Protein AF-A0A143QU36-F1 (afdb_monomer_lite)

Foldseek 3Di:
DDDDDDDDDDDDPQQWKWKFQAAQLATPDIDTDPDRPDDPPDDDDDDDDPCPVVVVSVVSNPDHRGDIDIDGPVRVVVSVVLWQADPQQQGVVQQFKKKKWWWPDAPVRCDPVVVVLQVVLCVLAVDWDWDAALLRTIMIMGTGGPHHLLSQLVSQLVVNVSVVVPTATFKMKMFRNVPDDPHRQFAADQPPVSVVVLVVADQQKKKKKWWFAPVQPPDDPPCPFQDPPWDWDWDAGPVRTIMIMTTRGPDGNSRNSNSRSVRVSVVSRVGGTGMMMMGGSVSSVVSNVSVCPQLAPAADDPADAFDWAWEAAPVRFIKIWGPPSNHDQPQKWWWKADPNDIDIWGKDKDKWDQAPVRDTYNDDDDDIHTTIMTTDHPPIFTAFMAGNVRDTGGDDQLNRQLRVQLVVLPPDDAFKKKKKAFPPDDDDPPDQAQTWIKMWGQAPPQKIKIATGRGDDDRDDDPHRDPPPPDAPDWDADDPGPRRHGTMGIYNRSSCRSCVGSCSCVVVVRDPGPVRMDMDMDDDDDPDDDPD

Structure (mmCIF, N/CA/C/O backbone):
data_AF-A0A143QU36-F1
#
_entry.id   AF-A0A143QU36-F1
#
loop_
_atom_site.group_PDB
_atom_site.id
_atom_site.type_symbol
_atom_site.label_atom_id
_atom_site.label_alt_id
_atom_site.label_comp_id
_atom_site.label_asym_id
_atom_site.label_entity_id
_atom_site.label_seq_id
_atom_site.pdbx_PDB_ins_code
_atom_site.Cartn_x
_atom_site.Cartn_y
_atom_site.Cartn_z
_atom_site.occupancy
_atom_site.B_iso_or_equiv
_atom_site.auth_seq_id
_atom_site.auth_comp_id
_atom_site.auth_asym_id
_atom_site.auth_atom_id
_atom_site.pdbx_PDB_model_num
ATOM 1 N N . MET A 1 1 ? -32.094 -56.762 44.576 1.00 31.92 1 MET A N 1
ATOM 2 C CA . MET A 1 1 ? -31.372 -57.876 45.225 1.00 31.92 1 MET A CA 1
ATOM 3 C C . MET A 1 1 ? -29.918 -57.764 44.824 1.00 31.92 1 MET A C 1
ATOM 5 O O . MET A 1 1 ? -29.637 -57.499 43.667 1.00 31.92 1 MET A O 1
ATOM 9 N N . THR A 1 2 ? -29.043 -57.849 45.815 1.00 32.50 2 THR A N 1
ATOM 10 C CA . THR A 1 2 ? -27.584 -57.721 45.757 1.00 32.50 2 THR A CA 1
ATOM 11 C C . THR A 1 2 ? -26.927 -58.678 44.765 1.00 32.50 2 THR A C 1
ATOM 13 O O . THR A 1 2 ? -27.216 -59.871 44.825 1.00 32.50 2 THR A O 1
ATOM 16 N N . ASN A 1 3 ? -25.935 -58.204 44.004 1.00 23.53 3 ASN A N 1
ATOM 17 C CA . ASN A 1 3 ? -24.651 -58.903 43.994 1.00 23.53 3 ASN A CA 1
ATOM 18 C C . ASN A 1 3 ? -23.483 -57.968 43.647 1.00 23.53 3 ASN A C 1
ATOM 20 O O . ASN A 1 3 ? -23.366 -57.461 42.539 1.00 23.53 3 ASN A O 1
ATOM 24 N N . THR A 1 4 ? -22.631 -57.745 44.642 1.00 34.94 4 THR A N 1
ATOM 25 C CA . THR A 1 4 ? -21.300 -57.149 44.537 1.00 34.94 4 THR A CA 1
ATOM 26 C C . THR A 1 4 ? -20.306 -58.240 44.144 1.00 34.94 4 THR A C 1
ATOM 28 O O . THR A 1 4 ? -20.113 -59.179 44.916 1.00 34.94 4 THR A O 1
ATOM 31 N N . GLY A 1 5 ? -19.649 -58.107 42.993 1.00 24.34 5 GLY A N 1
ATOM 32 C CA . GLY A 1 5 ? -18.508 -58.932 42.591 1.00 24.34 5 GLY A CA 1
ATOM 33 C C . GLY A 1 5 ? -17.313 -58.043 42.258 1.00 24.34 5 GLY A C 1
ATOM 34 O O . GLY A 1 5 ? -17.446 -57.106 41.480 1.00 24.34 5 GLY A O 1
ATOM 35 N N . LYS A 1 6 ? -16.168 -58.303 42.893 1.00 27.64 6 LYS A N 1
ATOM 36 C CA . LYS A 1 6 ? -14.904 -57.566 42.761 1.00 27.64 6 LYS A CA 1
ATOM 37 C C . LYS A 1 6 ? -13.860 -58.463 42.061 1.00 27.64 6 LYS A C 1
ATOM 39 O O . LYS A 1 6 ? -13.631 -59.559 42.566 1.00 27.64 6 LYS A O 1
ATOM 44 N N . TYR A 1 7 ? -13.191 -57.904 41.035 1.00 26.72 7 TYR A N 1
ATOM 45 C CA . TYR A 1 7 ? -11.882 -58.246 40.408 1.00 26.72 7 TYR A CA 1
ATOM 46 C C . TYR A 1 7 ? -11.775 -59.493 39.486 1.00 26.72 7 TYR A C 1
ATOM 48 O O . TYR A 1 7 ? -12.524 -60.440 39.710 1.00 26.72 7 TYR A O 1
ATOM 56 N N . PRO A 1 8 ? -10.851 -59.529 38.478 1.00 31.05 8 PRO A N 1
ATOM 57 C CA . PRO A 1 8 ? -9.574 -58.796 38.398 1.00 31.05 8 PRO A CA 1
ATOM 58 C C . PRO A 1 8 ? -9.298 -57.955 37.134 1.00 31.05 8 PRO A C 1
ATOM 60 O O . PRO A 1 8 ? -9.818 -58.186 36.051 1.00 31.05 8 PRO A O 1
ATOM 63 N N . THR A 1 9 ? -8.405 -56.985 37.336 1.00 42.72 9 THR A N 1
ATOM 64 C CA . THR A 1 9 ? -7.610 -56.267 36.337 1.00 42.72 9 THR A CA 1
ATOM 65 C C . THR A 1 9 ? -6.683 -57.238 35.606 1.00 42.72 9 THR A C 1
ATOM 67 O O . THR A 1 9 ? -5.707 -57.688 36.206 1.00 42.72 9 THR A O 1
ATOM 70 N N . ASP A 1 10 ? -6.951 -57.508 34.333 1.00 29.72 10 ASP A N 1
ATOM 71 C CA . ASP A 1 10 ? -5.945 -57.998 33.391 1.00 29.72 10 ASP A CA 1
ATOM 72 C C . ASP A 1 10 ? -5.907 -57.050 32.189 1.00 29.72 10 ASP A C 1
ATOM 74 O O . ASP A 1 10 ? -6.933 -56.696 31.613 1.00 29.72 10 ASP A O 1
ATOM 78 N N . GLY A 1 11 ? -4.703 -56.568 31.880 1.00 35.97 11 GLY A N 1
ATOM 79 C CA . GLY A 1 11 ? -4.437 -55.525 30.895 1.00 35.97 11 GLY A CA 1
ATOM 80 C C . GLY A 1 11 ? -4.543 -56.010 29.453 1.00 35.97 11 GLY A C 1
ATOM 81 O O . GLY A 1 11 ? -3.527 -56.151 28.775 1.00 35.97 11 GLY A O 1
ATOM 82 N N . SER A 1 12 ? -5.763 -56.209 28.965 1.00 31.27 12 SER A N 1
ATOM 83 C CA . SER A 1 12 ? -6.063 -56.140 27.534 1.00 31.27 12 SER A CA 1
ATOM 84 C C . SER A 1 12 ? -6.613 -54.754 27.219 1.00 31.27 12 SER A C 1
ATOM 86 O O . SER A 1 12 ? -7.522 -54.297 27.905 1.00 31.27 12 SER A O 1
ATOM 88 N N . ALA A 1 13 ? -6.045 -54.084 26.214 1.00 35.41 13 ALA A N 1
ATOM 89 C CA . ALA A 1 13 ? -6.496 -52.779 25.744 1.00 35.41 13 ALA A CA 1
ATOM 90 C C . ALA A 1 13 ? -8.024 -52.769 25.556 1.00 35.41 13 ALA A C 1
ATOM 92 O O . ALA A 1 13 ? -8.548 -53.529 24.739 1.00 35.41 13 ALA A O 1
ATOM 93 N N . GLU A 1 14 ? -8.720 -51.936 26.334 1.00 33.81 14 GLU A N 1
ATOM 94 C CA . GLU A 1 14 ? -10.134 -51.638 26.110 1.00 33.81 14 GLU A CA 1
ATOM 95 C C . GLU A 1 14 ? -10.251 -51.055 24.698 1.00 33.81 14 GLU A C 1
ATOM 97 O O . GLU A 1 14 ? -9.714 -49.988 24.395 1.00 33.81 14 GLU A O 1
ATOM 102 N N . SER A 1 15 ? -10.871 -51.813 23.798 1.00 38.16 15 SER A N 1
ATOM 103 C CA . SER A 1 15 ? -11.155 -51.372 22.436 1.00 38.16 15 SER A CA 1
ATOM 104 C C . SER A 1 15 ? -12.395 -50.490 22.516 1.00 38.16 15 SER A C 1
ATOM 106 O O . SER A 1 15 ? -13.515 -50.985 22.578 1.00 38.16 15 SER A O 1
ATOM 108 N N . TYR A 1 16 ? -12.201 -49.175 22.586 1.00 39.88 16 TYR A N 1
ATOM 109 C CA . TYR A 1 16 ? -13.308 -48.231 22.462 1.00 39.88 16 TYR A CA 1
ATOM 110 C C . TYR A 1 16 ? -13.732 -48.161 20.990 1.00 39.88 16 TYR A C 1
ATOM 112 O O . TYR A 1 16 ? -12.901 -47.898 20.122 1.00 39.88 16 TYR A O 1
ATOM 120 N N . GLY A 1 17 ? -15.014 -48.398 20.710 1.00 37.62 17 GLY A N 1
ATOM 121 C CA . GLY A 1 17 ? -15.604 -48.149 19.395 1.00 37.62 17 GLY A CA 1
ATOM 122 C C . GLY A 1 17 ? -16.205 -46.744 19.328 1.00 37.62 17 GLY A C 1
ATOM 123 O O . GLY A 1 17 ? -16.938 -46.337 20.237 1.00 37.62 17 GLY A O 1
ATOM 124 N N . TYR A 1 18 ? -15.922 -46.005 18.255 1.00 43.88 18 TYR A N 1
ATOM 125 C CA . TYR A 1 18 ? -16.609 -44.750 17.942 1.00 43.88 18 TYR A CA 1
ATOM 126 C C . TYR A 1 18 ? -17.709 -45.016 16.915 1.00 43.88 18 TYR A C 1
ATOM 128 O O . TYR A 1 18 ? -17.508 -45.764 15.959 1.00 43.88 18 TYR A O 1
ATOM 136 N N . CYS A 1 19 ? -18.884 -44.426 17.124 1.00 40.84 19 CYS A N 1
ATOM 137 C CA . CYS A 1 19 ? -19.997 -44.486 16.178 1.00 40.84 19 CYS A CA 1
ATOM 138 C C . CYS A 1 19 ? -20.180 -43.103 15.563 1.00 40.84 19 CYS A C 1
ATOM 140 O O . CYS A 1 19 ? -20.303 -42.132 16.308 1.00 40.84 19 CYS A O 1
ATOM 142 N N . ALA A 1 20 ? -20.226 -43.008 14.238 1.00 47.84 20 ALA A N 1
ATOM 143 C CA . ALA A 1 20 ? -20.537 -41.768 13.542 1.00 47.84 20 ALA A CA 1
ATOM 144 C C . ALA A 1 20 ? -21.852 -41.906 12.758 1.00 47.84 20 ALA A C 1
ATOM 146 O O . ALA A 1 20 ? -22.069 -42.905 12.070 1.00 47.84 20 ALA A O 1
ATOM 147 N N . ALA A 1 21 ? -22.736 -40.919 12.900 1.00 39.34 21 ALA A N 1
ATOM 148 C CA . ALA A 1 21 ? -23.936 -40.759 12.087 1.00 39.34 21 ALA A CA 1
ATOM 149 C C . ALA A 1 21 ? -23.618 -39.830 10.911 1.00 39.34 21 ALA A C 1
ATOM 151 O O . ALA A 1 21 ? -22.996 -38.783 11.119 1.00 39.34 21 ALA A O 1
ATOM 152 N N . PHE A 1 22 ? -24.043 -40.213 9.706 1.00 45.62 22 PHE A N 1
ATOM 153 C CA . PHE A 1 22 ? -23.794 -39.469 8.473 1.00 45.62 22 PHE A CA 1
ATOM 154 C C . PHE A 1 22 ? -25.105 -39.054 7.805 1.00 45.62 22 PHE A C 1
ATOM 156 O O . PHE A 1 22 ? -26.023 -39.862 7.689 1.00 45.62 22 PHE A O 1
ATOM 163 N N . GLU A 1 23 ? -25.168 -37.821 7.312 1.00 37.62 23 GLU A N 1
ATOM 164 C CA . GLU A 1 23 ? -26.276 -37.298 6.511 1.00 37.62 23 GLU A CA 1
ATOM 165 C C . GLU A 1 23 ? -25.679 -36.765 5.205 1.00 37.62 23 GLU A C 1
ATOM 167 O O . GLU A 1 23 ? -24.709 -36.014 5.214 1.00 37.62 23 GLU A O 1
ATOM 172 N N . HIS A 1 24 ? -26.191 -37.237 4.065 1.00 42.91 24 HIS A N 1
ATOM 173 C CA . HIS A 1 24 ? -25.706 -36.865 2.725 1.00 42.91 24 HIS A CA 1
ATOM 174 C C . HIS A 1 24 ? -24.191 -37.037 2.479 1.00 42.91 24 HIS A C 1
ATOM 176 O O . HIS A 1 24 ? -23.610 -36.316 1.676 1.00 42.91 24 HIS A O 1
ATOM 182 N N . GLY A 1 25 ? -23.563 -38.028 3.121 1.00 42.75 25 GLY A N 1
ATOM 183 C CA . GLY A 1 25 ? -22.132 -38.318 2.963 1.00 42.75 25 GLY A CA 1
ATOM 184 C C . GLY A 1 25 ? -21.219 -37.563 3.937 1.00 42.75 25 GLY A C 1
ATOM 185 O O . GLY A 1 25 ? -20.023 -37.841 3.976 1.00 42.75 25 GLY A O 1
ATOM 186 N N . GLU A 1 26 ? -21.763 -36.681 4.782 1.00 42.00 26 GLU A N 1
ATOM 187 C CA . GLU A 1 26 ? -21.006 -35.936 5.794 1.00 42.00 26 GLU A CA 1
ATOM 188 C C . GLU A 1 26 ? -21.293 -36.431 7.217 1.00 42.00 26 GLU A C 1
ATOM 190 O O . GLU A 1 26 ? -22.423 -36.772 7.561 1.00 42.00 26 GLU A O 1
ATOM 195 N N . ALA A 1 27 ? -20.262 -36.482 8.069 1.00 46.41 27 ALA A N 1
ATOM 196 C CA . ALA A 1 27 ? -20.387 -36.935 9.456 1.00 46.41 27 ALA A CA 1
ATOM 197 C C . ALA A 1 27 ? -21.077 -35.872 10.332 1.00 46.41 27 ALA A C 1
ATOM 199 O O . ALA A 1 27 ? -20.462 -34.882 10.752 1.00 46.41 27 ALA A O 1
ATOM 200 N N . VAL A 1 28 ? -22.338 -36.108 10.687 1.00 38.53 28 VAL A N 1
ATOM 201 C CA . VAL A 1 28 ? -23.170 -35.183 11.472 1.00 38.53 28 VAL A CA 1
ATOM 202 C C . VAL A 1 28 ? -22.937 -35.333 12.976 1.00 38.53 28 VAL A C 1
ATOM 204 O O . VAL A 1 28 ? -23.015 -34.357 13.718 1.00 38.53 28 VAL A O 1
ATOM 207 N N . THR A 1 29 ? -22.605 -36.525 13.482 1.00 43.25 29 THR A N 1
ATOM 208 C CA . THR A 1 29 ? -22.368 -36.734 14.927 1.00 43.25 29 THR A CA 1
ATOM 209 C C . THR A 1 29 ? -21.428 -37.907 15.172 1.00 43.25 29 THR A C 1
ATOM 211 O O . THR A 1 29 ? -21.690 -38.989 14.669 1.00 43.25 29 THR A O 1
ATOM 214 N N . VAL A 1 30 ? -20.381 -37.732 15.990 1.00 45.19 30 VAL A N 1
ATOM 215 C CA . VAL A 1 30 ? -19.512 -38.827 16.466 1.00 45.19 30 VAL A CA 1
ATOM 216 C C . VAL A 1 30 ? -19.762 -39.045 17.960 1.00 45.19 30 VAL A C 1
ATOM 218 O O . VAL A 1 30 ? -19.574 -38.137 18.766 1.00 45.19 30 VAL A O 1
ATOM 221 N N . VAL A 1 31 ? -20.205 -40.243 18.343 1.00 40.38 31 VAL A N 1
ATOM 222 C CA . VAL A 1 31 ? -20.491 -40.635 19.730 1.00 40.38 31 VAL A CA 1
ATOM 223 C C . VAL A 1 31 ? -19.508 -41.717 20.168 1.00 40.38 31 VAL A C 1
ATOM 225 O O . VAL A 1 31 ? -19.317 -42.728 19.491 1.00 40.38 31 VAL A O 1
ATOM 228 N N . ARG A 1 32 ? -18.901 -41.533 21.343 1.00 39.84 32 ARG A N 1
ATOM 229 C CA . ARG A 1 32 ? -18.074 -42.553 21.996 1.00 39.84 32 ARG A CA 1
ATOM 230 C C . ARG A 1 32 ? -18.981 -43.616 22.627 1.00 39.84 32 ARG A C 1
ATOM 232 O O . ARG A 1 32 ? -19.725 -43.297 23.554 1.00 39.84 32 ARG A O 1
ATOM 239 N N . SER A 1 33 ? -18.920 -44.864 22.155 1.00 40.81 33 SER A N 1
ATOM 240 C CA . SER A 1 33 ? -19.616 -45.976 22.815 1.00 40.81 33 SER A CA 1
ATOM 241 C C . SER A 1 33 ? -18.820 -46.430 24.042 1.00 40.81 33 SER A C 1
ATOM 243 O O . SER A 1 33 ? -17.614 -46.661 23.960 1.00 40.81 33 SER A O 1
ATOM 245 N N . LEU A 1 34 ? -19.490 -46.533 25.191 1.00 36.97 34 LEU A N 1
ATOM 246 C CA . LEU A 1 34 ? -18.920 -47.017 26.457 1.00 36.97 34 LEU A CA 1
ATOM 247 C C . LEU A 1 34 ? -19.263 -48.492 26.733 1.00 36.97 34 LEU A C 1
ATOM 249 O O . LEU A 1 34 ? -19.043 -48.951 27.850 1.00 36.97 34 LEU A O 1
ATOM 253 N N . ASP A 1 35 ? -19.826 -49.219 25.762 1.00 39.84 35 ASP A N 1
ATOM 254 C CA . ASP A 1 35 ? -20.300 -50.593 25.964 1.00 39.84 35 ASP A CA 1
ATOM 255 C C . ASP A 1 35 ? -19.234 -51.633 25.540 1.00 39.84 35 ASP A C 1
ATOM 257 O O . ASP A 1 35 ? -18.936 -51.738 24.347 1.00 39.84 35 ASP A O 1
ATOM 261 N N . PRO A 1 36 ? -18.616 -52.379 26.480 1.00 41.88 36 PRO A N 1
ATOM 262 C CA . PRO A 1 36 ? -17.495 -53.285 26.205 1.00 41.88 36 PRO A CA 1
ATOM 263 C C . PRO A 1 36 ? -17.888 -54.654 25.612 1.00 41.88 36 PRO A C 1
ATOM 265 O O . PRO A 1 36 ? -16.998 -55.450 25.314 1.00 41.88 36 PRO A O 1
ATOM 268 N N . ASP A 1 37 ? -19.179 -54.956 25.432 1.00 37.78 37 ASP A N 1
ATOM 269 C CA . ASP A 1 37 ? -19.653 -56.319 25.125 1.00 37.78 37 ASP A CA 1
ATOM 270 C C . ASP A 1 37 ? -19.852 -56.641 23.621 1.00 37.78 37 ASP A C 1
ATOM 272 O O . ASP A 1 37 ? -20.386 -57.702 23.286 1.00 37.78 37 ASP A O 1
ATOM 276 N N . TYR A 1 38 ? -19.407 -55.788 22.688 1.00 35.72 38 TYR A N 1
ATOM 277 C CA . TYR A 1 38 ? -19.533 -56.051 21.242 1.00 35.72 38 TYR A CA 1
ATOM 278 C C . TYR A 1 38 ? -18.196 -56.481 20.605 1.00 35.72 38 TYR A C 1
ATOM 280 O O . TYR A 1 38 ? -17.239 -55.705 20.625 1.00 35.72 38 TYR A O 1
ATOM 288 N N . PRO A 1 39 ? -18.079 -57.693 20.021 1.00 34.16 39 PRO A N 1
ATOM 289 C CA . PRO A 1 39 ? -16.812 -58.163 19.478 1.00 34.16 39 PRO A CA 1
ATOM 290 C C . PRO A 1 39 ? -16.495 -57.462 18.151 1.00 34.16 39 PRO A C 1
ATOM 292 O O . PRO A 1 39 ? -17.219 -57.601 17.166 1.00 34.16 39 PRO A O 1
ATOM 295 N N . ALA A 1 40 ? -15.376 -56.738 18.125 1.00 40.22 40 ALA A N 1
ATOM 296 C CA . ALA A 1 40 ? -14.708 -56.343 16.894 1.00 40.22 40 ALA A CA 1
ATOM 297 C C . ALA A 1 40 ? -14.071 -57.595 16.269 1.00 40.22 40 ALA A C 1
ATOM 299 O O . ALA A 1 40 ? -12.961 -57.991 16.635 1.00 40.22 40 ALA A O 1
ATOM 300 N N . ASP A 1 41 ? -14.788 -58.253 15.359 1.00 34.16 41 ASP A N 1
ATOM 301 C CA . ASP A 1 41 ? -14.206 -59.301 14.524 1.00 34.16 41 ASP A CA 1
ATOM 302 C C . ASP A 1 41 ? -13.130 -58.667 13.632 1.00 34.16 41 ASP A C 1
ATOM 304 O O . ASP A 1 41 ? -13.403 -57.891 12.718 1.00 34.16 41 ASP A O 1
ATOM 308 N N . GLY A 1 42 ? -11.875 -58.942 13.984 1.00 31.34 42 GLY A N 1
ATOM 309 C CA . GLY A 1 42 ? -10.707 -58.328 13.380 1.00 31.34 42 GLY A CA 1
ATOM 310 C C . GLY A 1 42 ? -10.286 -58.978 12.066 1.00 31.34 42 GLY A C 1
ATOM 311 O O . GLY A 1 42 ? -10.027 -60.179 12.009 1.00 31.34 42 GLY A O 1
ATOM 312 N N . GLU A 1 43 ? -10.039 -58.140 11.063 1.00 28.38 43 GLU A N 1
ATOM 313 C CA . GLU A 1 43 ? -8.941 -58.356 10.125 1.00 28.38 43 GLU A CA 1
ATOM 314 C C . GLU A 1 43 ? -7.855 -57.310 10.408 1.00 28.38 43 GLU A C 1
ATOM 316 O O . GLU A 1 43 ? -8.056 -56.106 10.272 1.00 28.38 43 GLU A O 1
ATOM 321 N N . ARG A 1 44 ? -6.687 -57.779 10.863 1.00 32.38 44 ARG A N 1
ATOM 322 C CA . ARG A 1 44 ? -5.470 -56.966 10.980 1.00 32.38 44 ARG A CA 1
ATOM 323 C C . ARG A 1 44 ? -4.932 -56.696 9.577 1.00 32.38 44 ARG A C 1
ATOM 325 O O . ARG A 1 44 ? -4.501 -57.642 8.921 1.00 32.38 44 ARG A O 1
ATOM 332 N N . PHE A 1 45 ? -4.857 -55.431 9.177 1.00 28.94 45 PHE A N 1
ATOM 333 C CA . PHE A 1 45 ? -4.070 -55.010 8.020 1.00 28.94 45 PHE A CA 1
ATOM 334 C C . PHE A 1 45 ? -2.807 -54.266 8.471 1.00 28.94 45 PHE A C 1
ATOM 336 O O . PHE A 1 45 ? -2.837 -53.447 9.387 1.00 28.94 45 PHE A O 1
ATOM 343 N N . ASP A 1 46 ? -1.677 -54.624 7.858 1.00 30.66 46 ASP A N 1
ATOM 344 C CA . ASP A 1 46 ? -0.369 -54.006 8.080 1.00 30.66 46 ASP A CA 1
ATOM 345 C C . ASP A 1 46 ? -0.315 -52.556 7.549 1.00 30.66 46 ASP A C 1
ATOM 347 O O . ASP A 1 46 ? -0.978 -52.216 6.573 1.00 30.66 46 ASP A O 1
ATOM 351 N N . LYS A 1 47 ? 0.522 -51.750 8.225 1.00 30.95 47 LYS A N 1
ATOM 352 C CA . LYS A 1 47 ? 0.917 -50.328 8.052 1.00 30.95 47 LYS A CA 1
ATOM 353 C C . LYS A 1 47 ? 0.486 -49.573 6.768 1.00 30.95 47 LYS A C 1
ATOM 355 O O . LYS A 1 47 ? 0.671 -50.082 5.662 1.00 30.95 47 LYS A O 1
ATOM 360 N N . PRO A 1 48 ? 0.087 -48.285 6.878 1.00 32.34 48 PRO A N 1
ATOM 361 C CA . PRO A 1 48 ? -0.560 -47.563 5.787 1.00 32.34 48 PRO A CA 1
ATOM 362 C C . PRO A 1 48 ? 0.417 -47.074 4.708 1.00 32.34 48 PRO A C 1
ATOM 364 O O . PRO A 1 48 ? 1.518 -46.590 4.981 1.00 32.34 48 PRO A O 1
ATOM 367 N N . SER A 1 49 ? -0.046 -47.158 3.461 1.00 36.44 49 SER A N 1
ATOM 368 C CA . SER A 1 49 ? 0.512 -46.468 2.294 1.00 36.44 49 SER A CA 1
ATOM 369 C C . SER A 1 49 ? -0.462 -45.371 1.843 1.00 36.44 49 SER A C 1
ATOM 371 O O . SER A 1 49 ? -1.654 -45.442 2.134 1.00 36.44 49 SER A O 1
ATOM 373 N N . ARG A 1 50 ? 0.045 -44.352 1.135 1.00 34.34 50 ARG A N 1
ATOM 374 C CA . ARG A 1 50 ? -0.656 -43.117 0.701 1.00 34.34 50 ARG A CA 1
ATOM 375 C C . ARG A 1 50 ? -1.966 -43.310 -0.093 1.00 34.34 50 ARG A C 1
ATOM 377 O O . ARG A 1 50 ? -2.639 -42.330 -0.372 1.00 34.34 50 ARG A O 1
ATOM 384 N N . THR A 1 51 ? -2.338 -44.538 -0.438 1.00 36.97 51 THR A N 1
ATOM 385 C CA . THR A 1 51 ? -3.581 -44.926 -1.125 1.00 36.97 51 THR A CA 1
ATOM 386 C C . THR A 1 51 ? -4.795 -45.102 -0.197 1.00 36.97 51 THR A C 1
ATOM 388 O O . THR A 1 51 ? -5.876 -45.416 -0.680 1.00 36.97 51 THR A O 1
ATOM 391 N N . TRP A 1 52 ? -4.637 -44.920 1.119 1.00 34.56 52 TRP A N 1
ATOM 392 C CA . TRP A 1 52 ? -5.659 -45.248 2.127 1.00 34.56 52 TRP A CA 1
ATOM 393 C C . TRP A 1 52 ? -6.841 -44.263 2.217 1.00 34.56 52 TRP A C 1
ATOM 395 O O . TRP A 1 52 ? -7.970 -44.685 2.446 1.00 34.56 52 TRP A O 1
ATOM 405 N N . VAL A 1 53 ? -6.613 -42.965 1.995 1.00 37.59 53 VAL A N 1
ATOM 406 C CA . VAL A 1 53 ? -7.656 -41.924 2.140 1.00 37.59 53 VAL A CA 1
ATOM 407 C C . VAL A 1 53 ? -8.731 -42.049 1.053 1.00 37.59 53 VAL A C 1
ATOM 409 O O . VAL A 1 53 ? -9.921 -41.969 1.338 1.00 37.59 53 VAL A O 1
ATOM 412 N N . THR A 1 54 ? -8.322 -42.370 -0.175 1.00 43.03 54 THR A N 1
ATOM 413 C CA . THR A 1 54 ? -9.226 -42.504 -1.329 1.00 43.03 54 THR A CA 1
ATOM 414 C C . THR A 1 54 ? -10.151 -43.724 -1.227 1.00 43.03 54 THR A C 1
ATOM 416 O O . THR A 1 54 ? -11.214 -43.746 -1.840 1.00 43.03 54 THR A O 1
ATOM 419 N N . ASP A 1 55 ? -9.763 -44.752 -0.465 1.00 43.06 55 ASP A N 1
ATOM 420 C CA . ASP A 1 55 ? -10.551 -45.982 -0.291 1.00 43.06 55 ASP A CA 1
ATOM 421 C C . ASP A 1 55 ? -11.600 -45.845 0.830 1.00 43.06 55 ASP A C 1
ATOM 423 O O . ASP A 1 55 ? -12.665 -46.460 0.760 1.00 43.06 55 ASP A O 1
ATOM 427 N N . ILE A 1 56 ? -11.343 -44.985 1.825 1.00 43.47 56 ILE A N 1
ATOM 428 C CA . ILE A 1 56 ? -12.328 -44.586 2.842 1.00 43.47 56 ILE A CA 1
ATOM 429 C C . ILE A 1 56 ? -13.408 -43.708 2.199 1.00 43.47 56 ILE A C 1
ATOM 431 O O . ILE A 1 56 ? -14.590 -43.997 2.356 1.00 43.47 56 ILE A O 1
ATOM 435 N N . GLU A 1 57 ? -13.021 -42.717 1.392 1.00 41.94 57 GLU A N 1
ATOM 436 C CA . GLU A 1 57 ? -13.955 -41.849 0.652 1.00 41.94 57 GLU A CA 1
ATOM 437 C C . GLU A 1 57 ? -14.883 -42.668 -0.263 1.00 41.94 57 GLU A C 1
ATOM 439 O O . GLU A 1 57 ? -16.102 -42.508 -0.236 1.00 41.94 57 GLU A O 1
ATOM 444 N N . ARG A 1 58 ? -14.340 -43.674 -0.963 1.00 47.72 58 ARG A N 1
ATOM 445 C CA . ARG A 1 58 ? -15.134 -44.587 -1.803 1.00 47.72 58 ARG A CA 1
ATOM 446 C C . ARG A 1 58 ? -16.132 -45.443 -1.023 1.00 47.72 58 ARG A C 1
ATOM 448 O O . ARG A 1 58 ? -17.166 -45.823 -1.575 1.00 47.72 58 ARG A O 1
ATOM 455 N N . ARG A 1 59 ? -15.806 -45.799 0.226 1.00 47.44 59 ARG A N 1
ATOM 456 C CA . ARG A 1 59 ? -16.702 -46.550 1.120 1.00 47.44 59 ARG A CA 1
ATOM 457 C C . ARG A 1 59 ? -17.780 -45.650 1.717 1.00 47.44 59 ARG A C 1
ATOM 459 O O . ARG A 1 59 ? -18.885 -46.143 1.905 1.00 47.44 59 ARG A O 1
ATOM 466 N N . LEU A 1 60 ? -17.481 -44.376 1.968 1.00 47.00 60 LEU A N 1
ATOM 467 C CA . LEU A 1 60 ? -18.414 -43.391 2.525 1.00 47.00 60 LEU A CA 1
ATOM 468 C C . LEU A 1 60 ? -19.452 -42.912 1.494 1.00 47.00 60 LEU A C 1
ATOM 470 O O . LEU A 1 60 ? -20.625 -42.799 1.839 1.00 47.00 60 LEU A O 1
ATOM 474 N N . ASP A 1 61 ? -19.077 -42.781 0.216 1.00 45.69 61 ASP A N 1
ATOM 475 C CA . ASP A 1 61 ? -19.989 -42.405 -0.885 1.00 45.69 61 ASP A CA 1
ATOM 476 C C . ASP A 1 61 ? -21.138 -43.406 -1.135 1.00 45.69 61 ASP A C 1
ATOM 478 O O . ASP A 1 61 ? -22.088 -43.111 -1.860 1.00 45.69 61 ASP A O 1
ATOM 482 N N . HIS A 1 62 ? -21.050 -44.624 -0.590 1.00 44.59 62 HIS A N 1
ATOM 483 C CA . HIS A 1 62 ? -22.034 -45.695 -0.803 1.00 44.59 62 HIS A CA 1
ATOM 484 C C . HIS A 1 62 ? -22.992 -45.897 0.383 1.00 44.59 62 HIS A C 1
ATOM 486 O O . HIS A 1 62 ? -23.799 -46.830 0.360 1.00 44.59 62 HIS A O 1
ATOM 492 N N . ILE A 1 63 ? -22.915 -45.052 1.414 1.00 46.69 63 ILE A N 1
ATOM 493 C CA . ILE A 1 63 ? -23.717 -45.173 2.636 1.00 46.69 63 ILE A CA 1
ATOM 494 C C . ILE A 1 63 ? -24.918 -44.227 2.530 1.00 46.69 63 ILE A C 1
ATOM 496 O O . ILE A 1 63 ? -24.766 -43.019 2.372 1.00 46.69 63 ILE A O 1
ATOM 500 N N . ASN A 1 64 ? -26.134 -44.782 2.578 1.00 40.75 64 ASN A N 1
ATOM 501 C CA . ASN A 1 64 ? -27.359 -43.979 2.636 1.00 40.75 64 ASN A CA 1
ATOM 502 C C . ASN A 1 64 ? -27.444 -43.237 3.981 1.00 40.75 64 ASN A C 1
ATOM 504 O O . ASN A 1 64 ? -26.954 -43.731 4.994 1.00 40.75 64 ASN A O 1
ATOM 508 N N . SER A 1 65 ? -28.122 -42.087 3.995 1.00 43.31 65 SER A N 1
ATOM 509 C CA . SER A 1 65 ? -28.191 -41.102 5.093 1.00 43.31 65 SER A CA 1
ATOM 510 C C . SER A 1 65 ? -28.840 -41.559 6.416 1.00 43.31 65 SER A C 1
ATOM 512 O O . SER A 1 65 ? -29.236 -40.710 7.202 1.00 43.31 65 SER A O 1
ATOM 514 N N . ASP A 1 66 ? -28.970 -42.863 6.672 1.00 39.03 66 ASP A N 1
ATOM 515 C CA . ASP A 1 66 ? -29.610 -43.422 7.875 1.00 39.03 66 ASP A CA 1
ATOM 516 C C . ASP A 1 66 ? -28.782 -44.536 8.564 1.00 39.03 66 ASP A C 1
ATOM 518 O O . ASP A 1 66 ? -29.227 -45.100 9.569 1.00 39.03 66 ASP A O 1
ATOM 522 N N . ASP A 1 67 ? -27.585 -44.870 8.063 1.00 42.81 67 ASP A N 1
ATOM 523 C CA . ASP A 1 67 ? -26.755 -45.955 8.607 1.00 42.81 67 ASP A CA 1
ATOM 524 C C . ASP A 1 67 ? -25.667 -45.445 9.574 1.00 42.81 67 ASP A C 1
ATOM 526 O O . ASP A 1 67 ? -24.955 -44.474 9.315 1.00 42.81 67 ASP A O 1
ATOM 530 N N . TRP A 1 68 ? -25.508 -46.141 10.705 1.00 43.97 68 TRP A N 1
ATOM 531 C CA . TRP A 1 68 ? -24.423 -45.903 11.662 1.00 43.97 68 TRP A CA 1
ATOM 532 C C . TRP A 1 68 ? -23.144 -46.597 11.195 1.00 43.97 68 TRP A C 1
ATOM 534 O O . TRP A 1 68 ? -23.148 -47.807 10.953 1.00 43.97 68 TRP A O 1
ATOM 544 N N . VAL A 1 69 ? -22.034 -45.859 11.135 1.00 49.84 69 VAL A N 1
ATOM 545 C CA . VAL A 1 69 ? -20.724 -46.408 10.757 1.00 49.84 69 VAL A CA 1
ATOM 546 C C . VAL A 1 69 ? -19.818 -46.455 11.980 1.00 49.84 69 VAL A C 1
ATOM 548 O O . VAL A 1 69 ? -19.678 -45.473 12.713 1.00 49.84 69 VAL A O 1
ATOM 551 N N . PHE A 1 70 ? -19.200 -47.613 12.204 1.00 50.44 70 PHE A N 1
ATOM 552 C CA . PHE A 1 70 ? -18.183 -47.782 13.234 1.00 50.44 70 PHE A CA 1
ATOM 553 C C . PHE A 1 70 ? -16.835 -47.340 12.677 1.00 50.44 70 PHE A C 1
ATOM 555 O O . PHE A 1 70 ? -16.376 -47.889 11.677 1.00 50.44 70 PHE A O 1
ATOM 562 N N . LEU A 1 71 ? -16.219 -46.358 13.332 1.00 51.16 71 LEU A N 1
ATOM 563 C CA . LEU A 1 71 ? -14.885 -45.873 12.996 1.00 51.16 71 LEU A CA 1
ATOM 564 C C . LEU A 1 71 ? -13.874 -46.445 13.989 1.00 51.16 71 LEU A C 1
ATOM 566 O O . LEU A 1 71 ? -14.135 -46.535 15.196 1.00 51.16 71 LEU A O 1
ATOM 570 N N . THR A 1 72 ? -12.701 -46.812 13.487 1.00 56.56 72 THR A N 1
ATOM 571 C CA . THR A 1 72 ? -11.523 -47.005 14.334 1.00 56.56 72 THR A CA 1
ATOM 572 C C . THR A 1 72 ? -11.099 -45.672 14.958 1.00 56.56 72 THR A C 1
ATOM 574 O O . THR A 1 72 ? -11.493 -44.602 14.500 1.00 56.56 72 THR A O 1
ATOM 577 N N . VAL A 1 73 ? -10.290 -45.725 16.021 1.00 49.88 73 VAL A N 1
ATOM 578 C CA . VAL A 1 73 ? -9.765 -44.526 16.702 1.00 49.88 73 VAL A CA 1
ATOM 579 C C . VAL A 1 73 ? -9.028 -43.615 15.709 1.00 49.88 73 VAL A C 1
ATOM 581 O O . VAL A 1 73 ? -9.299 -42.425 15.669 1.00 49.88 73 VAL A O 1
ATOM 584 N N . GLU A 1 74 ? -8.176 -44.186 14.853 1.00 51.25 74 GLU A N 1
ATOM 585 C CA . GLU A 1 74 ? -7.417 -43.432 13.844 1.00 51.25 74 GLU A CA 1
ATOM 586 C C . GLU A 1 74 ? -8.327 -42.815 12.763 1.00 51.25 74 GLU A C 1
ATOM 588 O O . GLU A 1 74 ? -8.077 -41.697 12.320 1.00 51.25 74 GLU A O 1
ATOM 593 N N . GLU A 1 75 ? -9.409 -43.493 12.360 1.00 53.72 75 GLU A N 1
ATOM 594 C CA . GLU A 1 75 ? -10.396 -42.937 11.417 1.00 53.72 75 GLU A CA 1
ATOM 595 C C . GLU A 1 75 ? -11.242 -41.829 12.058 1.00 53.72 75 GLU A C 1
ATOM 597 O O . GLU A 1 75 ? -11.536 -40.826 11.412 1.00 53.72 75 GLU A O 1
ATOM 602 N N . ALA A 1 76 ? -11.613 -41.981 13.332 1.00 54.78 76 ALA A N 1
ATOM 603 C CA . ALA A 1 76 ? -12.314 -40.947 14.083 1.00 54.78 76 ALA A CA 1
ATOM 604 C C . ALA A 1 76 ? -11.427 -39.710 14.277 1.00 54.78 76 ALA A C 1
ATOM 606 O O . ALA A 1 76 ? -11.900 -38.595 14.066 1.00 54.78 76 ALA A O 1
ATOM 607 N N . ASP A 1 77 ? -10.146 -39.893 14.599 1.00 50.59 77 ASP A N 1
ATOM 608 C CA . ASP A 1 77 ? -9.182 -38.802 14.741 1.00 50.59 77 ASP A CA 1
ATOM 609 C C . ASP A 1 77 ? -8.965 -38.078 13.400 1.00 50.59 77 ASP A C 1
ATOM 611 O O . ASP A 1 77 ? -9.035 -36.854 13.363 1.00 50.59 77 ASP A O 1
ATOM 615 N N . ALA A 1 78 ? -8.843 -38.799 12.278 1.00 55.16 78 ALA A N 1
ATOM 616 C CA . ALA A 1 78 ? -8.713 -38.199 10.942 1.00 55.16 78 ALA A CA 1
ATOM 617 C C . ALA A 1 78 ? -9.973 -37.431 10.482 1.00 55.16 78 ALA A C 1
ATOM 619 O O . ALA A 1 78 ? -9.877 -36.407 9.804 1.00 55.16 78 ALA A O 1
ATOM 620 N N . VAL A 1 79 ? -11.170 -37.899 10.856 1.00 52.16 79 VAL A N 1
ATOM 621 C CA . VAL A 1 79 ? -12.434 -37.175 10.616 1.00 52.16 79 VAL A CA 1
ATOM 622 C C . VAL A 1 79 ? -12.557 -35.956 11.539 1.00 52.16 79 VAL A C 1
ATOM 624 O O . VAL A 1 79 ? -13.088 -34.924 11.131 1.00 52.16 79 VAL A O 1
ATOM 627 N N . THR A 1 80 ? -12.037 -36.043 12.764 1.00 49.53 80 THR A N 1
ATOM 628 C CA . THR A 1 80 ? -12.044 -34.945 13.742 1.00 49.53 80 THR A CA 1
ATOM 629 C C . THR A 1 80 ? -11.001 -33.877 13.402 1.00 49.53 80 THR A C 1
ATOM 631 O O . THR A 1 80 ? -11.285 -32.699 13.574 1.00 49.53 80 THR A O 1
ATOM 634 N N . GLU A 1 81 ? -9.857 -34.242 12.812 1.00 47.03 81 GLU A N 1
ATOM 635 C CA . GLU A 1 81 ? -8.858 -33.304 12.269 1.00 47.03 81 GLU A CA 1
ATOM 636 C C . GLU A 1 81 ? -9.422 -32.405 11.150 1.00 47.03 81 GLU A C 1
ATOM 638 O O . GLU A 1 81 ? -8.887 -31.322 10.912 1.00 47.03 81 GLU A O 1
ATOM 643 N N . ARG A 1 82 ? -10.529 -32.797 10.494 1.00 47.47 82 ARG A N 1
ATOM 644 C CA . ARG A 1 82 ? -11.269 -31.941 9.545 1.00 47.47 82 ARG A CA 1
ATOM 645 C C . ARG A 1 82 ? -12.250 -30.966 10.217 1.00 47.47 82 ARG A C 1
ATOM 647 O O . ARG A 1 82 ? -12.665 -30.017 9.559 1.00 47.47 82 ARG A O 1
ATOM 654 N N . LYS A 1 83 ? -12.620 -31.142 11.494 1.00 47.56 83 LYS A N 1
ATOM 655 C CA . LYS A 1 83 ? -13.475 -30.189 12.229 1.00 47.56 83 LYS A CA 1
ATOM 656 C C . LYS A 1 83 ? -12.607 -29.252 13.067 1.00 47.56 83 LYS A C 1
ATOM 658 O O . LYS A 1 83 ? -11.897 -29.679 13.967 1.00 47.56 83 LYS A O 1
ATOM 663 N N . ALA A 1 84 ? -12.698 -27.952 12.800 1.00 49.69 84 ALA A N 1
ATOM 664 C CA . ALA A 1 84 ? -11.906 -26.918 13.471 1.00 49.69 84 ALA A CA 1
ATOM 665 C C . ALA A 1 84 ? -12.169 -26.762 14.991 1.00 49.69 84 ALA A C 1
ATOM 667 O O . ALA A 1 84 ? -11.386 -26.105 15.682 1.00 49.69 84 ALA A O 1
ATOM 668 N N . PHE A 1 85 ? -13.244 -27.357 15.526 1.00 52.28 85 PHE A N 1
ATOM 669 C CA . PHE A 1 85 ? -13.666 -27.231 16.926 1.00 52.28 85 PHE A CA 1
ATOM 670 C C . PHE A 1 85 ? -14.113 -28.570 17.524 1.00 52.28 85 PHE A C 1
ATOM 672 O O . PHE A 1 85 ? -14.597 -29.460 16.823 1.00 52.28 85 PHE A O 1
ATOM 679 N N . GLY A 1 86 ? -13.998 -28.683 18.851 1.00 50.03 86 GLY A N 1
ATOM 680 C CA . GLY A 1 86 ? -14.655 -29.730 19.632 1.00 50.03 86 GLY A CA 1
ATOM 681 C C . GLY A 1 86 ? -16.166 -29.492 19.782 1.00 50.03 86 GLY A C 1
ATOM 682 O O . GLY A 1 86 ? -16.718 -28.499 19.305 1.00 50.03 86 GLY A O 1
ATOM 683 N N . LEU A 1 87 ? -16.857 -30.405 20.477 1.00 50.75 87 LEU A N 1
ATOM 684 C CA . LEU A 1 87 ? -18.280 -30.262 20.827 1.00 50.75 87 LEU A CA 1
ATOM 685 C C . LEU A 1 87 ? -18.563 -28.868 21.434 1.00 50.75 87 LEU A C 1
ATOM 687 O O . LEU A 1 87 ? -17.832 -28.429 22.316 1.00 50.75 87 LEU A O 1
ATOM 691 N N . GLN A 1 88 ? -19.649 -28.210 21.002 1.00 55.44 88 GLN A N 1
ATOM 692 C CA . GLN A 1 88 ? -20.124 -26.899 21.500 1.00 55.44 88 GLN A CA 1
ATOM 693 C C . GLN A 1 88 ? -19.288 -25.661 21.104 1.00 55.44 88 GLN A C 1
ATOM 695 O O . GLN A 1 88 ? -19.407 -24.615 21.745 1.00 55.44 88 GLN A O 1
ATOM 700 N N . GLY A 1 89 ? -18.478 -25.738 20.042 1.00 57.66 89 GLY A N 1
ATOM 701 C CA . GLY A 1 89 ? -17.733 -24.576 19.530 1.00 57.66 89 GLY A CA 1
ATOM 702 C C . GLY A 1 89 ? -16.535 -24.182 20.400 1.00 57.66 89 GLY A C 1
ATOM 703 O O . GLY A 1 89 ? -16.136 -23.017 20.409 1.00 57.66 89 GLY A O 1
ATOM 704 N N . ILE A 1 90 ? -15.984 -25.141 21.153 1.00 61.97 90 ILE A N 1
ATOM 705 C CA . ILE A 1 90 ? -14.752 -24.984 21.937 1.00 61.97 90 ILE A CA 1
ATOM 706 C C . ILE A 1 90 ? -13.554 -25.188 20.996 1.00 61.97 90 ILE A C 1
ATOM 708 O O . ILE A 1 90 ? -13.488 -26.238 20.341 1.00 61.97 90 ILE A O 1
ATOM 712 N N . PRO A 1 91 ? -12.627 -24.216 20.864 1.00 62.78 91 PRO A N 1
ATOM 713 C CA . PRO A 1 91 ? -11.483 -24.361 19.968 1.00 62.78 91 PRO A CA 1
ATOM 714 C C . PRO A 1 91 ? -10.609 -25.551 20.371 1.00 62.78 91 PRO A C 1
ATOM 716 O O . PRO A 1 91 ? -10.505 -25.887 21.551 1.00 62.78 91 PRO A O 1
ATOM 719 N N . ILE A 1 92 ? -9.957 -26.194 19.400 1.00 60.50 92 ILE A N 1
ATOM 720 C CA . ILE A 1 92 ? -8.997 -27.270 19.686 1.00 60.50 92 ILE A CA 1
ATOM 721 C C . ILE A 1 92 ? -7.913 -26.741 20.638 1.00 60.50 92 ILE A C 1
ATOM 723 O O . ILE A 1 92 ? -7.308 -25.702 20.384 1.00 60.50 92 ILE A O 1
ATOM 727 N N . GLY A 1 93 ? -7.680 -27.467 21.734 1.00 65.25 93 GLY A N 1
ATOM 728 C CA . GLY A 1 93 ? -6.763 -27.064 22.807 1.00 65.25 93 GLY A CA 1
ATOM 729 C C . GLY A 1 93 ? -7.410 -26.246 23.928 1.00 65.25 93 GLY A C 1
ATOM 730 O O . GLY A 1 93 ? -6.750 -26.035 24.938 1.00 65.25 93 GLY A O 1
ATOM 731 N N . ASP A 1 94 ? -8.679 -25.853 23.768 1.00 73.06 94 ASP A N 1
ATOM 732 C CA . ASP A 1 94 ? -9.471 -25.073 24.725 1.00 73.06 94 ASP A CA 1
ATOM 733 C C . ASP A 1 94 ? -8.715 -23.851 25.280 1.00 73.06 94 ASP A C 1
ATOM 735 O O . ASP A 1 94 ? -8.449 -23.766 26.480 1.00 73.06 94 ASP A O 1
ATOM 739 N N . PRO A 1 95 ? -8.310 -22.909 24.405 1.00 78.94 95 PRO A N 1
ATOM 740 C CA . PRO A 1 95 ? -7.539 -21.745 24.823 1.00 78.94 95 PRO A CA 1
ATOM 741 C C . PRO A 1 95 ? -8.349 -20.766 25.683 1.00 78.94 95 PRO A C 1
ATOM 743 O O . PRO A 1 95 ? -7.756 -19.852 26.237 1.00 78.94 95 PRO A O 1
ATOM 746 N N . GLY A 1 96 ? -9.674 -20.925 25.777 1.00 87.19 96 GLY A N 1
ATOM 747 C CA . GLY A 1 96 ? -10.568 -19.915 26.333 1.00 87.19 96 GLY A CA 1
ATOM 748 C C . GLY A 1 96 ? -10.837 -18.753 25.371 1.00 87.19 96 GLY A C 1
ATOM 749 O O . GLY A 1 96 ? -10.439 -18.756 24.197 1.00 87.19 96 GLY A O 1
ATOM 750 N N . PHE A 1 97 ? -11.566 -17.763 25.877 1.00 89.81 97 PHE A N 1
ATOM 751 C CA . PHE A 1 97 ? -11.898 -16.532 25.172 1.00 89.81 97 PHE A CA 1
ATOM 752 C C . PHE A 1 97 ? -11.567 -15.304 26.012 1.00 89.81 97 PHE A C 1
ATOM 754 O O . PHE A 1 97 ? -11.865 -15.258 27.199 1.00 89.81 97 PHE A O 1
ATOM 761 N N . THR A 1 98 ? -11.076 -14.261 25.355 1.00 91.38 98 THR A N 1
ATOM 762 C CA . THR A 1 98 ? -10.927 -12.930 25.935 1.00 91.38 98 THR A CA 1
ATOM 763 C C . THR A 1 98 ? -12.028 -12.032 25.380 1.00 91.38 98 THR A C 1
ATOM 765 O O . THR A 1 98 ? -12.204 -11.910 24.162 1.00 91.38 98 THR A O 1
ATOM 768 N N . ALA A 1 99 ? -12.790 -11.400 26.270 1.00 92.25 99 ALA A N 1
ATOM 769 C CA . ALA A 1 99 ? -13.787 -10.395 25.923 1.00 92.25 99 ALA A CA 1
ATOM 770 C C . ALA A 1 99 ? -13.324 -9.004 26.356 1.00 92.25 99 ALA A C 1
ATOM 772 O O . ALA A 1 99 ? -12.823 -8.821 27.464 1.00 92.25 99 ALA A O 1
ATOM 773 N N . CYS A 1 100 ? -13.518 -8.006 25.498 1.00 92.62 100 CYS A N 1
ATOM 774 C CA . CYS A 1 100 ? -13.136 -6.623 25.758 1.00 92.62 100 CYS A CA 1
ATOM 775 C C . CYS A 1 100 ? -14.289 -5.675 25.469 1.00 92.62 100 CYS A C 1
ATOM 777 O O . CYS A 1 100 ? -14.966 -5.803 24.451 1.00 92.62 100 CYS A O 1
ATOM 779 N N . ILE A 1 101 ? -14.515 -4.730 26.375 1.00 94.25 101 ILE A N 1
ATOM 780 C CA . ILE A 1 101 ? -15.551 -3.713 26.255 1.00 94.25 101 ILE A CA 1
ATOM 781 C C . ILE A 1 101 ? -14.882 -2.348 26.385 1.00 94.25 101 ILE A C 1
ATOM 783 O O . ILE A 1 101 ? -14.428 -1.983 27.471 1.00 94.25 101 ILE A O 1
ATOM 787 N N . ASP A 1 102 ? -14.841 -1.604 25.284 1.00 92.50 102 ASP A N 1
ATOM 788 C CA . ASP A 1 102 ? -14.383 -0.218 25.260 1.00 92.50 102 ASP A CA 1
ATOM 789 C C . ASP A 1 102 ? -15.545 0.690 25.667 1.00 92.50 102 ASP A C 1
ATOM 791 O O . ASP A 1 102 ? -16.653 0.570 25.133 1.00 92.50 102 ASP A O 1
ATOM 795 N N . ILE A 1 103 ? -15.312 1.600 26.610 1.00 93.62 103 ILE A N 1
ATOM 796 C CA . ILE A 1 103 ? -16.322 2.545 27.099 1.00 93.62 103 ILE A CA 1
ATOM 797 C C . ILE A 1 103 ? -15.829 3.984 26.981 1.00 93.62 103 ILE A C 1
ATOM 799 O O . ILE A 1 103 ? -14.636 4.248 27.094 1.00 93.62 103 ILE A O 1
ATOM 803 N N . ASP A 1 104 ? -16.764 4.912 26.788 1.00 92.44 104 ASP A N 1
ATOM 804 C CA . ASP A 1 104 ? -16.495 6.349 26.697 1.00 92.44 104 ASP A CA 1
ATOM 805 C C . ASP A 1 104 ? -16.284 6.933 28.097 1.00 92.44 104 ASP A C 1
ATOM 807 O O . ASP A 1 104 ? -17.173 7.528 28.714 1.00 92.44 104 ASP A O 1
ATOM 811 N N . ALA A 1 105 ? -15.114 6.633 28.647 1.00 91.12 105 ALA A N 1
ATOM 812 C CA . ALA A 1 105 ? -14.645 7.105 29.932 1.00 91.12 105 ALA A CA 1
ATOM 813 C C . ALA A 1 105 ? -13.115 7.154 29.903 1.00 91.12 105 ALA A C 1
ATOM 815 O O . ALA A 1 105 ? -12.486 6.125 29.641 1.00 91.12 105 ALA A O 1
ATOM 816 N N . PRO A 1 106 ? -12.486 8.291 30.237 1.00 88.06 106 PRO A N 1
ATOM 817 C CA . PRO A 1 106 ? -11.044 8.326 30.397 1.00 88.06 106 PRO A CA 1
ATOM 818 C C . PRO A 1 106 ? -10.636 7.557 31.658 1.00 88.06 106 PRO A C 1
ATOM 820 O O . PRO A 1 106 ? -11.322 7.602 32.685 1.00 88.06 106 PRO A O 1
ATOM 823 N N . MET A 1 107 ? -9.472 6.902 31.631 1.00 86.44 107 MET A N 1
ATOM 824 C CA . MET A 1 107 ? -8.989 6.101 32.771 1.00 86.44 107 MET A CA 1
ATOM 825 C C . MET A 1 107 ? -8.886 6.912 34.076 1.00 86.44 107 MET A C 1
ATOM 827 O O . MET A 1 107 ? -9.107 6.383 35.163 1.00 86.44 107 MET A O 1
ATOM 831 N N . ALA A 1 108 ? -8.615 8.218 33.983 1.00 84.06 108 ALA A N 1
ATOM 832 C CA . ALA A 1 108 ? -8.566 9.121 35.135 1.00 84.06 108 ALA A CA 1
ATOM 833 C C . ALA A 1 108 ? -9.927 9.311 35.839 1.00 84.06 108 ALA A C 1
ATOM 835 O O . ALA A 1 108 ? -9.963 9.631 37.027 1.00 84.06 108 ALA A O 1
ATOM 836 N N . GLU A 1 109 ? -11.038 9.114 35.126 1.00 82.62 109 GLU A N 1
ATOM 837 C CA . GLU A 1 109 ? -12.401 9.217 35.662 1.00 82.62 109 GLU A CA 1
ATOM 838 C C . GLU A 1 109 ? -12.958 7.860 36.125 1.00 82.62 109 GLU A C 1
ATOM 840 O O . GLU A 1 109 ? -14.012 7.802 36.771 1.00 82.62 109 GLU A O 1
ATOM 845 N N . PHE A 1 110 ? -12.227 6.769 35.869 1.00 85.94 110 PHE A N 1
ATOM 846 C CA . PHE A 1 110 ? -12.582 5.415 36.281 1.00 85.94 110 PHE A CA 1
ATOM 847 C C . PHE A 1 110 ? -12.335 5.207 37.785 1.00 85.94 110 PHE A C 1
ATOM 849 O O . PHE A 1 110 ? -11.311 4.697 38.236 1.00 85.94 110 PHE A O 1
ATOM 856 N N . ASN A 1 111 ? -13.285 5.690 38.583 1.00 84.88 111 ASN A N 1
ATOM 857 C CA . ASN A 1 111 ? -13.177 5.817 40.035 1.00 84.88 111 ASN A CA 1
ATOM 858 C C . ASN A 1 111 ? -13.440 4.511 40.822 1.00 84.88 111 ASN A C 1
ATOM 860 O O . ASN A 1 111 ? -13.794 3.466 40.275 1.00 84.88 111 ASN A O 1
ATOM 864 N N . ASP A 1 112 ? -13.353 4.594 42.155 1.00 84.88 112 ASP A N 1
ATOM 865 C CA . ASP A 1 112 ? -13.606 3.472 43.074 1.00 84.88 112 ASP A CA 1
ATOM 866 C C . ASP A 1 112 ? -14.992 2.823 42.903 1.00 84.88 112 ASP A C 1
ATOM 868 O O . ASP A 1 112 ? -15.143 1.621 43.121 1.00 84.88 112 ASP A O 1
ATOM 872 N N . ALA A 1 113 ? -16.015 3.582 42.492 1.00 81.62 113 ALA A N 1
ATOM 873 C CA . ALA A 1 113 ? -17.353 3.042 42.247 1.00 81.62 113 ALA A CA 1
ATOM 874 C C . ALA A 1 113 ? -17.437 2.244 40.934 1.00 81.62 113 ALA A C 1
ATOM 876 O O . ALA A 1 113 ? -18.322 1.394 40.796 1.00 81.62 113 ALA A O 1
ATOM 877 N N . ALA A 1 114 ? -16.542 2.509 39.978 1.00 84.88 114 ALA A N 1
ATOM 878 C CA . ALA A 1 114 ? -16.361 1.708 38.772 1.00 84.88 114 ALA A CA 1
ATOM 879 C C . ALA A 1 114 ? -15.602 0.411 39.089 1.00 84.88 114 ALA A C 1
ATOM 881 O O . ALA A 1 114 ? -16.046 -0.671 38.714 1.00 84.88 114 ALA A O 1
ATOM 882 N N . LEU A 1 115 ? -14.539 0.493 39.895 1.00 85.06 115 LEU A N 1
ATOM 883 C CA . LEU A 1 115 ? -13.820 -0.688 40.388 1.00 85.06 115 LEU A CA 1
ATOM 884 C C . LEU A 1 115 ? -14.710 -1.600 41.244 1.00 85.06 115 LEU A C 1
ATOM 886 O O . LEU A 1 115 ? -14.621 -2.821 41.145 1.00 85.06 115 LEU A O 1
ATOM 890 N N . GLN A 1 116 ? -15.591 -1.025 42.065 1.00 86.75 116 GLN A N 1
ATOM 891 C CA . GLN A 1 116 ? -16.567 -1.791 42.838 1.00 86.75 116 GLN A CA 1
ATOM 892 C C . GLN A 1 116 ? -17.576 -2.509 41.930 1.00 86.75 116 GLN A C 1
ATOM 894 O O . GLN A 1 116 ? -17.890 -3.666 42.187 1.00 86.75 116 GLN A O 1
ATOM 899 N N . LEU A 1 117 ? -18.023 -1.865 40.846 1.00 87.19 117 LEU A N 1
ATOM 900 C CA . LEU A 1 117 ? -18.886 -2.499 39.846 1.00 87.19 117 LEU A CA 1
ATOM 901 C C . LEU A 1 117 ? -18.180 -3.689 39.177 1.00 87.19 117 LEU A C 1
ATOM 903 O O . LEU A 1 117 ? -18.784 -4.747 39.043 1.00 87.19 117 LEU A O 1
ATOM 907 N N . LEU A 1 118 ? -16.896 -3.556 38.818 1.00 87.81 118 LEU A N 1
ATOM 908 C CA . LEU A 1 118 ? -16.108 -4.676 38.284 1.00 87.81 118 LEU A CA 1
ATOM 909 C C . LEU A 1 118 ? -16.020 -5.836 39.288 1.00 87.81 118 LEU A C 1
ATOM 911 O O . LEU A 1 118 ? -16.246 -6.981 38.918 1.00 87.81 118 LEU A O 1
ATOM 915 N N . ARG A 1 119 ? -15.776 -5.553 40.574 1.00 86.25 119 ARG A N 1
ATOM 916 C CA . ARG A 1 119 ? -15.746 -6.580 41.637 1.00 86.25 119 ARG A CA 1
ATOM 917 C C . ARG A 1 119 ? -17.088 -7.273 41.863 1.00 86.25 119 ARG A C 1
ATOM 919 O O . ARG A 1 119 ? -17.123 -8.403 42.328 1.00 86.25 119 ARG A O 1
ATOM 926 N N . GLU A 1 120 ? -18.199 -6.608 41.582 1.00 86.56 120 GLU A N 1
ATOM 927 C CA . GLU A 1 120 ? -19.519 -7.248 41.621 1.00 86.56 120 GLU A CA 1
ATOM 928 C C . GLU A 1 120 ? -19.728 -8.160 40.401 1.00 86.56 120 GLU A C 1
ATOM 930 O O . GLU A 1 120 ? -20.448 -9.151 40.486 1.00 86.56 120 GLU A O 1
ATOM 935 N N . MET A 1 121 ? -19.050 -7.873 39.286 1.00 86.88 121 MET A N 1
ATOM 936 C CA . MET A 1 121 ? -19.086 -8.676 38.062 1.00 86.88 121 MET A CA 1
ATOM 937 C C . MET A 1 121 ? -18.064 -9.825 38.036 1.00 86.88 121 MET A C 1
ATOM 939 O O . MET A 1 121 ? -18.220 -10.726 37.215 1.00 86.88 121 MET A O 1
ATOM 943 N N . THR A 1 122 ? -17.073 -9.871 38.940 1.00 80.94 122 THR A N 1
ATOM 944 C CA . THR A 1 122 ? -16.125 -11.007 39.047 1.00 80.94 122 THR A CA 1
ATOM 945 C C . THR A 1 122 ? -16.793 -12.324 39.452 1.00 80.94 122 THR A C 1
ATOM 947 O O . THR A 1 122 ? -16.186 -13.381 39.361 1.00 80.94 122 THR A O 1
ATOM 950 N N . GLU A 1 123 ? -18.065 -12.306 39.866 1.00 79.88 123 GLU A N 1
ATOM 951 C CA . GLU A 1 123 ? -18.851 -13.542 39.994 1.00 79.88 123 GLU A CA 1
ATOM 952 C C . GLU A 1 123 ? -19.102 -14.228 38.637 1.00 79.88 123 GLU A C 1
ATOM 954 O O . GLU A 1 123 ? -19.561 -15.369 38.605 1.00 79.88 123 GLU A O 1
ATOM 959 N N . TRP A 1 124 ? -18.856 -13.538 37.517 1.00 81.06 124 TRP A N 1
ATOM 960 C CA . TRP A 1 124 ? -19.130 -14.038 36.170 1.00 81.06 124 TRP A CA 1
ATOM 961 C C . TRP A 1 124 ? -17.877 -14.418 35.369 1.00 81.06 124 TRP A C 1
ATOM 963 O O . TRP A 1 124 ? -18.008 -15.151 34.396 1.00 81.06 124 TRP A O 1
ATOM 973 N N . SER A 1 125 ? -16.695 -13.932 35.756 1.00 77.88 125 SER A N 1
ATOM 974 C CA . SER A 1 125 ? -15.392 -14.243 35.150 1.00 77.88 125 SER A CA 1
ATOM 975 C C . SER A 1 125 ? -14.315 -14.134 36.229 1.00 77.88 125 SER A C 1
ATOM 977 O O . SER A 1 125 ? -14.341 -13.193 37.029 1.00 77.88 125 SER A O 1
ATOM 979 N N . GLU A 1 126 ? -13.394 -15.102 36.263 1.00 73.94 126 GLU A N 1
ATOM 980 C CA . GLU A 1 126 ? -12.344 -15.173 37.286 1.00 73.94 126 GLU A CA 1
ATOM 981 C C . GLU A 1 126 ? -11.342 -14.011 37.173 1.00 73.94 126 GLU A C 1
ATOM 983 O O . GLU A 1 126 ? -10.835 -13.539 38.193 1.00 73.94 126 GLU A O 1
ATOM 988 N N . GLU A 1 127 ? -11.129 -13.481 35.963 1.00 83.81 127 GLU A N 1
ATOM 989 C CA . GLU A 1 127 ? -10.194 -12.386 35.696 1.00 83.81 127 GLU A CA 1
ATOM 990 C C . GLU A 1 127 ? -10.867 -11.241 34.926 1.00 83.81 127 GLU A C 1
ATOM 992 O O . GLU A 1 127 ? -10.785 -11.135 33.703 1.00 83.81 127 GLU A O 1
ATOM 997 N N . LEU A 1 128 ? -11.516 -10.340 35.672 1.00 90.88 128 LEU A N 1
ATOM 998 C CA . LEU A 1 128 ? -12.051 -9.081 35.151 1.00 90.88 128 LEU A CA 1
ATOM 999 C C . LEU A 1 128 ? -11.175 -7.902 35.591 1.00 90.88 128 LEU A C 1
ATOM 1001 O O . LEU A 1 128 ? -11.008 -7.653 36.789 1.00 90.88 128 LEU A O 1
ATOM 1005 N N . HIS A 1 129 ? -10.655 -7.131 34.639 1.00 90.88 129 HIS A N 1
ATOM 1006 C CA . HIS A 1 129 ? -9.837 -5.952 34.923 1.00 90.88 129 HIS A CA 1
ATOM 1007 C C . HIS A 1 129 ? -10.094 -4.811 33.932 1.00 90.88 129 HIS A C 1
ATOM 1009 O O . HIS A 1 129 ? -10.731 -4.993 32.901 1.00 90.88 129 HIS A O 1
ATOM 1015 N N . ALA A 1 130 ? -9.627 -3.607 34.265 1.00 91.31 130 ALA A N 1
ATOM 1016 C CA . ALA A 1 130 ? -9.714 -2.437 33.394 1.00 91.31 130 ALA A CA 1
ATOM 1017 C C . ALA A 1 130 ? -8.317 -1.911 33.063 1.00 91.31 130 ALA A C 1
ATOM 1019 O O . ALA A 1 130 ? -7.437 -1.882 33.929 1.00 91.31 130 ALA A O 1
ATOM 1020 N N . ARG A 1 131 ? -8.131 -1.465 31.822 1.00 89.81 131 ARG A N 1
ATOM 1021 C CA . ARG A 1 131 ? -6.903 -0.840 31.322 1.00 89.81 131 ARG A CA 1
ATOM 1022 C C . ARG A 1 131 ? -7.225 0.372 30.450 1.00 89.81 131 ARG A C 1
ATOM 1024 O O . ARG A 1 131 ? -8.364 0.548 30.031 1.00 89.81 131 ARG A O 1
ATOM 1031 N N . SER A 1 132 ? -6.223 1.209 30.198 1.00 85.50 132 SER A N 1
ATOM 1032 C CA . SER A 1 132 ? -6.328 2.299 29.222 1.00 85.50 132 SER A CA 1
ATOM 1033 C C . SER A 1 132 ? -5.996 1.777 27.828 1.00 85.50 132 SER A C 1
ATOM 1035 O O . SER A 1 132 ? -5.056 0.996 27.694 1.00 85.50 132 SER A O 1
ATOM 1037 N N . THR A 1 133 ? -6.718 2.258 26.822 1.00 81.25 133 THR A N 1
ATOM 1038 C CA . THR A 1 133 ? -6.402 2.068 25.398 1.00 81.25 133 THR A CA 1
ATOM 1039 C C . THR A 1 133 ? -5.493 3.188 24.874 1.00 81.25 133 THR A C 1
ATOM 1041 O O . THR A 1 133 ? -5.298 4.209 25.544 1.00 81.25 133 THR A O 1
ATOM 1044 N N . THR A 1 134 ? -5.003 3.044 23.641 1.00 71.88 134 THR A N 1
ATOM 1045 C CA . THR A 1 134 ? -4.291 4.055 22.836 1.00 71.88 134 THR A CA 1
ATOM 1046 C C . THR A 1 134 ? -5.102 5.324 22.615 1.00 71.88 134 THR A C 1
ATOM 1048 O O . THR A 1 134 ? -4.530 6.391 22.415 1.00 71.88 134 THR A O 1
ATOM 1051 N N . THR A 1 135 ? -6.430 5.226 22.685 1.00 74.38 135 THR A N 1
ATOM 1052 C CA . THR A 1 135 ? -7.352 6.367 22.588 1.00 74.38 135 THR A CA 1
ATOM 1053 C C . THR A 1 135 ? -7.642 7.024 23.946 1.00 74.38 135 THR A C 1
ATOM 1055 O O . THR A 1 135 ? -8.538 7.858 24.047 1.00 74.38 135 THR A O 1
ATOM 1058 N N . GLU A 1 136 ? -6.911 6.628 24.998 1.00 82.62 136 GLU A N 1
ATOM 1059 C CA . GLU A 1 136 ? -7.082 7.039 26.405 1.00 82.62 136 GLU A CA 1
ATOM 1060 C C . GLU A 1 136 ? -8.432 6.652 27.040 1.00 82.62 136 GLU A C 1
ATOM 1062 O O . GLU A 1 136 ? -8.725 7.024 28.180 1.00 82.62 136 GLU A O 1
ATOM 1067 N N . GLN A 1 137 ? -9.234 5.854 26.331 1.00 88.81 137 GLN A N 1
ATOM 1068 C CA . GLN A 1 137 ? -10.488 5.291 26.825 1.00 88.81 137 GLN A CA 1
ATOM 1069 C C . GLN A 1 137 ? -10.242 4.064 27.697 1.00 88.81 137 GLN A C 1
ATOM 1071 O O . GLN A 1 137 ? -9.232 3.370 27.543 1.00 88.81 137 GLN A O 1
ATOM 1076 N N . VAL A 1 138 ? -11.182 3.768 28.592 1.00 92.44 138 VAL A N 1
ATOM 1077 C CA . VAL A 1 138 ? -11.152 2.548 29.399 1.00 92.44 138 VAL A CA 1
ATOM 1078 C C . VAL A 1 138 ? -11.611 1.353 28.575 1.00 92.44 138 VAL A C 1
ATOM 1080 O O . VAL A 1 138 ? -12.687 1.360 27.981 1.00 92.44 138 VAL A O 1
ATOM 1083 N N . GLN A 1 139 ? -10.820 0.289 28.639 1.00 92.94 139 GLN A N 1
ATOM 1084 C CA . GLN A 1 139 ? -11.177 -1.036 28.163 1.00 92.94 139 GLN A CA 1
ATOM 1085 C C . GLN A 1 139 ? -11.304 -1.985 29.349 1.00 92.94 139 GLN A C 1
ATOM 1087 O O . GLN A 1 139 ? -10.363 -2.163 30.127 1.00 92.94 139 GLN A O 1
ATOM 1092 N N . VAL A 1 140 ? -12.476 -2.597 29.486 1.00 93.50 140 VAL A N 1
ATOM 1093 C CA . VAL A 1 140 ? -12.734 -3.663 30.457 1.00 93.50 140 VAL A CA 1
ATOM 1094 C C . VAL A 1 140 ? -12.471 -5.000 29.780 1.00 93.50 140 VAL A C 1
ATOM 1096 O O . VAL A 1 140 ? -13.097 -5.301 28.769 1.00 93.50 140 VAL A O 1
ATOM 1099 N N . VAL A 1 141 ? -11.560 -5.791 30.338 1.00 92.81 141 VAL A N 1
ATOM 1100 C CA . VAL A 1 141 ? -11.109 -7.082 29.809 1.00 92.81 141 VAL A CA 1
ATOM 1101 C C . VAL A 1 141 ? -11.571 -8.193 30.747 1.00 92.81 141 VAL A C 1
ATOM 1103 O O . VAL A 1 141 ? -11.391 -8.083 31.962 1.00 92.81 141 VAL A O 1
ATOM 1106 N N . ALA A 1 142 ? -12.174 -9.238 30.184 1.00 93.00 142 ALA A N 1
ATOM 1107 C CA . ALA A 1 142 ? -12.632 -10.431 30.884 1.00 93.00 142 ALA A CA 1
ATOM 1108 C C . ALA A 1 142 ? -12.045 -11.681 30.221 1.00 93.00 142 ALA A C 1
ATOM 1110 O O . ALA A 1 142 ? -12.289 -11.901 29.032 1.00 93.00 142 ALA A O 1
ATOM 1111 N N . GLU A 1 143 ? -11.338 -12.510 30.985 1.00 91.56 143 GLU A N 1
ATOM 1112 C CA . GLU A 1 143 ? -10.950 -13.851 30.534 1.00 91.56 143 GLU A CA 1
ATOM 1113 C C . GLU A 1 143 ? -12.072 -14.854 30.828 1.00 91.56 143 GLU A C 1
ATOM 1115 O O . GLU A 1 143 ? -12.731 -14.814 31.874 1.00 91.56 143 GLU A O 1
ATOM 1120 N N . ILE A 1 144 ? -12.339 -15.729 29.865 1.00 90.19 144 ILE A N 1
ATOM 1121 C CA . ILE A 1 144 ? -13.461 -16.664 29.864 1.00 90.19 144 ILE A CA 1
ATOM 1122 C C . ILE A 1 144 ? -12.922 -18.052 29.521 1.00 90.19 144 ILE A C 1
ATOM 1124 O O . ILE A 1 144 ? -12.871 -18.456 28.356 1.00 90.19 144 ILE A O 1
ATOM 1128 N N . ASP A 1 145 ? -12.533 -18.789 30.554 1.00 85.94 145 ASP A N 1
ATOM 1129 C CA . ASP A 1 145 ? -11.986 -20.135 30.409 1.00 85.94 145 ASP A CA 1
ATOM 1130 C C . ASP A 1 145 ? -13.063 -21.158 30.025 1.00 85.94 145 ASP A C 1
ATOM 1132 O O . ASP A 1 145 ? -14.224 -21.056 30.436 1.00 85.94 145 ASP A O 1
ATOM 1136 N N . HIS A 1 146 ? -12.663 -22.193 29.280 1.00 81.38 146 HIS A N 1
ATOM 1137 C CA . HIS A 1 146 ? -13.469 -23.397 29.035 1.00 81.38 146 HIS A CA 1
ATOM 1138 C C . HIS A 1 146 ? -14.860 -23.135 28.428 1.00 81.38 146 HIS A C 1
ATOM 1140 O O . HIS A 1 146 ? -15.839 -23.825 28.734 1.00 81.38 146 HIS A O 1
ATOM 1146 N N . ALA A 1 147 ? -14.970 -22.115 27.577 1.00 80.00 147 ALA A N 1
ATOM 1147 C CA . ALA A 1 147 ? -16.222 -21.671 26.980 1.00 80.00 147 ALA A CA 1
ATOM 1148 C C . ALA A 1 147 ? -16.213 -21.825 25.455 1.00 80.00 147 ALA A C 1
ATOM 1150 O O . ALA A 1 147 ? -15.173 -21.732 24.818 1.00 80.00 147 ALA A O 1
ATOM 1151 N N . GLY A 1 148 ? -17.394 -22.014 24.859 1.00 81.62 148 GLY A N 1
ATOM 1152 C CA . GLY A 1 148 ? -17.610 -21.821 23.420 1.00 81.62 148 GLY A CA 1
ATOM 1153 C C . GLY A 1 148 ? -18.066 -20.392 23.101 1.00 81.62 148 GLY A C 1
ATOM 1154 O O . GLY A 1 148 ? -18.511 -19.661 23.994 1.00 81.62 148 GLY A O 1
ATOM 1155 N N . TRP A 1 149 ? -18.043 -20.016 21.817 1.00 81.62 149 TRP A N 1
ATOM 1156 C CA . TRP A 1 149 ? -18.423 -18.679 21.321 1.00 81.62 149 TRP A CA 1
ATOM 1157 C C . TRP A 1 149 ? -19.740 -18.141 21.894 1.00 81.62 149 TRP A C 1
ATOM 1159 O O . TRP A 1 149 ? -19.816 -16.984 22.308 1.00 81.62 149 TRP A O 1
ATOM 1169 N N . PHE A 1 150 ? -20.775 -18.983 21.972 1.00 82.75 150 PHE A N 1
ATOM 1170 C CA . PHE A 1 150 ? -22.080 -18.573 22.492 1.00 82.75 150 PHE A CA 1
ATOM 1171 C C . PHE A 1 150 ? -22.020 -18.156 23.968 1.00 82.75 150 PHE A C 1
ATOM 1173 O O . PHE A 1 150 ? -22.627 -17.155 24.359 1.00 82.75 150 PHE A O 1
ATOM 1180 N N . HIS A 1 151 ? -21.299 -18.916 24.797 1.00 85.25 151 HIS A N 1
ATOM 1181 C CA . HIS A 1 151 ? -21.165 -18.614 26.220 1.00 85.25 151 HIS A CA 1
ATOM 1182 C C . HIS A 1 151 ? -20.287 -17.380 26.432 1.00 85.25 151 HIS A C 1
ATOM 1184 O O . HIS A 1 151 ? -20.704 -16.459 27.136 1.00 85.25 151 HIS A O 1
ATOM 1190 N N . ALA A 1 152 ? -19.136 -17.333 25.754 1.00 88.19 152 ALA A N 1
ATOM 1191 C CA . ALA A 1 152 ? -18.217 -16.204 25.802 1.00 88.19 152 ALA A CA 1
ATOM 1192 C C . ALA A 1 152 ? -18.911 -14.896 25.400 1.00 88.19 152 ALA A C 1
ATOM 1194 O O . ALA A 1 152 ? -18.883 -13.914 26.142 1.00 88.19 152 ALA A O 1
ATOM 1195 N N . GLY A 1 153 ? -19.636 -14.895 24.281 1.00 88.50 153 GLY A N 1
ATOM 1196 C CA . GLY A 1 153 ? -20.348 -13.698 23.855 1.00 88.50 153 GLY A CA 1
ATOM 1197 C C . GLY A 1 153 ? -21.572 -13.368 24.708 1.00 88.50 153 GLY A C 1
ATOM 1198 O O . GLY A 1 153 ? -21.805 -12.198 24.995 1.00 88.50 153 GLY A O 1
ATOM 1199 N N . SER A 1 154 ? -22.306 -14.358 25.230 1.00 89.06 154 SER A N 1
ATOM 1200 C CA . SER A 1 154 ? -23.388 -14.100 26.198 1.00 89.06 154 SER A CA 1
ATOM 1201 C C . SER A 1 154 ? -22.878 -13.403 27.463 1.00 89.06 154 SER A C 1
ATOM 1203 O O . SER A 1 154 ? -23.546 -12.511 27.999 1.00 89.06 154 SER A O 1
ATOM 1205 N N . LEU A 1 155 ? -21.699 -13.804 27.945 1.00 90.62 155 LEU A N 1
ATOM 1206 C CA . LEU A 1 155 ? -21.044 -13.178 29.085 1.00 90.62 155 LEU A CA 1
ATOM 1207 C C . LEU A 1 155 ? -20.559 -11.764 28.744 1.00 90.62 155 LEU A C 1
ATOM 1209 O O . LEU A 1 155 ? -20.895 -10.824 29.467 1.00 90.62 155 LEU A O 1
ATOM 1213 N N . ALA A 1 156 ? -19.870 -11.594 27.613 1.00 91.25 156 ALA A N 1
ATOM 1214 C CA . ALA A 1 156 ? -19.428 -10.289 27.125 1.00 91.25 156 ALA A CA 1
ATOM 1215 C C . ALA A 1 156 ? -20.600 -9.300 27.002 1.00 91.25 156 ALA A C 1
ATOM 1217 O O . ALA A 1 156 ? -20.517 -8.172 27.483 1.00 91.25 156 ALA A O 1
ATOM 1218 N N . MET A 1 157 ? -21.739 -9.740 26.453 1.00 92.56 157 MET A N 1
ATOM 1219 C CA . MET A 1 157 ? -22.951 -8.921 26.334 1.00 92.56 157 MET A CA 1
ATOM 1220 C C . MET A 1 157 ? -23.549 -8.556 27.691 1.00 92.56 157 MET A C 1
ATOM 1222 O O . MET A 1 157 ? -24.079 -7.457 27.862 1.00 92.56 157 MET A O 1
ATOM 1226 N N . ARG A 1 158 ? -23.479 -9.453 28.678 1.00 92.75 158 ARG A N 1
ATOM 1227 C CA . ARG A 1 158 ? -23.946 -9.155 30.035 1.00 92.75 158 ARG A CA 1
ATOM 1228 C C . ARG A 1 158 ? -23.082 -8.079 30.691 1.00 92.75 158 ARG A C 1
ATOM 1230 O O . ARG A 1 158 ? -23.643 -7.153 31.272 1.00 92.75 158 ARG A O 1
ATOM 1237 N N . ILE A 1 159 ? -21.759 -8.175 30.555 1.00 92.88 159 ILE A N 1
ATOM 1238 C CA . ILE A 1 159 ? -20.813 -7.165 31.049 1.00 92.88 159 ILE A CA 1
ATOM 1239 C C . ILE A 1 159 ? -21.063 -5.828 30.341 1.00 92.88 159 ILE A C 1
ATOM 1241 O O . ILE A 1 159 ? -21.281 -4.815 31.005 1.00 92.88 159 ILE A O 1
ATOM 1245 N N . ALA A 1 160 ? -21.135 -5.834 29.006 1.00 93.06 160 ALA A N 1
ATOM 1246 C CA . ALA A 1 160 ? -21.363 -4.633 28.207 1.00 93.06 160 ALA A CA 1
ATOM 1247 C C . ALA A 1 160 ? -22.663 -3.913 28.599 1.00 93.06 160 ALA A C 1
ATOM 1249 O O . ALA A 1 160 ? -22.641 -2.709 28.821 1.00 93.06 160 ALA A O 1
ATOM 1250 N N . ARG A 1 161 ? -23.773 -4.641 28.795 1.00 93.44 161 ARG A N 1
ATOM 1251 C CA . ARG A 1 161 ? -25.054 -4.054 29.236 1.00 93.44 161 ARG A CA 1
ATOM 1252 C C . ARG A 1 161 ? -24.988 -3.418 30.621 1.00 93.44 161 ARG A C 1
ATOM 1254 O O . ARG A 1 161 ? -25.678 -2.436 30.864 1.00 93.44 161 ARG A O 1
ATOM 1261 N N . VAL A 1 162 ? -24.205 -3.975 31.546 1.00 93.75 162 VAL A N 1
ATOM 1262 C CA . VAL A 1 162 ? -24.027 -3.375 32.878 1.00 93.75 162 VAL A CA 1
ATOM 1263 C C . VAL A 1 162 ? -23.211 -2.091 32.789 1.00 93.75 162 VAL A C 1
ATOM 1265 O O . VAL A 1 162 ? -23.559 -1.104 33.438 1.00 93.75 162 VAL A O 1
ATOM 1268 N N . LEU A 1 163 ? -22.156 -2.089 31.972 1.00 92.06 163 LEU A N 1
ATOM 1269 C CA . LEU A 1 163 ? -21.332 -0.907 31.728 1.00 92.06 163 LEU A CA 1
ATOM 1270 C C . LEU A 1 163 ? -22.123 0.194 31.005 1.00 92.06 163 LEU A C 1
ATOM 1272 O O . LEU A 1 163 ? -22.043 1.353 31.411 1.00 92.06 163 LEU A O 1
ATOM 1276 N N . GLU A 1 164 ? -22.961 -0.177 30.033 1.00 92.38 164 GLU A N 1
ATOM 1277 C CA . GLU A 1 164 ? -23.813 0.727 29.243 1.00 92.38 164 GLU A CA 1
ATOM 1278 C C . GLU A 1 164 ? -24.789 1.549 30.103 1.00 92.38 164 GLU A C 1
ATOM 1280 O O . GLU A 1 164 ? -25.155 2.668 29.748 1.00 92.38 164 GLU A O 1
ATOM 1285 N N . LEU A 1 165 ? -25.168 1.052 31.290 1.00 90.88 165 LEU A N 1
ATOM 1286 C CA . LEU A 1 165 ? -25.991 1.806 32.246 1.00 90.88 165 LEU A CA 1
ATOM 1287 C C . LEU A 1 165 ? -25.285 3.046 32.817 1.00 90.88 165 LEU A C 1
ATOM 1289 O O . LEU A 1 165 ? -25.947 3.897 33.417 1.00 90.88 165 LEU A O 1
ATOM 1293 N N . ARG A 1 166 ? -23.954 3.123 32.707 1.00 90.81 166 ARG A N 1
ATOM 1294 C CA . ARG A 1 166 ? -23.134 4.207 33.265 1.00 90.81 166 ARG A CA 1
ATOM 1295 C C . ARG A 1 166 ? -22.311 4.946 32.216 1.00 90.81 166 ARG A C 1
ATOM 1297 O O . ARG A 1 166 ? -22.158 6.156 32.355 1.00 90.81 166 ARG A O 1
ATOM 1304 N N . TRP A 1 167 ? -21.807 4.245 31.205 1.00 93.12 167 TRP A N 1
ATOM 1305 C CA . TRP A 1 167 ? -20.949 4.809 30.165 1.00 93.12 167 TRP A CA 1
ATOM 1306 C C . TRP A 1 167 ? -21.380 4.315 28.786 1.00 93.12 167 TRP A C 1
ATOM 1308 O O . TRP A 1 167 ? -21.679 3.130 28.651 1.00 93.12 167 TRP A O 1
ATOM 1318 N N . PRO A 1 168 ? -21.378 5.172 27.752 1.00 92.31 168 PRO A N 1
ATOM 1319 C CA . PRO A 1 168 ? -21.558 4.718 26.379 1.00 92.31 168 PRO A CA 1
ATOM 1320 C C . PRO A 1 168 ? -20.545 3.624 26.026 1.00 92.31 168 PRO A C 1
ATOM 1322 O O . PRO A 1 168 ? -19.348 3.788 26.254 1.00 92.31 168 PRO A O 1
ATOM 1325 N N . VAL A 1 169 ? -21.018 2.514 25.458 1.00 93.19 169 VAL A N 1
ATOM 1326 C CA . VAL A 1 169 ? -20.140 1.450 24.957 1.00 93.19 169 VAL A CA 1
ATOM 1327 C C . VAL A 1 169 ? -19.642 1.843 23.569 1.00 93.19 169 VAL A C 1
ATOM 1329 O O . VAL A 1 169 ? -20.429 2.040 22.643 1.00 93.19 169 VAL A O 1
ATOM 1332 N N . LEU A 1 170 ? -18.326 1.967 23.433 1.00 91.44 170 LEU A N 1
ATOM 1333 C CA . LEU A 1 170 ? -17.640 2.318 22.193 1.00 91.44 170 LEU A CA 1
ATOM 1334 C C . LEU A 1 170 ? -17.357 1.093 21.327 1.00 91.44 170 LEU A C 1
ATOM 1336 O O . LEU A 1 170 ? -17.408 1.184 20.102 1.00 91.44 170 LEU A O 1
ATOM 1340 N N . GLY A 1 171 ? -17.134 -0.065 21.944 1.00 91.19 171 GLY A N 1
ATOM 1341 C CA . GLY A 1 171 ? -16.912 -1.314 21.233 1.00 91.19 171 GLY A CA 1
ATOM 1342 C C . GLY A 1 171 ? -17.032 -2.534 22.133 1.00 91.19 171 GLY A C 1
ATOM 1343 O O . GLY A 1 171 ? -16.855 -2.448 23.347 1.00 91.19 171 GLY A O 1
ATOM 1344 N N . VAL A 1 172 ? -17.359 -3.673 21.528 1.00 92.56 172 VAL A N 1
ATOM 1345 C CA . VAL A 1 172 ? -17.303 -4.985 22.169 1.00 92.56 172 VAL A CA 1
ATOM 1346 C C . VAL A 1 172 ? -16.541 -5.942 21.271 1.00 92.56 172 VAL A C 1
ATOM 1348 O O . VAL A 1 172 ? -16.883 -6.103 20.102 1.00 92.56 172 VAL A O 1
ATOM 1351 N N . GLN A 1 173 ? -15.532 -6.598 21.823 1.00 91.44 173 GLN A N 1
ATOM 1352 C CA . GLN A 1 173 ? -14.709 -7.582 21.142 1.00 91.44 173 GLN A CA 1
ATOM 1353 C C . GLN A 1 173 ? -14.728 -8.905 21.903 1.00 91.44 173 GLN A C 1
ATOM 1355 O O . GLN A 1 173 ? -14.703 -8.924 23.129 1.00 91.44 173 GLN A O 1
ATOM 1360 N N . ILE A 1 174 ? -14.757 -10.010 21.167 1.00 91.00 174 ILE A N 1
ATOM 1361 C CA . ILE A 1 174 ? -14.611 -11.370 21.680 1.00 91.00 174 ILE A CA 1
ATOM 1362 C C . ILE A 1 174 ? -13.611 -12.072 20.762 1.00 91.00 174 ILE A C 1
ATOM 1364 O O . ILE A 1 174 ? -13.793 -12.088 19.544 1.00 91.00 174 ILE A O 1
ATOM 1368 N N . CYS A 1 175 ? -12.545 -12.639 21.309 1.00 89.25 175 CYS A N 1
ATOM 1369 C CA . CYS A 1 175 ? -11.573 -13.412 20.539 1.00 89.25 175 CYS A CA 1
ATOM 1370 C C . CYS A 1 175 ? -11.057 -14.594 21.339 1.00 89.25 175 CYS A C 1
ATOM 1372 O O . CYS A 1 175 ? -11.171 -14.615 22.562 1.00 89.25 175 CYS A O 1
ATOM 1374 N N . ARG A 1 176 ? -10.467 -15.574 20.658 1.00 87.38 176 ARG A N 1
ATOM 1375 C CA . ARG A 1 176 ? -9.772 -16.654 21.364 1.00 87.38 176 ARG A CA 1
ATOM 1376 C C . ARG A 1 176 ? -8.591 -16.080 22.145 1.00 87.38 176 ARG A C 1
ATOM 1378 O O . ARG A 1 176 ? -7.888 -15.207 21.638 1.00 87.38 176 ARG A O 1
ATOM 1385 N N . THR A 1 177 ? -8.353 -16.578 23.349 1.00 87.56 177 THR A N 1
ATOM 1386 C CA . THR A 1 177 ? -7.283 -16.050 24.210 1.00 87.56 177 THR A CA 1
ATOM 1387 C C . THR A 1 177 ? -5.888 -16.309 23.627 1.00 87.56 177 THR A C 1
ATOM 1389 O O . THR A 1 177 ? -4.981 -15.507 23.808 1.00 87.56 177 THR A O 1
ATOM 1392 N N . ASP A 1 178 ? -5.698 -17.371 22.837 1.00 83.75 178 ASP A N 1
ATOM 1393 C CA . ASP A 1 178 ? -4.404 -17.689 22.214 1.00 83.75 178 ASP A CA 1
ATOM 1394 C C . ASP A 1 178 ? -4.003 -16.752 21.063 1.00 83.75 178 ASP A C 1
ATOM 1396 O O . ASP A 1 178 ? -2.833 -16.709 20.685 1.00 83.75 178 ASP A O 1
ATOM 1400 N N . VAL A 1 179 ? -4.953 -15.986 20.522 1.00 79.50 179 VAL A N 1
ATOM 1401 C CA . VAL A 1 179 ? -4.695 -14.932 19.523 1.00 79.50 179 VAL A CA 1
ATOM 1402 C C . VAL A 1 179 ? -4.831 -13.524 20.102 1.00 79.50 179 VAL A C 1
ATOM 1404 O O . VAL A 1 179 ? -4.731 -12.526 19.375 1.00 79.50 179 VAL A O 1
ATOM 1407 N N . TRP A 1 180 ? -5.144 -13.435 21.394 1.00 81.56 180 TRP A N 1
ATOM 1408 C CA . TRP A 1 180 ? -5.199 -12.172 22.096 1.00 81.56 180 TRP A CA 1
ATOM 1409 C C . TRP A 1 180 ? -3.774 -11.647 22.268 1.00 81.56 180 TRP A C 1
ATOM 1411 O O . TRP A 1 180 ? -2.882 -12.333 22.760 1.00 81.56 180 TRP A O 1
ATOM 1421 N N . ASP A 1 181 ? -3.568 -10.410 21.835 1.00 71.69 181 ASP A N 1
ATOM 1422 C CA . ASP A 1 181 ? -2.327 -9.678 22.057 1.00 71.69 181 ASP A CA 1
ATOM 1423 C C . ASP A 1 181 ? -2.669 -8.577 23.046 1.00 71.69 181 ASP A C 1
ATOM 1425 O O . ASP A 1 181 ? -3.679 -7.886 22.905 1.00 71.69 181 ASP A O 1
ATOM 1429 N N . ASN A 1 182 ? -1.834 -8.438 24.066 1.00 61.72 182 ASN A N 1
ATOM 1430 C CA . ASN A 1 182 ? -2.001 -7.414 25.078 1.00 61.72 182 ASN A CA 1
ATOM 1431 C C . ASN A 1 182 ? -1.720 -6.010 24.530 1.00 61.72 182 ASN A C 1
ATOM 1433 O O . ASN A 1 182 ? -2.112 -5.044 25.186 1.00 61.72 182 ASN A O 1
ATOM 1437 N N . ALA A 1 183 ? -1.073 -5.876 23.369 1.00 55.62 183 ALA A N 1
ATOM 1438 C CA . ALA A 1 183 ? -1.040 -4.616 22.635 1.00 55.62 183 ALA A CA 1
ATOM 1439 C C . ALA A 1 183 ? -2.460 -4.223 22.194 1.00 55.62 183 ALA A C 1
ATOM 1441 O O . ALA A 1 183 ? -3.263 -5.096 21.874 1.00 55.62 183 ALA A O 1
ATOM 1442 N N . ASP A 1 184 ? -2.789 -2.925 22.184 1.00 54.59 184 ASP A N 1
ATOM 1443 C CA . ASP A 1 184 ? -4.062 -2.439 21.637 1.00 54.59 184 ASP A CA 1
ATOM 1444 C C . ASP A 1 184 ? -4.208 -2.931 20.196 1.00 54.59 184 ASP A C 1
ATOM 1446 O O . ASP A 1 184 ? -3.622 -2.372 19.264 1.00 54.59 184 ASP A O 1
ATOM 1450 N N . GLN A 1 185 ? -4.957 -4.025 20.035 1.00 55.75 185 GLN A N 1
ATOM 1451 C CA . GLN A 1 185 ? -5.214 -4.635 18.746 1.00 55.75 185 GLN A CA 1
ATOM 1452 C C . GLN A 1 185 ? -6.166 -3.725 18.012 1.00 55.75 185 GLN A C 1
ATOM 1454 O O . GLN A 1 185 ? -7.387 -3.680 18.189 1.00 55.75 185 GLN A O 1
ATOM 1459 N N . THR A 1 186 ? -5.520 -2.886 17.251 1.00 52.94 186 THR A N 1
ATOM 1460 C CA . THR A 1 186 ? -6.122 -1.799 16.560 1.00 52.94 186 THR A CA 1
ATOM 1461 C C . THR A 1 186 ? -6.710 -2.315 15.267 1.00 52.94 186 THR A C 1
ATOM 1463 O O . THR A 1 186 ? -6.197 -3.251 14.649 1.00 52.94 186 THR A O 1
ATOM 1466 N N . VAL A 1 187 ? -7.862 -1.766 14.887 1.00 50.19 187 VAL A N 1
ATOM 1467 C CA . VAL A 1 187 ? -8.492 -2.225 13.660 1.00 50.19 187 VAL A CA 1
ATOM 1468 C C . VAL A 1 187 ? -7.672 -1.716 12.493 1.00 50.19 187 VAL A C 1
ATOM 1470 O O . VAL A 1 187 ? -7.398 -0.525 12.388 1.00 50.19 187 VAL A O 1
ATOM 1473 N N . HIS A 1 188 ? -7.229 -2.643 11.657 1.00 55.00 188 HIS A N 1
ATOM 1474 C CA . HIS A 1 188 ? -6.161 -2.415 10.699 1.00 55.00 188 HIS A CA 1
ATOM 1475 C C . HIS A 1 188 ? -6.607 -2.663 9.267 1.00 55.00 188 HIS A C 1
ATOM 1477 O O . HIS A 1 188 ? -5.798 -3.076 8.443 1.00 55.00 188 HIS A O 1
ATOM 1483 N N . TRP A 1 189 ? -7.865 -2.357 8.954 1.00 46.31 189 TRP A N 1
ATOM 1484 C CA . TRP A 1 189 ? -8.225 -1.933 7.612 1.00 46.31 189 TRP A CA 1
ATOM 1485 C C . TRP A 1 189 ? -9.628 -1.339 7.548 1.00 46.31 189 TRP A C 1
ATOM 1487 O O . TRP A 1 189 ? -10.552 -1.708 8.273 1.00 46.31 189 TRP A O 1
ATOM 1497 N N . VAL A 1 190 ? -9.757 -0.429 6.606 1.00 46.34 190 VAL A N 1
ATOM 1498 C CA . VAL A 1 190 ? -10.987 0.106 6.060 1.00 46.34 190 VAL A CA 1
ATOM 1499 C C . VAL A 1 190 ? -10.726 -0.026 4.567 1.00 46.34 190 VAL A C 1
ATOM 1501 O O . VAL A 1 190 ? -9.766 0.573 4.089 1.00 46.34 190 VAL A O 1
ATOM 1504 N N . ALA A 1 191 ? -11.484 -0.849 3.836 1.00 40.78 191 ALA A N 1
ATOM 1505 C CA . ALA A 1 191 ? -11.388 -0.825 2.373 1.00 40.78 191 ALA A CA 1
ATOM 1506 C C . ALA A 1 191 ? -11.543 0.629 1.887 1.00 40.78 191 ALA A C 1
ATOM 1508 O O . ALA A 1 191 ? -12.265 1.373 2.545 1.00 40.78 191 ALA A O 1
ATOM 1509 N N . PRO A 1 192 ? -10.932 1.070 0.775 1.00 38.53 192 PRO A N 1
ATOM 1510 C CA . PRO A 1 192 ? -11.061 2.457 0.304 1.00 38.53 192 PRO A CA 1
ATOM 1511 C C . PRO A 1 192 ? -12.526 2.934 0.272 1.00 38.53 192 PRO A C 1
ATOM 1513 O O . PRO A 1 192 ? -12.869 3.983 0.812 1.00 38.53 192 PRO A O 1
ATOM 1516 N N . ASN A 1 193 ? -13.427 2.058 -0.182 1.00 46.75 193 ASN A N 1
ATOM 1517 C CA . ASN A 1 193 ? -14.876 2.283 -0.170 1.00 46.75 193 ASN A CA 1
ATOM 1518 C C . ASN A 1 193 ? -15.484 2.346 1.244 1.00 46.75 193 ASN A C 1
ATOM 1520 O O . ASN A 1 193 ? -16.475 3.032 1.475 1.00 46.75 193 ASN A O 1
ATOM 1524 N N . PHE A 1 194 ? -14.899 1.642 2.210 1.00 54.09 194 PHE A N 1
ATOM 1525 C CA . PHE A 1 194 ? -15.318 1.650 3.607 1.00 54.09 194 PHE A CA 1
ATOM 1526 C C . PHE A 1 194 ? -14.951 2.969 4.311 1.00 54.09 194 PHE A C 1
ATOM 1528 O O . PHE A 1 194 ? -15.620 3.347 5.267 1.00 54.09 194 PHE A O 1
ATOM 1535 N N . ALA A 1 195 ? -13.942 3.714 3.838 1.00 54.75 195 ALA A N 1
ATOM 1536 C CA . ALA A 1 195 ? -13.557 5.004 4.424 1.00 54.75 195 ALA A CA 1
ATOM 1537 C C . ALA A 1 195 ? -14.586 6.075 4.069 1.00 54.75 195 ALA A C 1
ATOM 1539 O O . ALA A 1 195 ? -15.013 6.844 4.934 1.00 54.75 195 ALA A O 1
ATOM 1540 N N . ASP A 1 196 ? -15.049 6.050 2.820 1.00 53.66 196 ASP A N 1
ATOM 1541 C CA . ASP A 1 196 ? -16.157 6.871 2.352 1.00 53.66 196 ASP A CA 1
ATOM 1542 C C . ASP A 1 196 ? -17.457 6.508 3.075 1.00 53.66 196 ASP A C 1
ATOM 1544 O O . ASP A 1 196 ? -18.156 7.408 3.552 1.00 53.66 196 ASP A O 1
ATOM 1548 N N . VAL A 1 197 ? -17.733 5.208 3.267 1.00 55.81 197 VAL A N 1
ATOM 1549 C CA . VAL A 1 197 ? -18.857 4.733 4.094 1.00 55.81 197 VAL A CA 1
ATOM 1550 C C . VAL A 1 197 ? -18.746 5.284 5.515 1.00 55.81 197 VAL A C 1
ATOM 1552 O O . VAL A 1 197 ? -19.675 5.939 5.970 1.00 55.81 197 VAL A O 1
ATOM 1555 N N . LEU A 1 198 ? -17.606 5.130 6.191 1.00 58.91 198 LEU A N 1
ATOM 1556 C CA . LEU A 1 198 ? -17.380 5.653 7.544 1.00 58.91 198 LEU A CA 1
ATOM 1557 C C . LEU A 1 198 ? -17.497 7.183 7.627 1.00 58.91 198 LEU A C 1
ATOM 1559 O O . LEU A 1 198 ? -17.961 7.715 8.634 1.00 58.91 198 LEU A O 1
ATOM 1563 N N . SER A 1 199 ? -17.084 7.910 6.585 1.00 57.38 199 SER A N 1
ATOM 1564 C CA . SER A 1 199 ? -17.126 9.378 6.547 1.00 57.38 199 SER A CA 1
ATOM 1565 C C . SER A 1 199 ? -18.541 9.950 6.399 1.00 57.38 199 SER A C 1
ATOM 1567 O O . SER A 1 199 ? -18.804 11.067 6.846 1.00 57.38 199 SER A O 1
ATOM 1569 N N . ALA A 1 200 ? -19.454 9.180 5.800 1.00 54.75 200 ALA A N 1
ATOM 1570 C CA . ALA A 1 200 ? -20.835 9.572 5.540 1.00 54.75 200 ALA A CA 1
ATOM 1571 C C . ALA A 1 200 ? -21.802 9.222 6.688 1.00 54.75 200 ALA A C 1
ATOM 1573 O O . ALA A 1 200 ? -23.005 9.475 6.578 1.00 54.75 200 ALA A O 1
ATOM 1574 N N . ARG A 1 201 ? -21.305 8.600 7.763 1.00 62.72 201 ARG A N 1
ATOM 1575 C CA . ARG A 1 201 ? -22.119 7.971 8.810 1.00 62.72 201 ARG A CA 1
ATOM 1576 C C . ARG A 1 201 ? -22.240 8.828 10.062 1.00 62.72 201 ARG A C 1
ATOM 1578 O O . ARG A 1 201 ? -21.470 9.757 10.305 1.00 62.72 201 ARG A O 1
ATOM 1585 N N . THR A 1 202 ? -23.276 8.536 10.835 1.00 64.88 202 THR A N 1
ATOM 1586 C CA . THR A 1 202 ? -23.539 9.207 12.105 1.00 64.88 202 THR A CA 1
ATOM 1587 C C . THR A 1 202 ? -22.724 8.559 13.219 1.00 64.88 202 THR A C 1
ATOM 1589 O O . THR A 1 202 ? -22.337 7.398 13.132 1.00 64.88 202 THR A O 1
ATOM 1592 N N . ASN A 1 203 ? -22.506 9.287 14.315 1.00 65.06 203 ASN A N 1
ATOM 1593 C CA . ASN A 1 203 ? -21.788 8.772 15.488 1.00 65.06 203 ASN A CA 1
ATOM 1594 C C . ASN A 1 203 ? -22.490 7.574 16.171 1.00 65.06 203 ASN A C 1
ATOM 1596 O O . ASN A 1 203 ? -21.956 7.030 17.139 1.00 65.06 203 ASN A O 1
ATOM 1600 N N . GLU A 1 204 ? -23.687 7.194 15.723 1.00 68.12 204 GLU A N 1
ATOM 1601 C CA . GLU A 1 204 ? -24.478 6.084 16.264 1.00 68.12 204 GLU A CA 1
ATOM 1602 C C . GLU A 1 204 ? -24.353 4.795 15.436 1.00 68.12 204 GLU A C 1
ATOM 1604 O O . GLU A 1 204 ? -24.793 3.746 15.897 1.00 68.12 204 GLU A O 1
ATOM 1609 N N . ASP A 1 205 ? -23.740 4.850 14.250 1.00 81.06 205 ASP A N 1
ATOM 1610 C CA . ASP A 1 205 ? -23.567 3.674 13.396 1.00 81.06 205 ASP A CA 1
ATOM 1611 C C . ASP A 1 205 ? -22.469 2.747 13.937 1.00 81.06 205 ASP A C 1
ATOM 1613 O O . ASP A 1 205 ? -21.481 3.202 14.524 1.00 81.06 205 ASP A O 1
ATOM 1617 N N . CYS A 1 206 ? -22.637 1.436 13.739 1.00 82.25 206 CYS A N 1
ATOM 1618 C CA . CYS A 1 206 ? -21.705 0.416 14.211 1.00 82.25 206 CYS A CA 1
ATOM 1619 C C . CYS A 1 206 ? -21.084 -0.360 13.055 1.00 82.25 206 CYS A C 1
ATOM 1621 O O . CYS A 1 206 ? -21.768 -0.795 12.135 1.00 82.25 206 CYS A O 1
ATOM 1623 N N . VAL A 1 207 ? -19.783 -0.591 13.159 1.00 82.81 207 VAL A N 1
ATOM 1624 C CA . VAL A 1 207 ? -19.027 -1.502 12.307 1.00 82.81 207 VAL A CA 1
ATOM 1625 C C . VAL A 1 207 ? -18.822 -2.802 13.046 1.00 82.81 207 VAL A C 1
ATOM 1627 O O . VAL A 1 207 ? -18.449 -2.788 14.223 1.00 82.81 207 VAL A O 1
ATOM 1630 N N . VAL A 1 208 ? -19.005 -3.920 12.352 1.00 85.06 208 VAL A N 1
ATOM 1631 C CA . VAL A 1 208 ? -18.618 -5.222 12.883 1.00 85.06 208 VAL A CA 1
ATOM 1632 C C . VAL A 1 208 ? -17.531 -5.848 12.036 1.00 85.06 208 VAL A C 1
ATOM 1634 O O . VAL A 1 208 ? -17.692 -5.994 10.836 1.00 85.06 208 VAL A O 1
ATOM 1637 N N . THR A 1 209 ? -16.452 -6.268 12.680 1.00 84.62 209 THR A N 1
ATOM 1638 C CA . THR A 1 209 ? -15.348 -7.009 12.082 1.00 84.62 209 THR A CA 1
ATOM 1639 C C . THR A 1 209 ? -15.387 -8.460 12.553 1.00 84.62 209 THR A C 1
ATOM 1641 O O . THR A 1 209 ? -15.375 -8.733 13.756 1.00 84.62 209 THR A O 1
ATOM 1644 N N . LEU A 1 210 ? -15.397 -9.395 11.610 1.00 83.75 210 LEU A N 1
ATOM 1645 C CA . LEU A 1 210 ? -15.235 -10.828 11.836 1.00 83.75 210 LEU A CA 1
ATOM 1646 C C . LEU A 1 210 ? -13.873 -11.264 11.295 1.00 83.75 210 LEU A C 1
ATOM 1648 O O . LEU A 1 210 ? -13.566 -10.994 10.143 1.00 83.75 210 LEU A O 1
ATOM 1652 N N . GLU A 1 211 ? -13.066 -11.947 12.095 1.00 83.12 211 GLU A N 1
ATOM 1653 C CA . GLU A 1 211 ? -11.739 -12.438 11.711 1.00 83.12 211 GLU A CA 1
ATOM 1654 C C . GLU A 1 211 ? -11.717 -13.964 11.725 1.00 83.12 211 GLU A C 1
ATOM 1656 O O . GLU A 1 211 ? -12.169 -14.586 12.694 1.00 83.12 211 GLU A O 1
ATOM 1661 N N . VAL A 1 212 ? -11.174 -14.569 10.670 1.00 78.94 212 VAL A N 1
ATOM 1662 C CA . VAL A 1 212 ? -11.154 -16.026 10.476 1.00 78.94 212 VAL A CA 1
ATOM 1663 C C . VAL A 1 212 ? -9.740 -16.542 10.210 1.00 78.94 212 VAL A C 1
ATOM 1665 O O . VAL A 1 212 ? -8.859 -15.818 9.757 1.00 78.94 212 VAL A O 1
ATOM 1668 N N . GLN A 1 213 ? -9.494 -17.817 10.503 1.00 76.00 213 GLN A N 1
ATOM 1669 C CA . GLN A 1 213 ? -8.196 -18.452 10.263 1.00 76.00 213 GLN A CA 1
ATOM 1670 C C . GLN A 1 213 ? -7.927 -18.628 8.752 1.00 76.00 213 GLN A C 1
ATOM 1672 O O . GLN A 1 213 ? -8.845 -18.902 7.984 1.00 76.00 213 GLN A O 1
ATOM 1677 N N . HIS A 1 214 ? -6.657 -18.525 8.331 1.00 62.22 214 HIS A N 1
ATOM 1678 C CA . HIS A 1 214 ? -6.224 -18.444 6.920 1.00 62.22 214 HIS A CA 1
ATOM 1679 C C . HIS A 1 214 ? -6.813 -19.511 5.978 1.00 62.22 214 HIS A C 1
ATOM 1681 O O . HIS A 1 214 ? -7.094 -19.222 4.820 1.00 62.22 214 HIS A O 1
ATOM 1687 N N . ASN A 1 215 ? -7.032 -20.734 6.462 1.00 57.97 215 ASN A N 1
ATOM 1688 C CA . ASN A 1 215 ? -7.478 -21.844 5.616 1.00 57.97 215 ASN A CA 1
ATOM 1689 C C . ASN A 1 215 ? -8.996 -21.850 5.362 1.00 57.97 215 ASN A C 1
ATOM 1691 O O . ASN A 1 215 ? -9.483 -22.717 4.647 1.00 57.97 215 ASN A O 1
ATOM 1695 N N . ALA A 1 216 ? -9.749 -20.926 5.967 1.00 54.66 216 ALA A N 1
ATOM 1696 C CA . ALA A 1 216 ? -11.209 -20.956 5.978 1.00 54.66 216 ALA A CA 1
ATOM 1697 C C . ALA A 1 216 ? -11.873 -20.033 4.939 1.00 54.66 216 ALA A C 1
ATOM 1699 O O . ALA A 1 216 ? -13.091 -20.067 4.819 1.00 54.66 216 ALA A O 1
ATOM 1700 N N . PHE A 1 217 ? -11.115 -19.197 4.216 1.00 52.41 217 PHE A N 1
ATOM 1701 C CA . PHE A 1 217 ? -11.692 -18.062 3.479 1.00 52.41 217 PHE A CA 1
ATOM 1702 C C . PHE A 1 217 ? -12.286 -18.401 2.099 1.00 52.41 217 PHE A C 1
ATOM 1704 O O . PHE A 1 217 ? -13.067 -17.617 1.574 1.00 52.41 217 PHE A O 1
ATOM 1711 N N . ALA A 1 218 ? -11.938 -19.542 1.496 1.00 48.00 218 ALA A N 1
ATOM 1712 C CA . ALA A 1 218 ? -12.215 -19.790 0.076 1.00 48.00 218 ALA A CA 1
ATOM 1713 C C . ALA A 1 218 ? -13.680 -20.144 -0.277 1.00 48.00 218 ALA A C 1
ATOM 1715 O O . ALA A 1 218 ? -14.003 -20.177 -1.459 1.00 48.00 218 ALA A O 1
ATOM 1716 N N . GLU A 1 219 ? -14.567 -20.395 0.696 1.00 51.34 219 GLU A N 1
ATOM 1717 C CA . GLU A 1 219 ? -15.905 -20.974 0.426 1.00 51.34 219 GLU A CA 1
ATOM 1718 C C . GLU A 1 219 ? -17.064 -20.372 1.246 1.00 51.34 219 GLU A C 1
ATOM 1720 O O . GLU A 1 219 ? -18.167 -20.915 1.262 1.00 51.34 219 GLU A O 1
ATOM 1725 N N . LEU A 1 220 ? -16.857 -19.251 1.938 1.00 52.97 220 LEU A N 1
ATOM 1726 C CA . LEU A 1 220 ? -17.890 -18.698 2.815 1.00 52.97 220 LEU A CA 1
ATOM 1727 C C . LEU A 1 220 ? -18.930 -17.842 2.067 1.00 52.97 220 LEU A C 1
ATOM 1729 O O . LEU A 1 220 ? -18.654 -16.706 1.682 1.00 52.97 220 LEU A O 1
ATOM 1733 N N . ASP A 1 221 ? -20.161 -18.349 1.963 1.00 54.62 221 ASP A N 1
ATOM 1734 C CA . ASP A 1 221 ? -21.351 -17.579 1.570 1.00 54.62 221 ASP A CA 1
ATOM 1735 C C . ASP A 1 221 ? -21.972 -16.870 2.794 1.00 54.62 221 ASP A C 1
ATOM 1737 O O . ASP A 1 221 ? -22.934 -17.336 3.420 1.00 54.62 221 ASP A O 1
ATOM 1741 N N . PHE A 1 222 ? -21.373 -15.737 3.173 1.00 53.56 222 PHE A N 1
ATOM 1742 C CA . PHE A 1 222 ? -21.824 -14.902 4.295 1.00 53.56 222 PHE A CA 1
ATOM 1743 C C . PHE A 1 222 ? -23.163 -14.193 4.044 1.00 53.56 222 PHE A C 1
ATOM 1745 O O . PHE A 1 222 ? -23.865 -13.873 5.010 1.00 53.56 222 PHE A O 1
ATOM 1752 N N . ASP A 1 223 ? -23.533 -13.980 2.778 1.00 51.38 223 ASP A N 1
ATOM 1753 C CA . ASP A 1 223 ? -24.738 -13.237 2.385 1.00 51.38 223 ASP A CA 1
ATOM 1754 C C . ASP A 1 223 ? -26.023 -13.943 2.841 1.00 51.38 223 ASP A C 1
ATOM 1756 O O . ASP A 1 223 ? -27.048 -13.303 3.098 1.00 51.38 223 ASP A O 1
ATOM 1760 N N . SER A 1 224 ? -25.980 -15.270 2.976 1.00 49.97 224 SER A N 1
ATOM 1761 C CA . SER A 1 224 ? -27.150 -16.078 3.323 1.00 49.97 224 SER A CA 1
ATOM 1762 C C . SER A 1 224 ? -27.378 -16.267 4.830 1.00 49.97 224 SER A C 1
ATOM 1764 O O . SER A 1 224 ? -28.502 -16.581 5.235 1.00 49.97 224 SER A O 1
ATOM 1766 N N . SER A 1 225 ? -26.351 -16.089 5.671 1.00 49.38 225 SER A N 1
ATOM 1767 C CA . SER A 1 225 ? -26.312 -16.734 6.994 1.00 49.38 225 SER A CA 1
ATOM 1768 C C . SER A 1 225 ? -26.153 -15.808 8.205 1.00 49.38 225 SER A C 1
ATOM 1770 O O . SER A 1 225 ? -26.594 -16.194 9.291 1.00 49.38 225 SER A O 1
ATOM 1772 N N . LEU A 1 226 ? -25.596 -14.595 8.072 1.00 55.78 226 LEU A N 1
ATOM 1773 C CA . LEU A 1 226 ? -25.305 -13.754 9.249 1.00 55.78 226 LEU A CA 1
ATOM 1774 C C . LEU A 1 226 ? -26.082 -12.442 9.336 1.00 55.78 226 LEU A C 1
ATOM 1776 O O . LEU A 1 226 ? -26.625 -12.152 10.405 1.00 55.78 226 LEU A O 1
ATOM 1780 N N . VAL A 1 227 ? -26.169 -11.657 8.256 1.00 56.28 227 VAL A N 1
ATOM 1781 C CA . VAL A 1 227 ? -26.859 -10.355 8.284 1.00 56.28 227 VAL A CA 1
ATOM 1782 C C . VAL A 1 227 ? -27.524 -10.076 6.926 1.00 56.28 227 VAL A C 1
ATOM 1784 O O . VAL A 1 227 ? -26.829 -9.815 5.948 1.00 56.28 227 VAL A O 1
ATOM 1787 N N . PRO A 1 228 ? -28.865 -10.136 6.810 1.00 44.59 228 PRO A N 1
ATOM 1788 C CA . PRO A 1 228 ? -29.535 -9.913 5.531 1.00 44.59 228 PRO A CA 1
ATOM 1789 C C . PRO A 1 228 ? -29.343 -8.470 5.028 1.00 44.59 228 PRO A C 1
ATOM 1791 O O . PRO A 1 228 ? -29.817 -7.535 5.673 1.00 44.59 228 PRO A O 1
ATOM 1794 N N . ASN A 1 229 ? -28.788 -8.312 3.819 1.00 49.12 229 ASN A N 1
ATOM 1795 C CA . ASN A 1 229 ? -28.636 -7.052 3.061 1.00 49.12 229 ASN A CA 1
ATOM 1796 C C . ASN A 1 229 ? -27.485 -6.105 3.462 1.00 49.12 229 ASN A C 1
ATOM 1798 O O . ASN A 1 229 ? -27.575 -4.912 3.158 1.00 49.12 229 ASN A O 1
ATOM 1802 N N . GLU A 1 230 ? -26.415 -6.581 4.099 1.00 57.75 230 GLU A N 1
ATOM 1803 C CA . GLU A 1 230 ? -25.243 -5.739 4.387 1.00 57.75 230 GLU A CA 1
ATOM 1804 C C . GLU A 1 230 ? -24.065 -6.044 3.455 1.00 57.75 230 GLU A C 1
ATOM 1806 O O . GLU A 1 230 ? -23.757 -7.194 3.166 1.00 57.75 230 GLU A O 1
ATOM 1811 N N . THR A 1 231 ? -23.402 -4.990 2.974 1.00 58.75 231 THR A N 1
ATOM 1812 C CA . THR A 1 231 ? -22.214 -5.101 2.115 1.00 58.75 231 THR A CA 1
ATOM 1813 C C . THR A 1 231 ? -21.028 -5.562 2.961 1.00 58.75 231 THR A C 1
ATOM 1815 O O . THR A 1 231 ? -20.628 -4.843 3.877 1.00 58.75 231 THR A O 1
ATOM 1818 N N . SER A 1 232 ? -20.455 -6.729 2.664 1.00 63.25 232 SER A N 1
ATOM 1819 C CA . SER A 1 232 ? -19.224 -7.186 3.315 1.00 63.25 232 SER A CA 1
ATOM 1820 C C . SER A 1 232 ? -17.987 -6.652 2.595 1.00 63.25 232 SER A C 1
ATOM 1822 O O . SER A 1 232 ? -17.904 -6.733 1.368 1.00 63.25 232 SER A O 1
ATOM 1824 N N . PHE A 1 233 ? -16.995 -6.180 3.348 1.00 63.25 233 PHE A N 1
ATOM 1825 C CA . PHE A 1 233 ? -15.700 -5.767 2.802 1.00 63.25 233 PHE A CA 1
ATOM 1826 C C . PHE A 1 233 ? -14.596 -6.699 3.320 1.00 63.25 233 PHE A C 1
ATOM 1828 O O . PHE A 1 233 ? -14.340 -6.685 4.531 1.00 63.25 233 PHE A O 1
ATOM 1835 N N . PRO A 1 234 ? -13.955 -7.510 2.455 1.00 62.62 234 PRO A N 1
ATOM 1836 C CA . PRO A 1 234 ? -12.860 -8.387 2.855 1.00 62.62 234 PRO A CA 1
ATOM 1837 C C . PRO A 1 234 ? -11.590 -7.574 3.124 1.00 62.62 234 PRO A C 1
ATOM 1839 O O . PRO A 1 234 ? -11.208 -6.715 2.330 1.00 62.62 234 PRO A O 1
ATOM 1842 N N . THR A 1 235 ? -10.949 -7.832 4.262 1.00 65.56 235 THR A N 1
ATOM 1843 C CA . THR A 1 235 ? -9.745 -7.140 4.744 1.00 65.56 235 THR A CA 1
ATOM 1844 C C . THR A 1 235 ? -8.791 -8.122 5.436 1.00 65.56 235 THR A C 1
ATOM 1846 O O . THR A 1 235 ? -9.036 -9.327 5.422 1.00 65.56 235 THR A O 1
ATOM 1849 N N . ALA A 1 236 ? -7.697 -7.647 6.043 1.00 63.12 236 ALA A N 1
ATOM 1850 C CA . ALA A 1 236 ? -6.800 -8.482 6.849 1.00 63.12 236 ALA A CA 1
ATOM 1851 C C . ALA A 1 236 ? -6.383 -7.791 8.159 1.00 63.12 236 ALA A C 1
ATOM 1853 O O . ALA A 1 236 ? -6.213 -6.570 8.199 1.00 63.12 236 ALA A O 1
ATOM 1854 N N . SER A 1 237 ? -6.204 -8.574 9.225 1.00 65.50 237 SER A N 1
ATOM 1855 C CA . SER A 1 237 ? -5.740 -8.103 10.534 1.00 65.50 237 SER A CA 1
ATOM 1856 C C . SER A 1 237 ? -4.226 -7.855 10.567 1.00 65.50 237 SER A C 1
ATOM 1858 O O . SER A 1 237 ? -3.504 -8.222 9.641 1.00 65.50 237 SER A O 1
ATOM 1860 N N . SER A 1 238 ? -3.709 -7.260 11.652 1.00 58.44 238 SER A N 1
ATOM 1861 C CA . SER A 1 238 ? -2.255 -7.099 11.869 1.00 58.44 238 SER A CA 1
ATOM 1862 C C . SER A 1 238 ? -1.498 -8.424 11.938 1.00 58.44 238 SER A C 1
ATOM 1864 O O . SER A 1 238 ? -0.304 -8.465 11.660 1.00 58.44 238 SER A O 1
ATOM 1866 N N . LEU A 1 239 ? -2.192 -9.506 12.284 1.00 63.50 239 LEU A N 1
ATOM 1867 C CA . LEU A 1 239 ? -1.649 -10.861 12.317 1.00 63.50 239 LEU A CA 1
ATOM 1868 C C . LEU A 1 239 ? -1.814 -11.577 10.963 1.00 63.50 239 LEU A C 1
ATOM 1870 O O . LEU A 1 239 ? -1.588 -12.781 10.865 1.00 63.50 239 LEU A O 1
ATOM 1874 N N . GLY A 1 240 ? -2.239 -10.849 9.924 1.00 65.62 240 GLY A N 1
ATOM 1875 C CA . GLY A 1 240 ? -2.472 -11.363 8.577 1.00 65.62 240 GLY A CA 1
ATOM 1876 C C . GLY A 1 240 ? -3.763 -12.166 8.426 1.00 65.62 240 GLY A C 1
ATOM 1877 O O . GLY A 1 240 ? -4.016 -12.692 7.348 1.00 65.62 240 GLY A O 1
ATOM 1878 N N . PHE A 1 241 ? -4.591 -12.296 9.469 1.00 71.69 241 PHE A N 1
ATOM 1879 C CA . PHE A 1 241 ? -5.821 -13.081 9.367 1.00 71.69 241 PHE A CA 1
ATOM 1880 C C . PHE A 1 241 ? -6.850 -12.380 8.477 1.00 71.69 241 PHE A C 1
ATOM 1882 O O . PHE A 1 241 ? -7.074 -11.180 8.655 1.00 71.69 241 PHE A O 1
ATOM 1889 N N . PRO A 1 242 ? -7.523 -13.108 7.572 1.00 71.38 242 PRO A N 1
ATOM 1890 C CA . PRO A 1 242 ? -8.641 -12.565 6.819 1.00 71.38 242 PRO A CA 1
ATOM 1891 C C . PRO A 1 242 ? -9.740 -12.017 7.736 1.00 71.38 242 PRO A C 1
ATOM 1893 O O . PRO A 1 242 ? -10.126 -12.643 8.727 1.00 71.38 242 PRO A O 1
ATOM 1896 N N . GLN A 1 243 ? -10.251 -10.844 7.385 1.00 76.25 243 GLN A N 1
ATOM 1897 C CA . GLN A 1 243 ? -11.278 -10.106 8.103 1.00 76.25 243 GLN A CA 1
ATOM 1898 C C . GLN A 1 243 ? -12.442 -9.763 7.172 1.00 76.25 243 GLN A C 1
ATOM 1900 O O . GLN A 1 243 ? -12.268 -9.591 5.969 1.00 76.25 243 GLN A O 1
ATOM 1905 N N . LEU A 1 244 ? -13.634 -9.634 7.737 1.00 75.38 244 LEU A N 1
ATOM 1906 C CA . LEU A 1 244 ? -14.842 -9.197 7.052 1.00 75.38 244 LEU A CA 1
ATOM 1907 C C . LEU A 1 244 ? -15.483 -8.094 7.864 1.00 75.38 244 LEU A C 1
ATOM 1909 O O . LEU A 1 244 ? -15.744 -8.279 9.052 1.00 75.38 244 LEU A O 1
ATOM 1913 N N . ASN A 1 245 ? -15.729 -6.959 7.220 1.00 77.62 245 ASN A N 1
ATOM 1914 C CA . ASN A 1 245 ? -16.371 -5.820 7.857 1.00 77.62 245 ASN A CA 1
ATOM 1915 C C . ASN A 1 245 ? -17.803 -5.668 7.357 1.00 77.62 245 ASN A C 1
ATOM 1917 O O . ASN A 1 245 ? -18.034 -5.652 6.148 1.00 77.62 245 ASN A O 1
ATOM 1921 N N . PHE A 1 246 ? -18.727 -5.532 8.301 1.00 77.44 246 PHE A N 1
ATOM 1922 C CA . PHE A 1 246 ? -20.159 -5.352 8.102 1.00 77.44 246 PHE A CA 1
ATOM 1923 C C . PHE A 1 246 ? -20.574 -3.963 8.605 1.00 77.44 246 PHE A C 1
ATOM 1925 O O . PHE A 1 246 ? -20.108 -3.509 9.658 1.00 77.44 246 PHE A O 1
ATOM 1932 N N . ASP A 1 247 ? -21.429 -3.283 7.840 1.00 76.38 247 ASP A N 1
ATOM 1933 C CA . ASP A 1 247 ? -22.013 -1.981 8.193 1.00 76.38 247 ASP A CA 1
ATOM 1934 C C . ASP A 1 247 ? -23.377 -2.180 8.861 1.00 76.38 247 ASP A C 1
ATOM 1936 O O . ASP A 1 247 ? -24.410 -2.207 8.191 1.00 76.38 247 ASP A O 1
ATOM 1940 N N . CYS A 1 248 ? -23.382 -2.257 10.192 1.00 77.31 248 CYS A N 1
ATOM 1941 C CA . CYS A 1 248 ? -24.582 -2.458 10.998 1.00 77.31 248 CYS A CA 1
ATOM 1942 C C . CYS A 1 248 ? -25.256 -1.122 11.354 1.00 77.31 248 CYS A C 1
ATOM 1944 O O . CYS A 1 248 ? -25.432 -0.779 12.531 1.00 77.31 248 CYS A O 1
ATOM 1946 N N . SER A 1 249 ? -25.620 -0.347 10.329 1.00 77.31 249 SER A N 1
ATOM 1947 C CA . SER A 1 249 ? -26.242 0.972 10.496 1.00 77.31 249 SER A CA 1
ATOM 1948 C C . SER A 1 249 ? -27.512 0.929 11.362 1.00 77.31 249 SER A C 1
ATOM 1950 O O . SER A 1 249 ? -28.343 0.020 11.271 1.00 77.31 249 SER A O 1
ATOM 1952 N N . GLY A 1 250 ? -27.666 1.924 12.242 1.00 78.12 250 GLY A N 1
ATOM 1953 C CA . GLY A 1 250 ? -28.810 2.020 13.159 1.00 78.12 250 GLY A CA 1
ATOM 1954 C C . GLY A 1 250 ? -28.852 0.996 14.307 1.00 78.12 250 GLY A C 1
ATOM 1955 O O . GLY A 1 250 ? -29.865 0.929 15.010 1.00 78.12 250 GLY A O 1
ATOM 1956 N N . GLN A 1 251 ? -27.792 0.210 14.524 1.00 81.06 251 GLN A N 1
ATOM 1957 C CA . GLN A 1 251 ? -27.649 -0.663 15.695 1.00 81.06 251 GLN A CA 1
ATOM 1958 C C . GLN A 1 251 ? -26.659 -0.081 16.711 1.00 81.06 251 GLN A C 1
ATOM 1960 O O . GLN A 1 251 ? -25.695 0.577 16.339 1.00 81.06 251 GLN A O 1
ATOM 1965 N N . THR A 1 252 ? -26.863 -0.358 18.004 1.00 85.38 252 THR A N 1
ATOM 1966 C CA . THR A 1 252 ? -25.845 -0.080 19.036 1.00 85.38 252 THR A CA 1
ATOM 1967 C C . THR A 1 252 ? -24.746 -1.143 19.001 1.00 85.38 252 THR A C 1
ATOM 1969 O O . THR A 1 252 ? -24.997 -2.265 18.558 1.00 85.38 252 THR A O 1
ATOM 1972 N N . CYS A 1 253 ? -23.556 -0.856 19.548 1.00 84.50 253 CYS A N 1
ATOM 1973 C CA . CYS A 1 253 ? -22.458 -1.835 19.613 1.00 84.50 253 CYS A CA 1
ATOM 1974 C C . CYS A 1 253 ? -22.885 -3.142 20.278 1.00 84.50 253 CYS A C 1
ATOM 1976 O O . CYS A 1 253 ? -22.549 -4.226 19.811 1.00 84.50 253 CYS A O 1
ATOM 1978 N N . VAL A 1 254 ? -23.656 -3.034 21.363 1.00 85.38 254 VAL A N 1
ATOM 1979 C CA . VAL A 1 254 ? -24.187 -4.185 22.098 1.00 85.38 254 VAL A CA 1
ATOM 1980 C C . VAL A 1 254 ? -25.204 -4.954 21.250 1.00 85.38 254 VAL A C 1
ATOM 1982 O O . VAL A 1 254 ? -25.211 -6.182 21.268 1.00 85.38 254 VAL A O 1
ATOM 1985 N N . GLY A 1 255 ? -26.059 -4.256 20.495 1.00 84.50 255 GLY A N 1
ATOM 1986 C CA . GLY A 1 255 ? -27.024 -4.880 19.586 1.00 84.50 255 GLY A CA 1
ATOM 1987 C C . GLY A 1 255 ? -26.349 -5.635 18.440 1.00 84.50 255 GLY A C 1
ATOM 1988 O O . GLY A 1 255 ? -26.649 -6.810 18.225 1.00 84.50 255 GLY A O 1
ATOM 1989 N N . ALA A 1 256 ? -25.389 -4.989 17.776 1.00 84.56 256 ALA A N 1
ATOM 1990 C CA . ALA A 1 256 ? -24.633 -5.567 16.671 1.00 84.56 256 ALA A CA 1
ATOM 1991 C C . ALA A 1 256 ? -23.799 -6.779 17.127 1.00 84.56 256 ALA A C 1
ATOM 1993 O O . ALA A 1 256 ? -23.846 -7.845 16.511 1.00 84.56 256 ALA A O 1
ATOM 1994 N N . ALA A 1 257 ? -23.108 -6.671 18.268 1.00 84.31 257 ALA A N 1
ATOM 1995 C CA . ALA A 1 257 ? -22.345 -7.781 18.835 1.00 84.31 257 ALA A CA 1
ATOM 1996 C C . ALA A 1 257 ? -23.226 -8.974 19.253 1.00 84.31 257 ALA A C 1
ATOM 1998 O O . ALA A 1 257 ? -22.812 -10.123 19.083 1.00 84.31 257 ALA A O 1
ATOM 1999 N N . ASP A 1 258 ? -24.440 -8.743 19.771 1.00 83.50 258 ASP A N 1
ATOM 2000 C CA . ASP A 1 258 ? -25.382 -9.817 20.127 1.00 83.50 258 ASP A CA 1
ATOM 2001 C C . ASP A 1 258 ? -25.876 -10.580 18.888 1.00 83.50 258 ASP A C 1
ATOM 2003 O O . ASP A 1 258 ? -25.928 -11.813 18.900 1.00 83.50 258 ASP A O 1
ATOM 2007 N N . ALA A 1 259 ? -26.207 -9.866 17.806 1.00 79.25 259 ALA A N 1
ATOM 2008 C CA . ALA A 1 259 ? -26.613 -10.479 16.542 1.00 79.25 259 ALA A CA 1
ATOM 2009 C C . ALA A 1 259 ? -25.502 -11.380 15.980 1.00 79.25 259 ALA A C 1
ATOM 2011 O O . ALA A 1 259 ? -25.748 -12.536 15.627 1.00 79.25 259 ALA A O 1
ATOM 2012 N N . LEU A 1 260 ? -24.263 -10.888 15.991 1.00 74.88 260 LEU A N 1
ATOM 2013 C CA . LEU A 1 260 ? -23.126 -11.603 15.417 1.00 74.88 260 LEU A CA 1
ATOM 2014 C C . LEU A 1 260 ? -22.567 -12.694 16.311 1.00 74.88 260 LEU A C 1
ATOM 2016 O O . LEU A 1 260 ? -22.130 -13.701 15.782 1.00 74.88 260 LEU A O 1
ATOM 2020 N N . THR A 1 261 ? -22.660 -12.594 17.636 1.00 75.25 261 THR A N 1
ATOM 2021 C CA . THR A 1 261 ? -22.327 -13.724 18.522 1.00 75.25 261 THR A CA 1
ATOM 2022 C C . THR A 1 261 ? -23.225 -14.931 18.232 1.00 75.25 261 THR A C 1
ATOM 2024 O O . THR A 1 261 ? -22.757 -16.070 18.187 1.00 75.25 261 THR A O 1
ATOM 2027 N N . LYS A 1 262 ? -24.527 -14.698 18.016 1.00 75.38 262 LYS A N 1
ATOM 2028 C CA . LYS A 1 262 ? -25.483 -15.768 17.686 1.00 75.38 262 LYS A CA 1
ATOM 2029 C C . LYS A 1 262 ? -25.166 -16.408 16.343 1.00 75.38 262 LYS A C 1
ATOM 2031 O O . LYS A 1 262 ? -25.227 -17.624 16.218 1.00 75.38 262 LYS A O 1
ATOM 2036 N N . ALA A 1 263 ? -24.825 -15.590 15.361 1.00 68.81 263 ALA A N 1
ATOM 2037 C CA . ALA A 1 263 ? -24.533 -16.056 14.020 1.00 68.81 263 ALA A CA 1
ATOM 2038 C C . ALA A 1 263 ? -23.126 -16.686 13.918 1.00 68.81 263 ALA A C 1
ATOM 2040 O O . ALA A 1 263 ? -22.938 -17.695 13.247 1.00 68.81 263 ALA A O 1
ATOM 2041 N N . ALA A 1 264 ? -22.162 -16.197 14.696 1.00 69.62 264 ALA A N 1
ATOM 2042 C CA . ALA A 1 264 ? -20.839 -16.785 14.838 1.00 69.62 264 ALA A CA 1
ATOM 2043 C C . ALA A 1 264 ? -20.866 -18.170 15.473 1.00 69.62 264 ALA A C 1
ATOM 2045 O O . ALA A 1 264 ? -19.994 -18.968 15.169 1.00 69.62 264 ALA A O 1
ATOM 2046 N N . HIS A 1 265 ? -21.856 -18.497 16.309 1.00 70.50 265 HIS A N 1
ATOM 2047 C CA . HIS A 1 265 ? -22.039 -19.877 16.753 1.00 70.50 265 HIS A CA 1
ATOM 2048 C C . HIS A 1 265 ? -22.231 -20.817 15.553 1.00 70.50 265 HIS A C 1
ATOM 2050 O O . HIS A 1 265 ? -21.542 -21.830 15.478 1.00 70.50 265 HIS A O 1
ATOM 2056 N N . ILE A 1 266 ? -23.083 -20.435 14.597 1.00 67.06 266 ILE A N 1
ATOM 2057 C CA . ILE A 1 266 ? -23.355 -21.204 13.374 1.00 67.06 266 ILE A CA 1
ATOM 2058 C C . ILE A 1 266 ? -22.094 -21.281 12.506 1.00 67.06 266 ILE A C 1
ATOM 2060 O O . ILE A 1 266 ? -21.676 -22.361 12.107 1.00 67.06 266 ILE A O 1
ATOM 2064 N N . VAL A 1 267 ? -21.430 -20.145 12.279 1.00 65.06 267 VAL A N 1
ATOM 2065 C CA . VAL A 1 267 ? -20.197 -20.106 11.475 1.00 65.06 267 VAL A CA 1
ATOM 2066 C C . VAL A 1 267 ? -19.062 -20.868 12.147 1.00 65.06 267 VAL A C 1
ATOM 2068 O O . VAL A 1 267 ? -18.278 -21.505 11.458 1.00 65.06 267 VAL A O 1
ATOM 2071 N N . SER A 1 268 ? -18.975 -20.862 13.479 1.00 64.19 268 SER A N 1
ATOM 2072 C CA . SER A 1 268 ? -17.932 -21.583 14.217 1.00 64.19 268 SER A CA 1
ATOM 2073 C C . SER A 1 268 ? -18.044 -23.100 14.086 1.00 64.19 268 SER A C 1
ATOM 2075 O O . SER A 1 268 ? -17.057 -23.799 14.275 1.00 64.19 268 SER A O 1
ATOM 2077 N N . GLU A 1 269 ? -19.216 -23.629 13.727 1.00 64.94 269 GLU A N 1
ATOM 2078 C CA . GLU A 1 269 ? -19.363 -25.055 13.417 1.00 64.94 269 GLU A CA 1
ATOM 2079 C C . GLU A 1 269 ? -18.731 -25.419 12.065 1.00 64.94 269 GLU A C 1
ATOM 2081 O O . GLU A 1 269 ? -18.384 -26.580 11.848 1.00 64.94 269 GLU A O 1
ATOM 2086 N N . GLN A 1 270 ? -18.541 -24.432 11.185 1.00 60.25 270 GLN A N 1
ATOM 2087 C CA . GLN A 1 270 ? -18.057 -24.607 9.815 1.00 60.25 270 GLN A CA 1
ATOM 2088 C C . GLN A 1 270 ? -16.646 -24.023 9.598 1.00 60.25 270 GLN A C 1
ATOM 2090 O O . GLN A 1 270 ? -15.886 -24.533 8.780 1.00 60.25 270 GLN A O 1
ATOM 2095 N N . HIS A 1 271 ? -16.252 -22.994 10.357 1.00 61.62 271 HIS A N 1
ATOM 2096 C CA . HIS A 1 271 ? -15.023 -22.222 10.154 1.00 61.62 271 HIS A CA 1
ATOM 2097 C C . HIS A 1 271 ? -14.384 -21.770 11.469 1.00 61.62 271 HIS A C 1
ATOM 2099 O O . HIS A 1 271 ? -15.064 -21.379 12.414 1.00 61.62 271 HIS A O 1
ATOM 2105 N N . SER A 1 272 ? -13.050 -21.711 11.497 1.00 72.38 272 SER A N 1
ATOM 2106 C CA . SER A 1 272 ? -12.262 -21.138 12.596 1.00 72.38 272 SER A CA 1
ATOM 2107 C C . SER A 1 272 ? -12.418 -19.621 12.700 1.00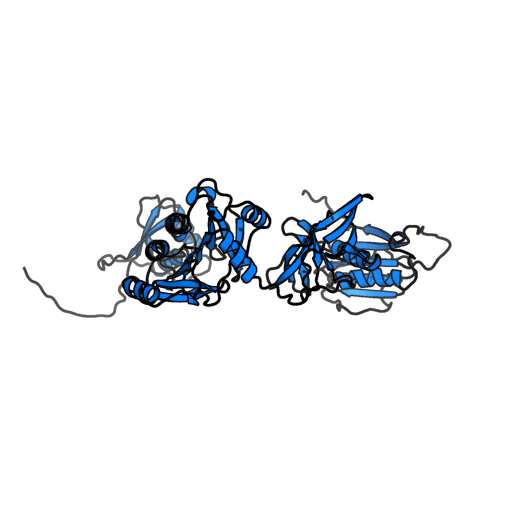 72.38 272 SER A C 1
ATOM 2109 O O . SER A 1 272 ? -11.543 -18.879 12.250 1.00 72.38 272 SER A O 1
ATOM 2111 N N . ILE A 1 273 ? -13.498 -19.142 13.322 1.00 78.94 273 ILE A N 1
ATOM 2112 C CA . ILE A 1 273 ? -13.560 -17.747 13.773 1.00 78.94 273 ILE A CA 1
ATOM 2113 C C . ILE A 1 273 ? -12.522 -17.560 14.875 1.00 78.94 273 ILE A C 1
ATOM 2115 O O . ILE A 1 273 ? -12.427 -18.342 15.825 1.00 78.94 273 ILE A O 1
ATOM 2119 N N . VAL A 1 274 ? -11.743 -16.499 14.726 1.00 83.69 274 VAL A N 1
ATOM 2120 C CA . VAL A 1 274 ? -10.670 -16.113 15.634 1.00 83.69 274 VAL A CA 1
ATOM 2121 C C . VAL A 1 274 ? -11.099 -14.916 16.486 1.00 83.69 274 VAL A C 1
ATOM 2123 O O . VAL A 1 274 ? -10.777 -14.858 17.676 1.00 83.69 274 VAL A O 1
ATOM 2126 N N . ARG A 1 275 ? -11.875 -13.990 15.905 1.00 87.19 275 ARG A N 1
ATOM 2127 C CA . ARG A 1 275 ? -12.334 -12.763 16.567 1.00 87.19 275 ARG A CA 1
ATOM 2128 C C . ARG A 1 275 ? -13.639 -12.233 15.980 1.00 87.19 275 ARG A C 1
ATOM 2130 O O . ARG A 1 275 ? -13.881 -12.335 14.783 1.00 87.19 275 ARG A O 1
ATOM 2137 N N . ILE A 1 276 ? -14.434 -11.603 16.838 1.00 88.31 276 ILE A N 1
ATOM 2138 C CA . ILE A 1 276 ? -15.594 -10.783 16.490 1.00 88.31 276 ILE A CA 1
ATOM 2139 C C . ILE A 1 276 ? -15.444 -9.458 17.226 1.00 88.31 276 ILE A C 1
ATOM 2141 O O . ILE A 1 276 ? -15.166 -9.449 18.425 1.00 88.31 276 ILE A O 1
ATOM 2145 N N . ARG A 1 277 ? -15.643 -8.337 16.538 1.00 88.44 277 ARG A N 1
ATOM 2146 C CA . ARG A 1 277 ? -15.593 -7.001 17.134 1.00 88.44 277 ARG A CA 1
ATOM 2147 C C . ARG A 1 277 ? -16.711 -6.134 16.587 1.00 88.44 277 ARG A C 1
ATOM 2149 O O . ARG A 1 277 ? -16.724 -5.885 15.397 1.00 88.44 277 ARG A O 1
ATOM 2156 N N . ALA A 1 278 ? -17.582 -5.615 17.442 1.00 89.81 278 ALA A N 1
ATOM 2157 C CA . ALA A 1 278 ? -18.477 -4.507 17.116 1.00 89.81 278 ALA A CA 1
ATOM 2158 C C . ALA A 1 278 ? -17.882 -3.202 17.655 1.00 89.81 278 ALA A C 1
ATOM 2160 O O . ALA A 1 278 ? -17.364 -3.169 18.770 1.00 89.81 278 ALA A O 1
ATOM 2161 N N . SER A 1 279 ? -17.919 -2.113 16.900 1.00 88.44 279 SER A N 1
ATOM 2162 C CA . SER A 1 279 ? -17.407 -0.810 17.339 1.00 88.44 279 SER A CA 1
ATOM 2163 C C . SER A 1 279 ? -18.208 0.321 16.715 1.00 88.44 279 SER A C 1
ATOM 2165 O O . SER A 1 279 ? -18.628 0.216 15.566 1.00 88.44 279 SER A O 1
ATOM 2167 N N . ARG A 1 280 ? -18.391 1.423 17.446 1.00 87.25 280 ARG A N 1
ATOM 2168 C CA . ARG A 1 280 ? -18.996 2.634 16.885 1.00 87.25 280 ARG A CA 1
ATOM 2169 C C . ARG A 1 280 ? -18.114 3.132 15.748 1.00 87.25 280 ARG A C 1
ATOM 2171 O O . ARG A 1 280 ? -16.893 3.089 15.867 1.00 87.25 280 ARG A O 1
ATOM 2178 N N . ALA A 1 281 ? -18.708 3.600 14.659 1.00 81.75 281 ALA A N 1
ATOM 2179 C CA . ALA A 1 281 ? -17.988 4.008 13.455 1.00 81.75 281 ALA A CA 1
ATOM 2180 C C . ALA A 1 281 ? -16.955 5.120 13.727 1.00 81.75 281 ALA A C 1
ATOM 2182 O O . ALA A 1 281 ? -15.840 5.085 13.203 1.00 81.75 281 ALA A O 1
ATOM 2183 N N . ASP A 1 282 ? -17.289 6.079 14.597 1.00 79.00 282 ASP A N 1
ATOM 2184 C CA . ASP A 1 282 ? -16.382 7.149 15.025 1.00 79.00 282 ASP A CA 1
ATOM 2185 C C . ASP A 1 282 ? -15.208 6.610 15.855 1.00 79.00 282 ASP A C 1
ATOM 2187 O O . ASP A 1 282 ? -14.052 6.930 15.576 1.00 79.00 282 ASP A O 1
ATOM 2191 N N . PHE A 1 283 ? -15.485 5.738 16.825 1.00 81.25 283 PHE A N 1
ATOM 2192 C CA . PHE A 1 283 ? -14.463 5.090 17.640 1.00 81.25 283 PHE A CA 1
ATOM 2193 C C . PHE A 1 283 ? -13.578 4.149 16.824 1.00 81.25 283 PHE A C 1
ATOM 2195 O O . PHE A 1 283 ? -12.365 4.133 17.015 1.00 81.25 283 PHE A O 1
ATOM 2202 N N . TYR A 1 284 ? -14.158 3.407 15.885 1.00 77.44 284 TYR A N 1
ATOM 2203 C CA . TYR A 1 284 ? -13.444 2.557 14.940 1.00 77.44 284 TYR A CA 1
ATOM 2204 C C . TYR A 1 284 ? -12.460 3.393 14.115 1.00 77.44 284 TYR A C 1
ATOM 2206 O O . TYR A 1 284 ? -11.288 3.041 14.000 1.00 77.44 284 TYR A O 1
ATOM 2214 N N . ARG A 1 285 ? -12.902 4.555 13.614 1.00 73.06 285 ARG A N 1
ATOM 2215 C CA . ARG A 1 285 ? -12.061 5.494 12.862 1.00 73.06 285 ARG A CA 1
ATOM 2216 C C . ARG A 1 285 ? -10.948 6.102 13.715 1.00 73.06 285 ARG A C 1
ATOM 2218 O O . ARG A 1 285 ? -9.813 6.171 13.258 1.00 73.06 285 ARG A O 1
ATOM 2225 N N . ILE A 1 286 ? -11.247 6.556 14.933 1.00 70.31 286 ILE A N 1
ATOM 2226 C CA . ILE A 1 286 ? -10.233 7.113 15.844 1.00 70.31 286 ILE A CA 1
ATOM 2227 C C . ILE A 1 286 ? -9.223 6.034 16.230 1.00 70.31 286 ILE A C 1
ATOM 2229 O O . ILE A 1 286 ? -8.024 6.270 16.134 1.00 70.31 286 ILE A O 1
ATOM 2233 N N . SER A 1 287 ? -9.698 4.841 16.591 1.00 67.69 287 SER A N 1
ATOM 2234 C CA . SER A 1 287 ? -8.845 3.688 16.879 1.00 67.69 287 SER A CA 1
ATOM 2235 C C . SER A 1 287 ? -7.926 3.400 15.700 1.00 67.69 287 SER A C 1
ATOM 2237 O O . SER A 1 287 ? -6.735 3.257 15.918 1.00 67.69 287 SER A O 1
ATOM 2239 N N . PHE A 1 288 ? -8.438 3.406 14.465 1.00 65.31 288 PHE A N 1
ATOM 2240 C CA . PHE A 1 288 ? -7.640 3.249 13.245 1.00 65.31 288 PHE A CA 1
ATOM 2241 C C . PHE A 1 288 ? -6.577 4.349 13.077 1.00 65.31 288 PHE A C 1
ATOM 2243 O O . PHE A 1 288 ? -5.423 4.056 12.775 1.00 65.31 288 PHE A O 1
ATOM 2250 N N . LEU A 1 289 ? -6.931 5.616 13.308 1.00 61.56 289 LEU A N 1
ATOM 2251 C CA . LEU A 1 289 ? -5.986 6.734 13.199 1.00 61.56 289 LEU A CA 1
ATOM 2252 C C . LEU A 1 289 ? -4.902 6.697 14.288 1.00 61.56 289 LEU A C 1
ATOM 2254 O O . LEU A 1 289 ? -3.755 7.040 14.023 1.00 61.56 289 LEU A O 1
ATOM 2258 N N . CYS A 1 290 ? -5.247 6.275 15.505 1.00 59.41 290 CYS A N 1
ATOM 2259 C CA . CYS A 1 290 ? -4.303 6.132 16.615 1.00 59.41 290 CYS A CA 1
ATOM 2260 C C . CYS A 1 290 ? -3.429 4.874 16.483 1.00 59.41 290 CYS A C 1
ATOM 2262 O O . CYS A 1 290 ? -2.295 4.858 16.955 1.00 59.41 290 CYS A O 1
ATOM 2264 N N . ALA A 1 291 ? -3.955 3.833 15.835 1.00 56.41 291 ALA A N 1
ATOM 2265 C CA . ALA A 1 291 ? -3.267 2.592 15.500 1.00 56.41 291 ALA A CA 1
ATOM 2266 C C . ALA A 1 291 ? -2.170 2.751 14.474 1.00 56.41 291 ALA A C 1
ATOM 2268 O O . ALA A 1 291 ? -1.055 2.262 14.634 1.00 56.41 291 ALA A O 1
ATOM 2269 N N . GLY A 1 292 ? -2.537 3.418 13.383 1.00 48.47 292 GLY A N 1
ATOM 2270 C CA . GLY A 1 292 ? -1.633 3.853 12.353 1.00 48.47 292 GLY A CA 1
ATOM 2271 C C . GLY A 1 292 ? -0.995 5.134 12.828 1.00 48.47 292 GLY A C 1
ATOM 2272 O O . GLY A 1 292 ? -1.179 6.156 12.177 1.00 48.47 292 GLY A O 1
ATOM 2273 N N . ALA A 1 293 ? -0.267 5.088 13.952 1.00 44.38 293 ALA A N 1
ATOM 2274 C CA . ALA A 1 293 ? 0.764 6.075 14.206 1.00 44.38 293 ALA A CA 1
ATOM 2275 C C . ALA A 1 293 ? 1.633 6.090 12.945 1.00 44.38 293 ALA A C 1
ATOM 2277 O O . ALA A 1 293 ? 2.464 5.205 12.736 1.00 44.38 293 ALA A O 1
ATOM 2278 N N . LEU A 1 294 ? 1.324 7.036 12.053 1.00 50.47 294 LEU A N 1
ATOM 2279 C CA . LEU A 1 294 ? 2.055 7.294 10.833 1.00 50.47 294 LEU A CA 1
ATOM 2280 C C . LEU A 1 294 ? 3.516 7.369 11.278 1.00 50.47 294 LEU A C 1
ATOM 2282 O O . LEU A 1 294 ? 3.831 8.172 12.161 1.00 50.47 294 LEU A O 1
ATOM 2286 N N . PRO A 1 295 ? 4.412 6.522 10.751 1.00 43.53 295 PRO A N 1
ATOM 2287 C CA . PRO A 1 295 ? 5.811 6.543 11.167 1.00 43.53 295 PRO A CA 1
ATOM 2288 C C . PRO A 1 295 ? 6.476 7.906 10.894 1.00 43.53 295 PRO A C 1
ATOM 2290 O O . PRO A 1 295 ? 7.532 8.206 11.451 1.00 43.53 295 PRO A O 1
ATOM 2293 N N . ALA A 1 296 ? 5.841 8.762 10.092 1.00 53.44 296 ALA A N 1
ATOM 2294 C CA . ALA A 1 296 ? 6.262 10.123 9.838 1.00 53.44 296 ALA A CA 1
ATOM 2295 C C . ALA A 1 296 ? 5.916 11.076 10.996 1.00 53.44 296 ALA A C 1
ATOM 2297 O O . ALA A 1 296 ? 4.781 11.520 11.158 1.00 53.44 296 ALA A O 1
ATOM 2298 N N . THR A 1 297 ? 6.930 11.441 11.780 1.00 56.78 297 THR A N 1
ATOM 2299 C CA . THR A 1 297 ? 6.827 12.501 12.799 1.00 56.78 297 THR A CA 1
ATOM 2300 C C . THR A 1 297 ? 7.229 13.879 12.268 1.00 56.78 297 THR A C 1
ATOM 2302 O O . THR A 1 297 ? 6.974 14.887 12.933 1.00 56.78 297 THR A O 1
ATOM 2305 N N . GLU A 1 298 ? 7.829 13.949 11.073 1.00 75.38 298 GLU A N 1
ATOM 2306 C CA . GLU A 1 298 ? 8.334 15.191 10.489 1.00 75.38 298 GLU A CA 1
ATOM 2307 C C . GLU A 1 298 ? 7.512 15.635 9.266 1.00 75.38 298 GLU A C 1
ATOM 2309 O O . GLU A 1 298 ? 7.265 14.836 8.360 1.00 75.38 298 GLU A O 1
ATOM 2314 N N . PRO A 1 299 ? 7.101 16.915 9.189 1.00 79.31 299 PRO A N 1
ATOM 2315 C CA . PRO A 1 299 ? 6.433 17.444 8.005 1.00 79.31 299 PRO A CA 1
ATOM 2316 C C . PRO A 1 299 ? 7.371 17.417 6.793 1.00 79.31 299 PRO A C 1
ATOM 2318 O O . PRO A 1 299 ? 8.543 17.788 6.903 1.00 79.31 299 PRO A O 1
ATOM 2321 N N . ALA A 1 300 ? 6.844 17.034 5.627 1.00 83.81 300 ALA A N 1
ATOM 2322 C CA . ALA A 1 300 ? 7.636 16.944 4.406 1.00 83.81 300 ALA A CA 1
ATOM 2323 C C . ALA A 1 300 ? 8.305 18.281 4.017 1.00 83.81 300 ALA A C 1
ATOM 2325 O O . ALA A 1 300 ? 7.690 19.354 4.119 1.00 83.81 300 ALA A O 1
ATOM 2326 N N . PRO A 1 301 ? 9.560 18.248 3.526 1.00 86.25 301 PRO A N 1
ATOM 2327 C CA . PRO A 1 301 ? 10.260 19.445 3.084 1.00 86.25 301 PRO A CA 1
ATOM 2328 C C . PRO A 1 301 ? 9.546 20.090 1.886 1.00 86.25 301 PRO A C 1
ATOM 2330 O O . PRO A 1 301 ? 9.446 19.518 0.809 1.00 86.25 301 PRO A O 1
ATOM 2333 N N . MET A 1 302 ? 9.107 21.343 2.035 1.00 87.69 302 MET A N 1
ATOM 2334 C CA . MET A 1 302 ? 8.323 22.060 1.008 1.00 87.69 302 MET A CA 1
ATOM 2335 C C . MET A 1 302 ? 9.134 22.541 -0.211 1.00 87.69 302 MET A C 1
ATOM 2337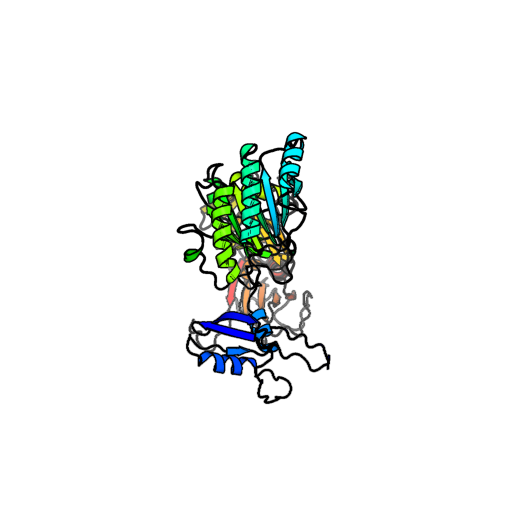 O O . MET A 1 302 ? 8.607 23.270 -1.051 1.00 87.69 302 MET A O 1
ATOM 2341 N N . SER A 1 303 ? 10.425 22.214 -0.283 1.00 86.88 303 SER A N 1
ATOM 2342 C CA . SER A 1 303 ? 11.353 22.694 -1.316 1.00 86.88 303 SER A CA 1
ATOM 2343 C C . SER A 1 303 ? 12.024 21.578 -2.111 1.00 86.88 303 SER A C 1
ATOM 2345 O O . SER A 1 303 ? 12.877 21.873 -2.944 1.00 86.88 303 SER A O 1
ATOM 2347 N N . ILE A 1 304 ? 11.705 20.316 -1.820 1.00 88.31 304 ILE A N 1
ATOM 2348 C CA . ILE A 1 304 ? 12.344 19.149 -2.428 1.00 88.31 304 ILE A CA 1
ATOM 2349 C C . ILE A 1 304 ? 11.239 18.254 -2.975 1.00 88.31 304 ILE A C 1
ATOM 2351 O O . ILE A 1 304 ? 10.293 17.938 -2.256 1.00 88.31 304 ILE A O 1
ATOM 2355 N N . THR A 1 305 ? 11.343 17.888 -4.252 1.00 90.44 305 THR A N 1
ATOM 2356 C CA . THR A 1 305 ? 10.468 16.881 -4.857 1.00 90.44 305 THR A CA 1
ATOM 2357 C C . THR A 1 305 ? 10.700 15.555 -4.133 1.00 90.44 305 THR A C 1
ATOM 2359 O O . THR A 1 305 ? 11.860 15.150 -4.040 1.00 90.44 305 THR A O 1
ATOM 2362 N N . PRO A 1 306 ? 9.652 14.906 -3.600 1.00 91.81 306 PRO A N 1
ATOM 2363 C CA . PRO A 1 306 ? 9.827 13.658 -2.874 1.00 91.81 306 PRO A CA 1
ATOM 2364 C C . PRO A 1 306 ? 10.324 12.544 -3.794 1.00 91.81 306 PRO A C 1
ATOM 2366 O O . PRO A 1 306 ? 10.130 12.615 -5.007 1.00 91.81 306 PRO A O 1
ATOM 2369 N N . SER A 1 307 ? 10.931 11.512 -3.222 1.00 89.19 307 SER A N 1
ATOM 2370 C CA . SER A 1 307 ? 11.194 10.252 -3.918 1.00 89.19 307 SER A CA 1
ATOM 2371 C C . SER A 1 307 ? 9.866 9.552 -4.207 1.00 89.19 307 SER A C 1
ATOM 2373 O O . SER A 1 307 ? 8.992 9.484 -3.337 1.00 89.19 307 SER A O 1
ATOM 2375 N N . TRP A 1 308 ? 9.681 9.068 -5.434 1.00 91.69 308 TRP A N 1
ATOM 2376 C CA . TRP A 1 308 ? 8.424 8.469 -5.876 1.00 91.69 308 TRP A CA 1
ATOM 2377 C C . TRP A 1 308 ? 8.640 7.490 -7.031 1.00 91.69 308 TRP A C 1
ATOM 2379 O O . TRP A 1 308 ? 9.660 7.560 -7.716 1.00 91.69 308 TRP A O 1
ATOM 2389 N N . HIS A 1 309 ? 7.647 6.639 -7.270 1.00 87.94 309 HIS A N 1
ATOM 2390 C CA . HIS A 1 309 ? 7.581 5.712 -8.403 1.00 87.94 309 HIS A CA 1
ATOM 2391 C C . HIS A 1 309 ? 6.124 5.397 -8.761 1.00 87.94 309 HIS A C 1
ATOM 2393 O O . HIS A 1 309 ? 5.200 5.701 -7.997 1.00 87.94 309 HIS A O 1
ATOM 2399 N N . PHE A 1 310 ? 5.901 4.826 -9.946 1.00 89.12 310 PHE A N 1
ATOM 2400 C CA . PHE A 1 310 ? 4.586 4.297 -10.315 1.00 89.12 310 PHE A CA 1
ATOM 2401 C C . PHE A 1 310 ? 4.392 2.889 -9.757 1.00 89.12 310 PHE A C 1
ATOM 2403 O O . PHE A 1 310 ? 5.328 2.097 -9.696 1.00 89.12 310 PHE A O 1
ATOM 2410 N N . SER A 1 311 ? 3.160 2.576 -9.372 1.00 84.69 311 SER A N 1
ATOM 2411 C CA . SER A 1 311 ? 2.744 1.226 -8.997 1.00 84.69 311 SER A CA 1
ATOM 2412 C C . SER A 1 311 ? 1.290 0.997 -9.409 1.00 84.69 311 SER A C 1
ATOM 2414 O O . SER A 1 311 ? 0.590 1.940 -9.793 1.00 84.69 311 SER A O 1
ATOM 2416 N N . LEU A 1 312 ? 0.843 -0.251 -9.327 1.00 79.50 312 LEU A N 1
ATOM 2417 C CA . LEU A 1 312 ? -0.539 -0.657 -9.569 1.00 79.50 312 LEU A CA 1
ATOM 2418 C C . LEU A 1 312 ? -1.190 -1.037 -8.242 1.00 79.50 312 LEU A C 1
ATOM 2420 O O . LEU A 1 312 ? -0.529 -1.653 -7.411 1.00 79.50 312 LEU A O 1
ATOM 2424 N N . THR A 1 313 ? -2.458 -0.674 -8.044 1.00 71.81 313 THR A N 1
ATOM 2425 C CA . THR A 1 313 ? -3.299 -1.141 -6.930 1.00 71.81 313 THR A CA 1
ATOM 2426 C C . THR A 1 313 ? -3.745 -2.576 -7.158 1.00 71.81 313 THR A C 1
ATOM 2428 O O . THR A 1 313 ? -3.652 -3.082 -8.269 1.00 71.81 313 THR A O 1
ATOM 2431 N N . THR A 1 314 ? -4.357 -3.188 -6.136 1.00 64.50 314 THR A N 1
ATOM 2432 C CA . THR A 1 314 ? -5.003 -4.514 -6.220 1.00 64.50 314 THR A CA 1
ATOM 2433 C C . THR A 1 314 ? -6.063 -4.678 -7.304 1.00 64.50 314 THR A C 1
ATOM 2435 O O . THR A 1 314 ? -6.451 -5.806 -7.602 1.00 64.50 314 THR A O 1
ATOM 2438 N N . TYR A 1 315 ? -6.495 -3.576 -7.909 1.00 70.81 315 TYR A N 1
ATOM 2439 C CA . TYR A 1 315 ? -7.477 -3.530 -8.983 1.00 70.81 315 TYR A CA 1
ATOM 2440 C C . TYR A 1 315 ? -6.866 -3.096 -10.323 1.00 70.81 315 TYR A C 1
ATOM 2442 O O . TYR A 1 315 ? -7.596 -2.632 -11.195 1.00 70.81 315 TYR A O 1
ATOM 2450 N N . ASP A 1 316 ? -5.542 -3.204 -10.474 1.00 72.00 316 ASP A N 1
ATOM 2451 C CA . ASP A 1 316 ? -4.772 -2.745 -11.639 1.00 72.00 316 ASP A CA 1
ATOM 2452 C C . ASP A 1 316 ? -4.927 -1.244 -11.932 1.00 72.00 316 ASP A C 1
ATOM 2454 O O . ASP A 1 316 ? -4.711 -0.771 -13.051 1.00 72.00 316 ASP A O 1
ATOM 2458 N N . GLU A 1 317 ? -5.284 -0.454 -10.919 1.00 81.50 317 GLU A N 1
ATOM 2459 C CA . GLU A 1 317 ? -5.351 0.993 -11.063 1.00 81.50 317 GLU A CA 1
ATOM 2460 C C . GLU A 1 317 ? -3.970 1.591 -10.829 1.00 81.50 317 GLU A C 1
ATOM 2462 O O . GLU A 1 317 ? -3.267 1.252 -9.878 1.00 81.50 317 GLU A O 1
ATOM 2467 N N . ARG A 1 318 ? -3.570 2.523 -11.683 1.00 87.69 318 ARG A N 1
ATOM 2468 C CA . ARG A 1 318 ? -2.247 3.125 -11.599 1.00 87.69 318 ARG A CA 1
ATOM 2469 C C . ARG A 1 318 ? -2.197 4.192 -10.509 1.00 87.69 318 ARG A C 1
ATOM 2471 O O . ARG A 1 318 ? -3.098 5.017 -10.361 1.00 87.69 318 ARG A O 1
ATOM 2478 N N . CYS A 1 319 ? -1.110 4.218 -9.751 1.00 89.94 319 CYS A N 1
ATOM 2479 C CA . CYS A 1 319 ? -0.884 5.210 -8.707 1.00 89.94 319 CYS A CA 1
ATOM 2480 C C . CYS A 1 319 ? 0.572 5.679 -8.681 1.00 89.94 319 CYS A C 1
ATOM 2482 O O . CYS A 1 319 ? 1.485 4.988 -9.133 1.00 89.94 319 CYS A O 1
ATOM 2484 N N . VAL A 1 320 ? 0.782 6.867 -8.126 1.00 92.56 320 VAL A N 1
ATOM 2485 C CA . VAL A 1 320 ? 2.092 7.362 -7.702 1.00 92.56 320 VAL A CA 1
ATOM 2486 C C . VAL A 1 320 ? 2.256 7.017 -6.237 1.00 92.56 320 VAL A C 1
ATOM 2488 O O . VAL A 1 320 ? 1.434 7.443 -5.431 1.00 92.56 320 VAL A O 1
ATOM 2491 N N . VAL A 1 321 ? 3.323 6.308 -5.894 1.00 90.19 321 VAL A N 1
ATOM 2492 C CA . VAL A 1 321 ? 3.715 6.013 -4.516 1.00 90.19 321 VAL A CA 1
ATOM 2493 C C . VAL A 1 321 ? 4.876 6.924 -4.137 1.00 90.19 321 VAL A C 1
ATOM 2495 O O . VAL A 1 321 ? 5.849 7.032 -4.878 1.00 90.19 321 VAL A O 1
ATOM 2498 N N . ILE A 1 322 ? 4.797 7.561 -2.972 1.00 90.31 322 ILE A N 1
ATOM 2499 C CA . ILE A 1 322 ? 5.886 8.344 -2.383 1.00 90.31 322 ILE A CA 1
ATOM 2500 C C . ILE A 1 322 ? 6.694 7.438 -1.452 1.00 90.31 322 ILE A C 1
ATOM 2502 O O . ILE A 1 322 ? 6.169 6.915 -0.467 1.00 90.31 322 ILE A O 1
ATOM 2506 N N . SER A 1 323 ? 7.980 7.274 -1.755 1.00 83.00 323 SER A N 1
ATOM 2507 C CA . SER A 1 323 ? 8.895 6.367 -1.054 1.00 83.00 323 SER A CA 1
ATOM 2508 C C . SER A 1 323 ? 9.663 7.022 0.103 1.00 83.00 323 SER A C 1
ATOM 2510 O O . SER A 1 323 ? 10.335 6.330 0.867 1.00 83.00 323 SER A O 1
ATOM 2512 N N . ASP A 1 324 ? 9.504 8.333 0.310 1.00 84.44 324 ASP A N 1
ATOM 2513 C CA . ASP A 1 324 ? 10.032 9.064 1.471 1.00 84.44 324 ASP A CA 1
ATOM 2514 C C . ASP A 1 324 ? 9.163 8.856 2.730 1.00 84.44 324 ASP A C 1
ATOM 2516 O O . ASP A 1 324 ? 8.580 9.791 3.286 1.00 84.44 324 ASP A O 1
ATOM 2520 N N . LEU A 1 325 ? 9.068 7.609 3.192 1.00 79.94 325 LEU A N 1
ATOM 2521 C CA . LEU A 1 325 ? 8.156 7.174 4.262 1.00 79.94 325 LEU A CA 1
ATOM 2522 C C . LEU A 1 325 ? 8.390 7.860 5.624 1.00 79.94 325 LEU A C 1
ATOM 2524 O O . LEU A 1 325 ? 7.549 7.780 6.517 1.00 79.94 325 LEU A O 1
ATOM 2528 N N . GLN A 1 326 ? 9.527 8.535 5.801 1.00 76.69 326 GLN A N 1
ATOM 2529 C CA . GLN A 1 326 ? 9.862 9.302 7.001 1.00 76.69 326 GLN A CA 1
ATOM 2530 C C . GLN A 1 326 ? 9.107 10.638 7.132 1.00 76.69 326 GLN A C 1
ATOM 2532 O O . GLN A 1 326 ? 9.142 11.239 8.208 1.00 76.69 326 GLN A O 1
ATOM 2537 N N . PHE A 1 327 ? 8.454 11.120 6.068 1.00 83.56 327 PHE A N 1
ATOM 2538 C CA . PHE A 1 327 ? 7.811 12.436 6.037 1.00 83.56 327 PHE A CA 1
ATOM 2539 C C . PHE A 1 327 ? 6.281 12.374 5.917 1.00 83.56 327 PHE A C 1
ATOM 2541 O O . PHE A 1 327 ? 5.709 11.458 5.325 1.00 83.56 327 PHE A O 1
ATOM 2548 N N . ASP A 1 328 ? 5.613 13.379 6.486 1.00 81.88 328 ASP A N 1
ATOM 2549 C CA . ASP A 1 328 ? 4.163 13.565 6.406 1.00 81.88 328 ASP A CA 1
ATOM 2550 C C . ASP A 1 328 ? 3.802 14.430 5.188 1.00 81.88 328 ASP A C 1
ATOM 2552 O O . ASP A 1 328 ? 4.182 15.606 5.104 1.00 81.88 328 ASP A O 1
ATOM 2556 N N . PHE A 1 329 ? 3.053 13.835 4.255 1.00 84.38 329 PHE A N 1
ATOM 2557 C CA . PHE A 1 329 ? 2.567 14.465 3.026 1.00 84.38 329 PHE A CA 1
ATOM 2558 C C . PHE A 1 329 ? 1.075 14.831 3.093 1.00 84.38 329 PHE A C 1
ATOM 2560 O O . PHE A 1 329 ? 0.436 15.066 2.065 1.00 84.38 329 PHE A O 1
ATOM 2567 N N . SER A 1 330 ? 0.508 14.956 4.295 1.00 82.06 330 SER A N 1
ATOM 2568 C CA . SER A 1 330 ? -0.864 15.425 4.497 1.00 82.06 330 SER A CA 1
ATOM 2569 C C . SER A 1 330 ? -1.143 16.737 3.756 1.00 82.06 330 SER A C 1
ATOM 2571 O O . SER A 1 330 ? -0.444 17.740 3.920 1.00 82.06 330 SER A O 1
ATOM 2573 N N . GLY A 1 331 ? -2.206 16.742 2.947 1.00 81.06 331 GLY A N 1
ATOM 2574 C CA . GLY A 1 331 ? -2.646 17.912 2.181 1.00 81.06 331 GLY A CA 1
ATOM 2575 C C . GLY A 1 331 ? -1.814 18.215 0.931 1.00 81.06 331 GLY A C 1
ATOM 2576 O O . GLY A 1 331 ? -2.036 19.249 0.298 1.00 81.06 331 GLY A O 1
ATOM 2577 N N . TRP A 1 332 ? -0.858 17.355 0.575 1.00 93.81 332 TRP A N 1
ATOM 2578 C CA . TRP A 1 332 ? -0.189 17.426 -0.718 1.00 93.81 332 TRP A CA 1
ATOM 2579 C C . TRP A 1 332 ? -1.108 16.908 -1.829 1.00 93.81 332 TRP A C 1
ATOM 2581 O O . TRP A 1 332 ? -2.058 16.158 -1.613 1.00 93.81 332 TRP A O 1
ATOM 2591 N N . SER A 1 333 ? -0.819 17.321 -3.056 1.00 95.00 333 SER A N 1
ATOM 2592 C CA . SER A 1 333 ? -1.478 16.803 -4.254 1.00 95.00 333 SER A CA 1
ATOM 2593 C C . SER A 1 333 ? -0.468 16.628 -5.379 1.00 95.00 333 SER A C 1
ATOM 2595 O O . SER A 1 333 ? 0.623 17.194 -5.348 1.00 95.00 333 SER A O 1
ATOM 2597 N N . VAL A 1 334 ? -0.816 15.831 -6.378 1.00 95.88 334 VAL A N 1
ATOM 2598 C CA . VAL A 1 334 ? -0.021 15.637 -7.587 1.00 95.88 334 VAL A CA 1
ATOM 2599 C C . VAL A 1 334 ? -0.702 16.305 -8.767 1.00 95.88 334 VAL A C 1
ATOM 2601 O O . VAL A 1 334 ? -1.925 16.319 -8.879 1.00 95.88 334 VAL A O 1
ATOM 2604 N N . LYS A 1 335 ? 0.100 16.860 -9.669 1.00 95.25 335 LYS A N 1
ATOM 2605 C CA . LYS A 1 335 ? -0.347 17.394 -10.948 1.00 95.25 335 LYS A CA 1
ATOM 2606 C C . LYS A 1 335 ? -0.030 16.389 -12.040 1.00 95.25 335 LYS A C 1
ATOM 2608 O O . LYS A 1 335 ? 1.136 16.067 -12.259 1.00 95.25 335 LYS A O 1
ATOM 2613 N N . ILE A 1 336 ? -1.061 15.957 -12.744 1.00 93.12 336 ILE A N 1
ATOM 2614 C CA . ILE A 1 336 ? -1.005 14.907 -13.756 1.00 93.12 336 ILE A CA 1
ATOM 2615 C C . ILE A 1 336 ? -1.328 15.538 -15.111 1.00 93.12 336 ILE A C 1
ATOM 2617 O O . ILE A 1 336 ? -2.212 16.389 -15.194 1.00 93.12 336 ILE A O 1
ATOM 2621 N N . ALA A 1 337 ? -0.593 15.168 -16.155 1.00 90.00 337 ALA A N 1
ATOM 2622 C CA . ALA A 1 337 ? -0.816 15.610 -17.526 1.00 90.00 337 ALA A CA 1
ATOM 2623 C C . ALA A 1 337 ? -1.230 14.426 -18.405 1.00 90.00 337 ALA A C 1
ATOM 2625 O O . ALA A 1 337 ? -0.504 13.435 -18.465 1.00 90.00 337 ALA A O 1
ATOM 2626 N N . GLN A 1 338 ? -2.356 14.548 -19.101 1.00 87.31 338 GLN A N 1
ATOM 2627 C CA . GLN A 1 338 ? -2.891 13.533 -20.009 1.00 87.31 338 GLN A CA 1
ATOM 2628 C C . GLN A 1 338 ? -3.613 14.233 -21.157 1.00 87.31 338 GLN A C 1
ATOM 2630 O O . GLN A 1 338 ? -4.392 15.138 -20.897 1.00 87.31 338 GLN A O 1
ATOM 2635 N N . ASP A 1 339 ? -3.338 13.853 -22.407 1.00 83.38 339 ASP A N 1
ATOM 2636 C CA . ASP A 1 339 ? -4.012 14.398 -23.600 1.00 83.38 339 ASP A CA 1
ATOM 2637 C C . ASP A 1 339 ? -4.109 15.941 -23.634 1.00 83.38 339 ASP A C 1
ATOM 2639 O O . ASP A 1 339 ? -5.140 16.514 -23.975 1.00 83.38 339 ASP A O 1
ATOM 2643 N N . ASP A 1 340 ? -3.025 16.624 -23.247 1.00 78.94 340 ASP A N 1
ATOM 2644 C CA . ASP A 1 340 ? -2.930 18.087 -23.070 1.00 78.94 340 ASP A CA 1
ATOM 2645 C C . ASP A 1 340 ? -3.816 18.698 -21.959 1.00 78.94 340 ASP A C 1
ATOM 2647 O O . ASP A 1 340 ? -3.759 19.907 -21.706 1.00 78.94 340 ASP A O 1
ATOM 2651 N N . GLU A 1 341 ? -4.571 17.880 -21.228 1.00 85.25 341 GLU A N 1
ATOM 2652 C CA . GLU A 1 341 ? -5.300 18.254 -20.021 1.00 85.25 341 GLU A CA 1
ATOM 2653 C C . GLU A 1 341 ? -4.458 18.062 -18.752 1.00 85.25 341 GLU A C 1
ATOM 2655 O O . GLU A 1 341 ? -3.474 17.317 -18.695 1.00 85.25 341 GLU A O 1
ATOM 2660 N N . LEU A 1 342 ? -4.820 18.819 -17.714 1.00 87.62 342 LEU A N 1
ATOM 2661 C CA . LEU A 1 342 ? -4.131 18.825 -16.430 1.00 87.62 342 LEU A CA 1
ATOM 2662 C C . LEU A 1 342 ? -5.110 18.483 -15.313 1.00 87.62 342 LEU A C 1
ATOM 2664 O O . LEU A 1 342 ? -6.049 19.238 -15.054 1.00 87.62 342 LEU A O 1
ATOM 2668 N N . HIS A 1 343 ? -4.816 17.405 -14.596 1.00 89.31 343 HIS A N 1
ATOM 2669 C CA . HIS A 1 343 ? -5.600 16.917 -13.468 1.00 89.31 343 HIS A CA 1
ATOM 2670 C C . HIS A 1 343 ? -4.826 17.079 -12.158 1.00 89.31 343 HIS A C 1
ATOM 2672 O O . HIS A 1 343 ? -3.593 17.162 -12.145 1.00 89.31 343 HIS A O 1
ATOM 2678 N N . ILE A 1 344 ? -5.561 17.153 -11.048 1.00 89.44 344 ILE A N 1
ATOM 2679 C CA . ILE A 1 344 ? -4.991 17.186 -9.700 1.00 89.44 344 ILE A CA 1
ATOM 2680 C C . ILE A 1 344 ? -5.463 15.939 -8.957 1.00 89.44 344 ILE A C 1
ATOM 2682 O O . ILE A 1 344 ? -6.655 15.808 -8.687 1.00 89.44 344 ILE A O 1
ATOM 2686 N N . GLY A 1 345 ? -4.527 15.056 -8.617 1.00 88.44 345 GLY A N 1
ATOM 2687 C CA . GLY A 1 345 ? -4.759 13.910 -7.738 1.00 88.44 345 GLY A CA 1
ATOM 2688 C C . GLY A 1 345 ? -4.436 14.281 -6.293 1.00 88.44 345 GLY A C 1
ATOM 2689 O O . GLY A 1 345 ? -3.454 14.977 -6.040 1.00 88.44 345 GLY A O 1
ATOM 2690 N N . GLN A 1 346 ? -5.259 13.865 -5.334 1.00 89.31 346 GLN A N 1
ATOM 2691 C CA . GLN A 1 346 ? -4.947 14.068 -3.916 1.00 89.31 346 GLN A CA 1
ATOM 2692 C C . GLN A 1 346 ? -3.948 13.013 -3.444 1.00 89.31 346 GLN A C 1
ATOM 2694 O O . GLN A 1 346 ? -4.080 11.847 -3.809 1.00 89.31 346 GLN A O 1
ATOM 2699 N N . VAL A 1 347 ? -2.970 13.430 -2.637 1.00 87.81 347 VAL A N 1
ATOM 2700 C CA . VAL A 1 347 ? -2.087 12.493 -1.940 1.00 87.81 347 VAL A CA 1
ATOM 2701 C C . VAL A 1 347 ? -2.795 12.049 -0.666 1.00 87.81 347 VAL A C 1
ATOM 2703 O O . VAL A 1 347 ? -3.177 12.877 0.164 1.00 87.81 347 VAL A O 1
ATOM 2706 N N . VAL A 1 348 ? -2.982 10.743 -0.523 1.00 81.31 348 VAL A N 1
ATOM 2707 C CA . VAL A 1 348 ? -3.652 10.115 0.615 1.00 81.31 348 VAL A CA 1
ATOM 2708 C C . VAL A 1 348 ? -2.718 9.103 1.279 1.00 81.31 348 VAL A C 1
ATOM 2710 O O . VAL A 1 348 ? -1.895 8.490 0.594 1.00 81.31 348 VAL A O 1
ATOM 2713 N N . PRO A 1 349 ? -2.788 8.948 2.610 1.00 75.50 349 PRO A N 1
ATOM 2714 C CA . PRO A 1 349 ? -2.031 7.912 3.294 1.00 75.50 349 PRO A CA 1
ATOM 2715 C C . PRO A 1 349 ? -2.614 6.537 2.950 1.00 75.50 349 PRO A C 1
ATOM 2717 O O . PRO A 1 349 ? -3.830 6.357 3.002 1.00 75.50 349 PRO A O 1
ATOM 2720 N N . ASP A 1 350 ? -1.752 5.569 2.644 1.00 74.69 350 ASP A N 1
ATOM 2721 C CA . ASP A 1 350 ? -2.152 4.183 2.376 1.00 74.69 350 ASP A CA 1
ATOM 2722 C C . ASP A 1 350 ? -1.040 3.189 2.767 1.00 74.69 350 ASP A C 1
ATOM 2724 O O . ASP A 1 350 ? 0.037 3.571 3.237 1.00 74.69 350 ASP A O 1
ATOM 2728 N N . ARG A 1 351 ? -1.300 1.888 2.630 1.00 65.50 351 ARG A N 1
ATOM 2729 C CA . ARG A 1 351 ? -0.296 0.836 2.776 1.00 65.50 351 ARG A CA 1
ATOM 2730 C C . ARG A 1 351 ? 0.407 0.586 1.453 1.00 65.50 351 ARG A C 1
ATOM 2732 O O . ARG A 1 351 ? -0.227 0.376 0.429 1.00 65.50 351 ARG A O 1
ATOM 2739 N N . VAL A 1 352 ? 1.728 0.531 1.525 1.00 68.44 352 VAL A N 1
ATOM 2740 C CA . VAL A 1 352 ? 2.601 0.076 0.449 1.00 68.44 352 VAL A CA 1
ATOM 2741 C C . VAL A 1 352 ? 3.376 -1.127 0.943 1.00 68.44 352 VAL A C 1
ATOM 2743 O O . VAL A 1 352 ? 3.824 -1.148 2.084 1.00 68.44 352 VAL A O 1
ATOM 2746 N N . TRP A 1 353 ? 3.545 -2.141 0.116 1.00 68.56 353 TRP A N 1
ATOM 2747 C CA . TRP A 1 353 ? 4.279 -3.341 0.470 1.00 68.56 353 TRP A CA 1
ATOM 2748 C C . TRP A 1 353 ? 5.674 -3.243 -0.096 1.00 68.56 353 TRP A C 1
ATOM 2750 O O . TRP A 1 353 ? 5.855 -2.883 -1.251 1.00 68.56 353 TRP A O 1
ATOM 2760 N N . ARG A 1 354 ? 6.664 -3.587 0.716 1.00 65.19 354 ARG A N 1
ATOM 2761 C CA . ARG A 1 354 ? 8.012 -3.788 0.208 1.00 65.19 354 ARG A CA 1
ATOM 2762 C C . ARG A 1 354 ? 8.107 -5.219 -0.302 1.00 65.19 354 ARG A C 1
ATOM 2764 O O . ARG A 1 354 ? 7.832 -6.164 0.448 1.00 65.19 354 ARG A O 1
ATOM 2771 N N . ASP A 1 355 ? 8.432 -5.387 -1.574 1.00 63.34 355 ASP A N 1
ATOM 2772 C CA . ASP A 1 355 ? 8.689 -6.709 -2.125 1.00 63.34 355 ASP A CA 1
ATOM 2773 C C . ASP A 1 355 ? 10.109 -7.196 -1.781 1.00 63.34 355 ASP A C 1
ATOM 2775 O O . ASP A 1 355 ? 10.812 -6.632 -0.941 1.00 63.34 355 ASP A O 1
ATOM 2779 N N . GLY A 1 356 ? 10.501 -8.343 -2.340 1.00 55.44 356 GLY A N 1
ATOM 2780 C CA . GLY A 1 356 ? 11.804 -8.946 -2.065 1.00 55.44 356 GLY A CA 1
ATOM 2781 C C . GLY A 1 356 ? 13.003 -8.195 -2.646 1.00 55.44 356 GLY A C 1
ATOM 2782 O O . GLY A 1 356 ? 14.122 -8.570 -2.299 1.00 55.44 356 GLY A O 1
ATOM 2783 N N . GLU A 1 357 ? 12.773 -7.189 -3.489 1.00 58.38 357 GLU A N 1
ATOM 2784 C CA . GLU A 1 357 ? 13.784 -6.402 -4.201 1.00 58.38 357 GLU A CA 1
ATOM 2785 C C . GLU A 1 357 ? 13.806 -4.936 -3.726 1.00 58.38 357 GLU A C 1
ATOM 2787 O O . GLU A 1 357 ? 14.367 -4.074 -4.389 1.00 58.38 357 GLU A O 1
ATOM 2792 N N . ASP A 1 358 ? 13.227 -4.661 -2.548 1.00 56.56 358 ASP A N 1
ATOM 2793 C CA . ASP A 1 358 ? 13.053 -3.324 -1.954 1.00 56.56 358 ASP A CA 1
ATOM 2794 C C . ASP A 1 358 ? 12.147 -2.366 -2.761 1.00 56.56 358 ASP A C 1
ATOM 2796 O O . ASP A 1 358 ? 11.947 -1.217 -2.346 1.00 56.56 358 ASP A O 1
ATOM 2800 N N . ASP A 1 359 ? 11.510 -2.846 -3.834 1.00 61.31 359 ASP A N 1
ATOM 2801 C CA . ASP A 1 359 ? 10.489 -2.114 -4.577 1.00 61.31 359 ASP A CA 1
ATOM 2802 C C . ASP A 1 359 ? 9.211 -2.008 -3.727 1.00 61.31 359 ASP A C 1
ATOM 2804 O O . ASP A 1 359 ? 8.772 -2.948 -3.055 1.00 61.31 359 ASP A O 1
ATOM 2808 N N . LEU A 1 360 ? 8.599 -0.824 -3.726 1.00 60.94 360 LEU A N 1
ATOM 2809 C CA . LEU A 1 360 ? 7.357 -0.576 -2.998 1.00 60.94 360 LEU A CA 1
ATOM 2810 C C . LEU A 1 360 ? 6.165 -0.805 -3.932 1.00 60.94 360 LEU A C 1
ATOM 2812 O O . LEU A 1 360 ? 5.813 0.064 -4.723 1.00 60.94 360 LEU A O 1
ATOM 2816 N N . ASN A 1 361 ? 5.507 -1.947 -3.824 1.00 59.72 361 ASN A N 1
ATOM 2817 C CA . ASN A 1 361 ? 4.346 -2.293 -4.636 1.00 59.72 361 ASN A CA 1
ATOM 2818 C C . ASN A 1 361 ? 3.069 -2.327 -3.798 1.00 59.72 361 ASN A C 1
ATOM 2820 O O . ASN A 1 361 ? 3.126 -2.513 -2.586 1.00 59.72 361 ASN A O 1
ATOM 2824 N N . LEU A 1 362 ? 1.890 -2.170 -4.409 1.00 49.66 362 LEU A N 1
ATOM 2825 C CA . LEU A 1 362 ? 0.622 -2.354 -3.678 1.00 49.66 362 LEU A CA 1
ATOM 2826 C C . LEU A 1 362 ? 0.216 -3.833 -3.520 1.00 49.66 362 LEU A C 1
ATOM 2828 O O . LEU A 1 362 ? -0.920 -4.157 -3.176 1.00 49.66 362 LEU A O 1
ATOM 2832 N N . PHE A 1 363 ? 1.166 -4.737 -3.757 1.00 48.81 363 PHE A N 1
ATOM 2833 C CA . PHE A 1 363 ? 0.988 -6.177 -3.712 1.00 48.81 363 PHE A CA 1
ATOM 2834 C C . PHE A 1 363 ? 2.191 -6.816 -3.027 1.00 48.81 363 PHE A C 1
ATOM 2836 O O . PHE A 1 363 ? 3.308 -6.775 -3.537 1.00 48.81 363 PHE A O 1
ATOM 2843 N N . GLY A 1 364 ? 1.983 -7.438 -1.871 1.00 51.00 364 GLY A N 1
ATOM 2844 C CA . GLY A 1 364 ? 3.046 -8.175 -1.202 1.00 51.00 364 GLY A CA 1
ATOM 2845 C C . GLY A 1 364 ? 2.543 -8.997 -0.024 1.00 51.00 364 GLY A C 1
ATOM 2846 O O . GLY A 1 364 ? 1.592 -8.630 0.658 1.00 51.00 364 GLY A O 1
ATOM 2847 N N . GLN A 1 365 ? 3.202 -10.129 0.228 1.00 48.00 365 GLN A N 1
ATOM 2848 C CA . GLN A 1 365 ? 2.901 -11.025 1.355 1.00 48.00 365 GLN A CA 1
ATOM 2849 C C . GLN A 1 365 ? 3.899 -10.889 2.519 1.00 48.00 365 GLN A C 1
ATOM 2851 O O . GLN A 1 365 ? 3.854 -11.683 3.455 1.00 48.00 365 GLN A O 1
ATOM 2856 N N . ARG A 1 366 ? 4.846 -9.940 2.446 1.00 54.81 366 ARG A N 1
ATOM 2857 C CA . ARG A 1 366 ? 5.996 -9.874 3.365 1.00 54.81 366 ARG A CA 1
ATOM 2858 C C . ARG A 1 366 ? 5.847 -8.802 4.439 1.00 54.81 366 ARG A C 1
ATOM 2860 O O . ARG A 1 366 ? 5.516 -9.129 5.572 1.00 54.81 366 ARG A O 1
ATOM 2867 N N . GLU A 1 367 ? 6.095 -7.542 4.091 1.00 56.62 367 GLU A N 1
ATOM 2868 C CA . GLU A 1 367 ? 6.108 -6.418 5.030 1.00 56.62 367 GLU A CA 1
ATOM 2869 C C . GLU A 1 367 ? 5.346 -5.242 4.413 1.00 56.62 367 GLU A C 1
ATOM 2871 O O . GLU A 1 367 ? 5.652 -4.810 3.299 1.00 56.62 367 GLU A O 1
ATOM 2876 N N . PHE A 1 368 ? 4.320 -4.754 5.114 1.00 60.62 368 PHE A N 1
ATOM 2877 C CA . PHE A 1 368 ? 3.622 -3.535 4.719 1.00 60.62 368 PHE A CA 1
ATOM 2878 C C . PHE A 1 368 ? 4.215 -2.340 5.464 1.00 60.62 368 PHE A C 1
ATOM 2880 O O . PHE A 1 368 ? 4.580 -2.420 6.636 1.00 60.62 368 PHE A O 1
ATOM 2887 N N . LEU A 1 369 ? 4.266 -1.213 4.776 1.00 64.31 369 LEU A N 1
ATOM 2888 C CA . LEU A 1 369 ? 4.717 0.077 5.257 1.00 64.31 369 LEU A CA 1
ATOM 2889 C C . LEU A 1 369 ? 3.571 1.073 5.079 1.00 64.31 369 LEU A C 1
ATOM 2891 O O . LEU A 1 369 ? 2.788 0.981 4.134 1.00 64.31 369 LEU A O 1
ATOM 2895 N N . HIS A 1 370 ? 3.452 2.031 5.992 1.00 65.56 370 HIS A N 1
ATOM 2896 C CA . HIS A 1 370 ? 2.558 3.166 5.792 1.00 65.56 370 HIS A CA 1
ATOM 2897 C C . HIS A 1 370 ? 3.263 4.193 4.914 1.00 65.56 370 HIS A C 1
ATOM 2899 O O . HIS A 1 370 ? 4.306 4.717 5.302 1.00 65.56 370 HIS A O 1
ATOM 2905 N N . GLY A 1 371 ? 2.701 4.448 3.738 1.00 75.25 371 GLY A N 1
ATOM 2906 C CA . GLY A 1 371 ? 3.206 5.417 2.780 1.00 75.25 371 GLY A CA 1
ATOM 2907 C C . GLY A 1 371 ? 2.110 6.343 2.287 1.00 75.25 371 GLY A C 1
ATOM 2908 O O . GLY A 1 371 ? 1.028 6.438 2.866 1.00 75.25 371 GLY A O 1
ATOM 2909 N N . TRP A 1 372 ? 2.417 7.049 1.210 1.00 86.50 372 TRP A N 1
ATOM 2910 C CA . TRP A 1 372 ? 1.527 8.036 0.623 1.00 86.50 372 TRP A CA 1
ATOM 2911 C C . TRP A 1 372 ? 1.375 7.744 -0.854 1.00 86.50 372 TRP A C 1
ATOM 2913 O O . TRP A 1 372 ? 2.373 7.493 -1.531 1.00 86.50 372 TRP A O 1
ATOM 2923 N N . LEU A 1 373 ? 0.146 7.800 -1.354 1.00 90.00 373 LEU A N 1
ATOM 2924 C CA . LEU A 1 373 ? -0.119 7.578 -2.765 1.00 90.00 373 LEU A CA 1
ATOM 2925 C C . LEU A 1 373 ? -1.100 8.581 -3.349 1.00 90.00 373 LEU A C 1
ATOM 2927 O O . LEU A 1 373 ? -1.850 9.239 -2.631 1.00 90.00 373 LEU A O 1
ATOM 2931 N N . ALA A 1 374 ? -1.089 8.696 -4.671 1.00 91.56 374 ALA A N 1
ATOM 2932 C CA . ALA A 1 374 ? -2.092 9.425 -5.426 1.00 91.56 374 ALA A CA 1
ATOM 2933 C C . ALA A 1 374 ? -2.472 8.642 -6.682 1.00 91.56 374 ALA A C 1
ATOM 2935 O O . ALA A 1 374 ? -1.598 8.235 -7.449 1.00 91.56 374 ALA A O 1
ATOM 2936 N N . MET A 1 375 ? -3.774 8.462 -6.905 1.00 89.38 375 MET A N 1
ATOM 2937 C CA . MET A 1 375 ? -4.284 7.787 -8.099 1.00 89.38 375 MET A CA 1
ATOM 2938 C C . MET A 1 375 ? -3.963 8.591 -9.355 1.00 89.38 375 MET A C 1
ATOM 2940 O O . MET A 1 375 ? -4.083 9.822 -9.368 1.00 89.38 375 MET A O 1
ATOM 2944 N N . VAL A 1 376 ? -3.553 7.888 -10.408 1.00 89.75 376 VAL A N 1
ATOM 2945 C CA . VAL A 1 376 ? -3.237 8.478 -11.705 1.00 89.75 376 VAL A CA 1
ATOM 2946 C C . VAL A 1 376 ? -3.864 7.661 -12.820 1.00 89.75 376 VAL A C 1
ATOM 2948 O O . VAL A 1 376 ? -3.935 6.440 -12.762 1.00 89.75 376 VAL A O 1
ATOM 2951 N N . GLU A 1 377 ? -4.285 8.342 -13.874 1.00 85.88 377 GLU A N 1
ATOM 2952 C CA . GLU A 1 377 ? -4.833 7.660 -15.038 1.00 85.88 377 GLU A CA 1
ATOM 2953 C C . GLU A 1 377 ? -3.740 6.847 -15.769 1.00 85.88 377 GLU A C 1
ATOM 2955 O O . GLU A 1 377 ? -2.557 7.245 -15.795 1.00 85.88 377 GLU A O 1
ATOM 2960 N N . PRO A 1 378 ? -4.104 5.713 -16.394 1.00 82.69 378 PRO A N 1
ATOM 2961 C CA . PRO A 1 378 ? -3.200 4.955 -17.248 1.00 82.69 378 PRO A CA 1
ATOM 2962 C C . PRO A 1 378 ? -2.581 5.837 -18.341 1.00 82.69 378 PRO A C 1
ATOM 2964 O O . PRO A 1 378 ? -3.266 6.615 -19.002 1.00 82.69 378 PRO A O 1
ATOM 2967 N N . GLY A 1 379 ? -1.262 5.738 -18.524 1.00 79.12 379 GLY A N 1
ATOM 2968 C CA . GLY A 1 379 ? -0.528 6.520 -19.528 1.00 79.12 379 GLY A CA 1
ATOM 2969 C C . GLY A 1 379 ? -0.332 8.006 -19.197 1.00 79.12 379 GLY A C 1
ATOM 2970 O O . GLY A 1 379 ? 0.355 8.709 -19.937 1.00 79.12 379 GLY A O 1
ATOM 2971 N N . ALA A 1 380 ? -0.872 8.504 -18.083 1.00 86.69 380 ALA A N 1
ATOM 2972 C CA . ALA A 1 380 ? -0.710 9.900 -17.707 1.00 86.69 380 ALA A CA 1
ATOM 2973 C C . ALA A 1 380 ? 0.707 10.222 -17.195 1.00 86.69 380 ALA A C 1
ATOM 2975 O O . ALA A 1 380 ? 1.365 9.422 -16.527 1.00 86.69 380 ALA A O 1
ATOM 2976 N N . ARG A 1 381 ? 1.192 11.436 -17.452 1.00 89.81 381 ARG A N 1
ATOM 2977 C CA . ARG A 1 381 ? 2.494 11.897 -16.961 1.00 89.81 381 ARG A CA 1
ATOM 2978 C C . ARG A 1 381 ? 2.350 12.604 -15.620 1.00 89.81 381 ARG A C 1
ATOM 2980 O O . ARG A 1 381 ? 1.617 13.587 -15.516 1.00 89.81 381 ARG A O 1
ATOM 2987 N N . LEU A 1 382 ? 3.142 12.208 -14.626 1.00 93.25 382 LEU A N 1
ATOM 2988 C CA . LEU A 1 382 ? 3.301 13.000 -13.409 1.00 93.25 382 LEU A CA 1
ATOM 2989 C C . LEU A 1 382 ? 4.135 14.252 -13.717 1.00 93.25 382 LEU A C 1
ATOM 2991 O O . LEU A 1 382 ? 5.299 14.154 -14.096 1.00 93.25 382 LEU A O 1
ATOM 2995 N N . ALA A 1 383 ? 3.531 15.432 -13.582 1.00 92.94 383 ALA A N 1
ATOM 2996 C CA . ALA A 1 383 ? 4.159 16.704 -13.931 1.00 92.94 383 ALA A CA 1
ATOM 2997 C C . ALA A 1 383 ? 4.769 17.420 -12.718 1.00 92.94 383 ALA A C 1
ATOM 2999 O O . ALA A 1 383 ? 5.815 18.051 -12.844 1.00 92.94 383 ALA A O 1
ATOM 3000 N N . ALA A 1 384 ? 4.107 17.381 -11.559 1.00 95.56 384 ALA A N 1
ATOM 3001 C CA . ALA A 1 384 ? 4.581 18.060 -10.354 1.00 95.56 384 ALA A CA 1
ATOM 3002 C C . ALA A 1 384 ? 3.922 17.530 -9.079 1.00 95.56 384 ALA A C 1
ATOM 3004 O O . ALA A 1 384 ? 2.804 17.023 -9.123 1.00 95.56 384 ALA A O 1
ATOM 3005 N N . PHE A 1 385 ? 4.561 17.782 -7.941 1.00 96.56 385 PHE A N 1
ATOM 3006 C CA . PHE A 1 385 ? 3.922 17.758 -6.627 1.00 96.56 385 PHE A CA 1
ATOM 3007 C C . PHE A 1 385 ? 3.495 19.177 -6.239 1.00 96.56 385 PHE A C 1
ATOM 3009 O O . PHE A 1 385 ? 4.167 20.160 -6.558 1.00 96.56 385 PHE A O 1
ATOM 3016 N N . ILE A 1 386 ? 2.358 19.298 -5.568 1.00 96.19 386 ILE A N 1
ATOM 3017 C CA . ILE A 1 386 ? 1.790 20.552 -5.086 1.00 96.19 386 ILE A CA 1
ATOM 3018 C C . ILE A 1 386 ? 1.721 20.465 -3.564 1.00 96.19 386 ILE A C 1
ATOM 3020 O O . ILE A 1 386 ? 1.029 19.610 -3.010 1.00 96.19 386 ILE A O 1
ATOM 3024 N N . THR A 1 387 ? 2.438 21.358 -2.888 1.00 93.75 387 THR A N 1
ATOM 3025 C CA . THR A 1 387 ? 2.442 21.433 -1.423 1.00 93.75 387 THR A CA 1
ATOM 3026 C C . THR A 1 387 ? 1.102 21.974 -0.895 1.00 93.75 387 THR A C 1
ATOM 3028 O O . THR A 1 387 ? 0.377 22.646 -1.635 1.00 93.75 387 THR A O 1
ATOM 3031 N N . PRO A 1 388 ? 0.798 21.830 0.411 1.00 88.25 388 PRO A N 1
ATOM 3032 C CA . PRO A 1 388 ? -0.411 22.403 1.015 1.00 88.25 388 PRO A CA 1
ATOM 3033 C C . PRO A 1 388 ? -0.491 23.934 0.896 1.00 88.25 388 PRO A C 1
ATOM 3035 O O . PRO A 1 388 ? -1.564 24.528 0.961 1.00 88.25 388 PRO A O 1
ATOM 3038 N N . THR A 1 389 ? 0.657 24.595 0.715 1.00 90.75 389 THR A N 1
ATOM 3039 C CA . THR A 1 389 ? 0.764 26.045 0.494 1.00 90.75 389 THR A CA 1
ATOM 3040 C C . THR A 1 389 ? 0.595 26.452 -0.975 1.00 90.75 389 THR A C 1
ATOM 3042 O O . THR A 1 389 ? 0.609 27.645 -1.278 1.00 90.75 389 THR A O 1
ATOM 3045 N N . GLY A 1 390 ? 0.426 25.488 -1.886 1.00 90.19 390 GLY A N 1
ATOM 3046 C CA . GLY A 1 390 ? 0.283 25.703 -3.325 1.00 90.19 390 GLY A CA 1
ATOM 3047 C C . GLY A 1 390 ? 1.606 25.846 -4.083 1.00 90.19 390 GLY A C 1
ATOM 3048 O O . GLY A 1 390 ? 1.593 26.199 -5.263 1.00 90.19 390 GLY A O 1
ATOM 3049 N N . THR A 1 391 ? 2.750 25.589 -3.440 1.00 94.31 391 THR A N 1
ATOM 3050 C CA . THR A 1 391 ? 4.050 25.564 -4.124 1.00 94.31 391 THR A CA 1
ATOM 3051 C C . THR A 1 391 ? 4.098 24.371 -5.067 1.00 94.31 391 THR A C 1
ATOM 3053 O O . THR A 1 391 ? 3.776 23.253 -4.675 1.00 94.31 391 THR A O 1
ATOM 3056 N N . ARG A 1 392 ? 4.529 24.607 -6.307 1.00 94.81 392 ARG A N 1
ATOM 3057 C CA . ARG A 1 392 ? 4.699 23.563 -7.317 1.00 94.81 392 ARG A CA 1
ATOM 3058 C C . ARG A 1 392 ? 6.153 23.100 -7.362 1.00 94.81 392 ARG A C 1
ATOM 3060 O O . ARG A 1 392 ? 7.045 23.909 -7.610 1.00 94.81 392 ARG A O 1
ATOM 3067 N N . LEU A 1 393 ? 6.361 21.807 -7.156 1.00 95.06 393 LEU A N 1
ATOM 3068 C CA . LEU A 1 393 ? 7.641 21.116 -7.254 1.00 95.06 393 LEU A CA 1
ATOM 3069 C C . LEU A 1 393 ? 7.619 20.277 -8.532 1.00 95.06 393 LEU A C 1
ATOM 3071 O O . LEU A 1 393 ? 6.953 19.245 -8.588 1.00 95.06 393 LEU A O 1
ATOM 3075 N N . GLU A 1 394 ? 8.259 20.779 -9.588 1.00 94.69 394 GLU A N 1
ATOM 3076 C CA . GLU A 1 394 ? 8.262 20.109 -10.892 1.00 94.69 394 GLU A CA 1
ATOM 3077 C C . GLU A 1 394 ? 8.991 18.764 -10.808 1.00 94.69 394 GLU A C 1
ATOM 3079 O O . GLU A 1 394 ? 10.044 18.645 -10.173 1.00 94.69 394 GLU A O 1
ATOM 3084 N N . VAL A 1 395 ? 8.418 17.758 -11.463 1.00 93.25 395 VAL A N 1
ATOM 3085 C CA . VAL A 1 395 ? 9.066 16.463 -11.654 1.00 93.25 395 VAL A CA 1
ATOM 3086 C C . VAL A 1 395 ? 9.997 16.564 -12.855 1.00 93.25 395 VAL A C 1
ATOM 3088 O O . VAL A 1 395 ? 9.606 17.036 -13.925 1.00 93.25 395 VAL A O 1
ATOM 3091 N N . ASP A 1 396 ? 11.243 16.136 -12.667 1.00 90.94 396 ASP A N 1
ATOM 3092 C CA . ASP A 1 396 ? 12.229 16.099 -13.740 1.00 90.94 396 ASP A CA 1
ATOM 3093 C C . ASP A 1 396 ? 11.807 15.100 -14.829 1.00 90.94 396 ASP A C 1
ATOM 3095 O O . ASP A 1 396 ? 11.367 13.983 -14.545 1.00 90.94 396 ASP A O 1
ATOM 3099 N N . SER A 1 397 ? 11.928 15.504 -16.096 1.00 89.75 397 SER A N 1
ATOM 3100 C CA . SER A 1 397 ? 11.459 14.688 -17.216 1.00 89.75 397 SER A CA 1
ATOM 3101 C C . SER A 1 397 ? 12.252 13.394 -17.379 1.00 89.75 397 SER A C 1
ATOM 3103 O O . SER A 1 397 ? 11.680 12.404 -17.829 1.00 89.75 397 SER A O 1
ATOM 3105 N N . TRP A 1 398 ? 13.541 13.385 -17.019 1.00 91.25 398 TRP A N 1
ATOM 3106 C CA . TRP A 1 398 ? 14.371 12.182 -17.054 1.00 91.25 398 TRP A CA 1
ATOM 3107 C C . TRP A 1 398 ? 14.014 11.239 -15.912 1.00 91.25 398 TRP A C 1
ATOM 3109 O O . TRP A 1 398 ? 13.886 10.045 -16.156 1.00 91.25 398 TRP A O 1
ATOM 3119 N N . THR A 1 399 ? 13.757 11.759 -14.707 1.00 90.69 399 THR A N 1
ATOM 3120 C CA . THR A 1 399 ? 13.204 10.948 -13.607 1.00 90.69 399 THR A CA 1
ATOM 3121 C C . THR A 1 399 ? 11.884 10.301 -14.015 1.00 90.69 399 THR A C 1
ATOM 3123 O O . THR A 1 399 ? 11.721 9.099 -13.849 1.00 90.69 399 THR A O 1
ATOM 3126 N N . HIS A 1 400 ? 10.969 11.057 -14.627 1.00 89.81 400 HIS A N 1
ATOM 3127 C CA . HIS A 1 400 ? 9.718 10.485 -15.125 1.00 89.81 400 HIS A CA 1
ATOM 3128 C C . HIS A 1 400 ? 9.940 9.387 -16.179 1.00 89.81 400 HIS A C 1
ATOM 3130 O O . HIS A 1 400 ? 9.253 8.373 -16.144 1.00 89.81 400 HIS A O 1
ATOM 3136 N N . MET A 1 401 ? 10.892 9.573 -17.102 1.00 90.44 401 MET A N 1
ATOM 3137 C CA . MET A 1 401 ? 11.232 8.563 -18.112 1.00 90.44 401 MET A CA 1
ATOM 3138 C C . MET A 1 401 ? 11.772 7.278 -17.475 1.00 90.44 401 MET A C 1
ATOM 3140 O O . MET A 1 401 ? 11.411 6.193 -17.919 1.00 90.44 401 MET A O 1
ATOM 3144 N N . THR A 1 402 ? 12.591 7.388 -16.422 1.00 92.00 402 THR A N 1
ATOM 3145 C CA . THR A 1 402 ? 13.021 6.225 -15.635 1.00 92.00 402 THR A CA 1
ATOM 3146 C C . THR A 1 402 ? 11.815 5.493 -15.061 1.00 92.00 402 THR A C 1
ATOM 3148 O O . THR A 1 402 ? 11.684 4.303 -15.310 1.00 92.00 402 THR A O 1
ATOM 3151 N N . GLU A 1 403 ? 10.910 6.186 -14.362 1.00 90.56 403 GLU A N 1
ATOM 3152 C CA . GLU A 1 403 ? 9.734 5.541 -13.757 1.00 90.56 403 GLU A CA 1
ATOM 3153 C C . GLU A 1 403 ? 8.820 4.890 -14.796 1.00 90.56 403 GLU A C 1
ATOM 3155 O O . GLU A 1 403 ? 8.358 3.769 -14.603 1.00 90.56 403 GLU A O 1
ATOM 3160 N N . TRP A 1 404 ? 8.591 5.567 -15.922 1.00 89.31 404 TRP A N 1
ATOM 3161 C CA . TRP A 1 404 ? 7.803 5.022 -17.023 1.00 89.31 404 TRP A CA 1
ATOM 3162 C C . TRP A 1 404 ? 8.437 3.758 -17.614 1.00 89.31 404 TRP A C 1
ATOM 3164 O O . TRP A 1 404 ? 7.732 2.797 -17.925 1.00 89.31 404 TRP A O 1
ATOM 3174 N N . LEU A 1 405 ? 9.763 3.738 -17.769 1.00 90.56 405 LEU A N 1
ATOM 3175 C CA . LEU A 1 405 ? 10.470 2.580 -18.303 1.00 90.56 405 LEU A CA 1
ATOM 3176 C C . LEU A 1 405 ? 10.494 1.425 -17.293 1.00 90.56 405 LEU A C 1
ATOM 3178 O O . LEU A 1 405 ? 10.251 0.293 -17.692 1.00 90.56 405 LEU A O 1
ATOM 3182 N N . THR A 1 406 ? 10.701 1.704 -16.002 1.00 90.06 406 THR A N 1
ATOM 3183 C CA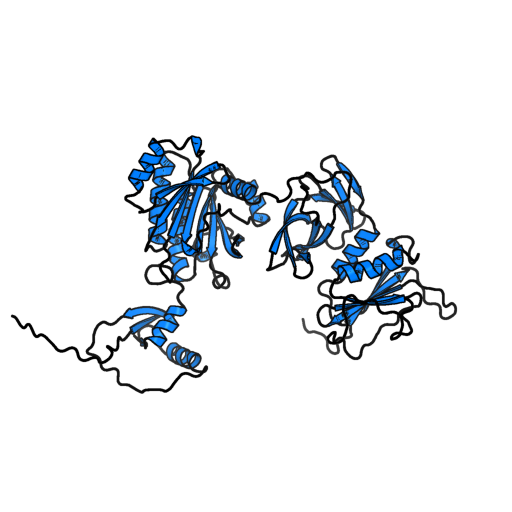 . THR A 1 406 ? 10.594 0.715 -14.915 1.00 90.06 406 THR A CA 1
ATOM 3184 C C . THR A 1 406 ? 9.209 0.064 -14.901 1.00 90.06 406 THR A C 1
ATOM 3186 O O . THR A 1 406 ? 9.102 -1.160 -14.921 1.00 90.06 406 THR A O 1
ATOM 3189 N N . GLU A 1 407 ? 8.144 0.872 -14.951 1.00 86.31 407 GLU A N 1
ATOM 3190 C CA . GLU A 1 407 ? 6.754 0.405 -15.052 1.00 86.31 407 GLU A CA 1
ATOM 3191 C C . GLU A 1 407 ? 6.543 -0.444 -16.318 1.00 86.31 407 GLU A C 1
ATOM 3193 O O . GLU A 1 407 ? 5.932 -1.511 -16.278 1.00 86.31 407 GLU A O 1
ATOM 3198 N N . SER A 1 408 ? 7.123 -0.021 -17.443 1.00 85.44 408 SER A N 1
ATOM 3199 C CA . SER A 1 408 ? 7.038 -0.731 -18.724 1.00 85.44 408 SER A CA 1
ATOM 3200 C C . SER A 1 408 ? 7.786 -2.066 -18.754 1.00 85.44 408 SER A C 1
ATOM 3202 O O . SER A 1 408 ? 7.633 -2.799 -19.728 1.00 85.44 408 SER A O 1
ATOM 3204 N N . LEU A 1 409 ? 8.587 -2.395 -17.740 1.00 87.50 409 LEU A N 1
ATOM 3205 C CA . LEU A 1 409 ? 9.275 -3.683 -17.617 1.00 87.50 409 LEU A CA 1
ATOM 3206 C C . LEU A 1 409 ? 8.516 -4.691 -16.745 1.00 87.50 409 LEU A C 1
ATOM 3208 O O . LEU A 1 409 ? 8.887 -5.863 -16.726 1.00 87.50 409 LEU A O 1
ATOM 3212 N N . ALA A 1 410 ? 7.449 -4.273 -16.060 1.00 83.94 410 ALA A N 1
ATOM 3213 C CA . ALA A 1 410 ? 6.612 -5.175 -15.277 1.00 83.94 410 ALA A CA 1
ATOM 3214 C C . ALA A 1 410 ? 5.833 -6.160 -16.173 1.00 83.94 410 ALA A C 1
ATOM 3216 O O . ALA A 1 410 ? 5.294 -5.773 -17.220 1.00 83.94 410 ALA A O 1
ATOM 3217 N N . ASP A 1 411 ? 5.793 -7.425 -15.739 1.00 81.12 411 ASP A N 1
ATOM 3218 C CA . ASP A 1 411 ? 5.032 -8.532 -16.337 1.00 81.12 411 ASP A CA 1
ATOM 3219 C C . ASP A 1 411 ? 5.220 -8.673 -17.854 1.00 81.12 411 ASP A C 1
ATOM 3221 O O . ASP A 1 411 ? 4.274 -8.878 -18.622 1.00 81.12 411 ASP A O 1
ATOM 3225 N N . LYS A 1 412 ? 6.464 -8.513 -18.318 1.00 87.38 412 LYS A N 1
ATOM 3226 C CA . LYS A 1 412 ? 6.798 -8.636 -19.738 1.00 87.38 412 LYS A CA 1
ATOM 3227 C C . LYS A 1 412 ? 7.195 -10.058 -20.117 1.00 87.38 412 LYS A C 1
ATOM 3229 O O . LYS A 1 412 ? 7.899 -10.722 -19.362 1.00 87.38 412 LYS A O 1
ATOM 3234 N N . PRO A 1 413 ? 6.770 -10.533 -21.302 1.00 90.94 413 PRO A N 1
ATOM 3235 C CA . PRO A 1 413 ? 7.098 -11.879 -21.737 1.00 90.94 413 PRO A CA 1
ATOM 3236 C C . PRO A 1 413 ? 8.595 -12.006 -22.027 1.00 90.94 413 PRO A C 1
ATOM 3238 O O . PRO A 1 413 ? 9.227 -11.080 -22.547 1.00 90.94 413 PRO A O 1
ATOM 3241 N N . VAL A 1 414 ? 9.139 -13.194 -21.754 1.00 92.06 414 VAL A N 1
ATOM 3242 C CA . VAL A 1 414 ? 10.496 -13.574 -22.167 1.00 92.06 414 VAL A CA 1
ATOM 3243 C C . VAL A 1 414 ? 10.670 -13.326 -23.665 1.00 92.06 414 VAL A C 1
ATOM 3245 O O . VAL A 1 414 ? 9.754 -13.552 -24.455 1.00 92.06 414 VAL A O 1
ATOM 3248 N N . ALA A 1 415 ? 11.867 -12.884 -24.042 1.00 91.69 415 ALA A N 1
ATOM 3249 C CA . ALA A 1 415 ? 12.275 -12.520 -25.392 1.00 91.69 415 ALA A CA 1
ATOM 3250 C C . ALA A 1 415 ? 11.688 -11.211 -25.949 1.00 91.69 415 ALA A C 1
ATOM 3252 O O . ALA A 1 415 ? 12.041 -10.852 -27.075 1.00 91.69 415 ALA A O 1
ATOM 3253 N N . LEU A 1 416 ? 10.890 -10.456 -25.179 1.00 93.62 416 LEU A N 1
ATOM 3254 C CA . LEU A 1 416 ? 10.570 -9.067 -25.525 1.00 93.62 416 LEU A CA 1
ATOM 3255 C C . LEU A 1 416 ? 11.860 -8.251 -25.669 1.00 93.62 416 LEU A C 1
ATOM 3257 O O . LEU A 1 416 ? 12.724 -8.292 -24.793 1.00 93.62 416 LEU A O 1
ATOM 3261 N N . ILE A 1 417 ? 11.952 -7.473 -26.744 1.00 94.19 417 ILE A N 1
ATOM 3262 C CA . ILE A 1 417 ? 12.987 -6.462 -26.955 1.00 94.19 417 ILE A CA 1
ATOM 3263 C C . ILE A 1 417 ? 12.342 -5.072 -26.946 1.00 94.19 417 ILE A C 1
ATOM 3265 O O . ILE A 1 417 ? 11.317 -4.848 -27.594 1.00 94.19 417 ILE A O 1
ATOM 3269 N N . ILE A 1 418 ? 12.968 -4.140 -26.232 1.00 94.56 418 ILE A N 1
ATOM 3270 C CA . ILE A 1 418 ? 12.637 -2.716 -26.214 1.00 94.56 418 ILE A CA 1
ATOM 3271 C C . ILE A 1 418 ? 13.867 -1.953 -26.703 1.00 94.56 418 ILE A C 1
ATOM 3273 O O . ILE A 1 418 ? 14.895 -1.935 -26.024 1.00 94.56 418 ILE A O 1
ATOM 3277 N N . ASP A 1 419 ? 13.760 -1.319 -27.868 1.00 93.44 419 ASP A N 1
ATOM 3278 C CA . ASP A 1 419 ? 14.809 -0.454 -28.410 1.00 93.44 419 ASP A CA 1
ATOM 3279 C C . ASP A 1 419 ? 14.519 1.006 -28.074 1.00 93.44 419 ASP A C 1
ATOM 3281 O O . ASP A 1 419 ? 13.413 1.505 -28.298 1.00 93.44 419 ASP A O 1
ATOM 3285 N N . LEU A 1 420 ? 15.546 1.697 -27.591 1.00 94.06 420 LEU A N 1
ATOM 3286 C CA . LEU A 1 420 ? 15.540 3.116 -27.276 1.00 94.06 420 LEU A CA 1
ATOM 3287 C C . LEU A 1 420 ? 16.575 3.821 -28.156 1.00 94.06 420 LEU A C 1
ATOM 3289 O O . LEU A 1 420 ? 17.711 3.361 -28.291 1.00 94.06 420 LEU A O 1
ATOM 3293 N N . GLY A 1 421 ? 16.207 4.964 -28.725 1.00 92.38 421 GLY A N 1
ATOM 3294 C CA . GLY A 1 421 ? 17.077 5.742 -29.610 1.00 92.38 421 GLY A CA 1
ATOM 3295 C C . GLY A 1 421 ? 16.472 7.100 -29.963 1.00 92.38 421 GLY A C 1
ATOM 3296 O O . GLY A 1 421 ? 15.403 7.434 -29.455 1.00 92.38 421 GLY A O 1
ATOM 3297 N N . PRO A 1 422 ? 17.113 7.900 -30.828 1.00 88.88 422 PRO A N 1
ATOM 3298 C CA . PRO A 1 422 ? 16.524 9.139 -31.324 1.00 88.88 422 PRO A CA 1
ATOM 3299 C C . PRO A 1 422 ? 15.256 8.855 -32.141 1.00 88.88 422 PRO A C 1
ATOM 3301 O O . PRO A 1 422 ? 15.238 7.985 -33.010 1.00 88.88 422 PRO A O 1
ATOM 3304 N N . SER A 1 423 ? 14.181 9.589 -31.863 1.00 87.38 423 SER A N 1
ATOM 3305 C CA . SER A 1 423 ? 12.865 9.418 -32.502 1.00 87.38 423 SER A CA 1
ATOM 3306 C C . SER A 1 423 ? 12.848 9.756 -33.994 1.00 87.38 423 SER A C 1
ATOM 3308 O O . SER A 1 423 ? 12.005 9.249 -34.733 1.00 87.38 423 SER A O 1
ATOM 3310 N N . ASP A 1 424 ? 13.768 10.608 -34.440 1.00 83.00 424 ASP A N 1
ATOM 3311 C CA . ASP A 1 424 ? 13.930 11.041 -35.826 1.00 83.00 424 ASP A CA 1
ATOM 3312 C C . ASP A 1 424 ? 15.026 10.265 -36.570 1.00 83.00 424 ASP A C 1
ATOM 3314 O O . ASP A 1 424 ? 15.342 10.595 -37.717 1.00 83.00 424 ASP A O 1
ATOM 3318 N N . TYR A 1 425 ? 15.588 9.225 -35.945 1.00 83.00 425 TYR A N 1
ATOM 3319 C CA . TYR A 1 425 ? 16.620 8.414 -36.566 1.00 83.00 425 TYR A CA 1
ATOM 3320 C C . TYR A 1 425 ? 16.080 7.674 -37.795 1.00 83.00 425 TYR A C 1
ATOM 3322 O O . TYR A 1 425 ? 15.085 6.949 -37.738 1.00 83.00 425 TYR A O 1
ATOM 3330 N N . ILE A 1 426 ? 16.776 7.841 -38.920 1.00 78.25 426 ILE A N 1
ATOM 3331 C CA . ILE A 1 426 ? 16.519 7.119 -40.164 1.00 78.25 426 ILE A CA 1
ATOM 3332 C C . ILE A 1 426 ? 17.804 6.367 -40.521 1.00 78.25 426 ILE A C 1
ATOM 3334 O O . ILE A 1 426 ? 18.815 7.024 -40.787 1.00 78.25 426 ILE A O 1
ATOM 3338 N N . PRO A 1 427 ? 17.780 5.021 -40.568 1.00 73.06 427 PRO A N 1
ATOM 3339 C CA . PRO A 1 427 ? 18.944 4.232 -40.950 1.00 73.06 427 PRO A CA 1
ATOM 3340 C C . PRO A 1 427 ? 19.476 4.660 -42.324 1.00 73.06 427 PRO A C 1
ATOM 3342 O O . PRO A 1 427 ? 18.738 4.680 -43.313 1.00 73.06 427 PRO A O 1
ATOM 3345 N N . SER A 1 428 ? 20.761 5.013 -42.392 1.00 70.69 428 SER A N 1
ATOM 3346 C CA . SER A 1 428 ? 21.452 5.367 -43.634 1.00 70.69 428 SER A CA 1
ATOM 3347 C C . SER A 1 428 ? 22.433 4.262 -44.005 1.00 70.69 428 SER A C 1
ATOM 3349 O O . SER A 1 428 ? 23.360 3.965 -43.260 1.00 70.69 428 SER A O 1
ATOM 3351 N N . GLU A 1 429 ? 22.293 3.686 -45.201 1.00 66.38 429 GLU A N 1
ATOM 3352 C CA . GLU A 1 429 ? 23.260 2.710 -45.733 1.00 66.38 429 GLU A CA 1
ATOM 3353 C C . GLU A 1 429 ? 24.612 3.351 -46.120 1.00 66.38 429 GLU A C 1
ATOM 3355 O O . GLU A 1 429 ? 25.525 2.661 -46.584 1.00 66.38 429 GLU A O 1
ATOM 3360 N N . HIS A 1 430 ? 24.737 4.679 -46.023 1.00 59.16 430 HIS A N 1
ATOM 3361 C CA . HIS A 1 430 ? 25.858 5.437 -46.585 1.00 59.16 430 HIS A CA 1
ATOM 3362 C C . HIS A 1 430 ? 26.646 6.269 -45.571 1.00 59.16 430 HIS A C 1
ATOM 3364 O O . HIS A 1 430 ? 27.802 6.570 -45.859 1.00 59.16 430 HIS A O 1
ATOM 3370 N N . ASP A 1 431 ? 26.073 6.571 -44.404 1.00 58.53 431 ASP A N 1
ATOM 3371 C CA . ASP A 1 431 ? 26.747 7.274 -43.310 1.00 58.53 431 ASP A CA 1
ATOM 3372 C C . ASP A 1 431 ? 26.526 6.497 -42.007 1.00 58.53 431 ASP A C 1
ATOM 3374 O O . ASP A 1 431 ? 25.399 6.361 -41.531 1.00 58.53 431 ASP A O 1
ATOM 3378 N N . SER A 1 432 ? 27.613 5.964 -41.444 1.00 61.19 432 SER A N 1
ATOM 3379 C CA . SER A 1 432 ? 27.632 5.365 -40.108 1.00 61.19 432 SER A CA 1
ATOM 3380 C C . SER A 1 432 ? 27.776 6.474 -39.068 1.00 61.19 432 SER A C 1
ATOM 3382 O O . SER A 1 432 ? 28.820 6.588 -38.419 1.00 61.19 432 SER A O 1
ATOM 3384 N N . ASP A 1 433 ? 26.784 7.355 -38.986 1.00 67.25 433 ASP A N 1
ATOM 3385 C CA . ASP A 1 433 ? 26.753 8.329 -37.902 1.00 67.25 433 ASP A CA 1
ATOM 3386 C C . ASP A 1 433 ? 26.701 7.579 -36.564 1.00 67.25 433 ASP A C 1
ATOM 3388 O O . ASP A 1 433 ? 26.067 6.526 -36.454 1.00 67.25 433 ASP A O 1
ATOM 3392 N N . ASP A 1 434 ? 27.400 8.103 -35.555 1.00 81.38 434 ASP A N 1
ATOM 3393 C CA . ASP A 1 434 ? 27.320 7.569 -34.198 1.00 81.38 434 ASP A CA 1
ATOM 3394 C C . ASP A 1 434 ? 25.887 7.784 -33.685 1.00 81.38 434 ASP A C 1
ATOM 3396 O O . ASP A 1 434 ? 25.430 8.917 -33.521 1.00 81.38 434 ASP A O 1
ATOM 3400 N N . VAL A 1 435 ? 25.176 6.695 -33.412 1.00 87.06 435 VAL A N 1
ATOM 3401 C CA . VAL A 1 435 ? 23.797 6.707 -32.919 1.00 87.06 435 VAL A CA 1
ATOM 3402 C C . VAL A 1 435 ? 23.801 6.191 -31.501 1.00 87.06 435 VAL A C 1
ATOM 3404 O O . VAL A 1 435 ? 23.927 4.992 -31.265 1.00 87.06 435 VAL A O 1
ATOM 3407 N N . VAL A 1 436 ? 23.636 7.095 -30.541 1.00 91.62 436 VAL A N 1
ATOM 3408 C CA . VAL A 1 436 ? 23.432 6.719 -29.142 1.00 91.62 436 VAL A CA 1
ATOM 3409 C C . VAL A 1 436 ? 22.113 5.958 -29.049 1.00 91.62 436 VAL A C 1
ATOM 3411 O O . VAL A 1 436 ? 21.055 6.524 -29.302 1.00 91.62 436 VAL A O 1
ATOM 3414 N N . ASN A 1 437 ? 22.173 4.678 -28.702 1.00 93.44 437 ASN A N 1
ATOM 3415 C CA . ASN A 1 437 ? 21.000 3.831 -28.521 1.00 93.44 437 ASN A CA 1
ATOM 3416 C C . ASN A 1 437 ? 21.213 2.837 -27.374 1.00 93.44 437 ASN A C 1
ATOM 3418 O O . ASN A 1 437 ? 22.343 2.595 -26.931 1.00 93.44 437 ASN A O 1
ATOM 3422 N N . ALA A 1 438 ? 20.112 2.307 -26.858 1.00 95.75 438 ALA A N 1
ATOM 3423 C CA . ALA A 1 438 ? 20.114 1.276 -25.837 1.00 95.75 438 ALA A CA 1
ATOM 3424 C C . ALA A 1 438 ? 19.018 0.258 -26.134 1.00 95.75 438 ALA A C 1
ATOM 3426 O O . ALA A 1 438 ? 17.980 0.603 -26.690 1.00 95.75 438 ALA A O 1
ATOM 3427 N N . GLN A 1 439 ? 19.242 -0.983 -25.728 1.00 95.31 439 GLN A N 1
ATOM 3428 C CA . GLN A 1 439 ? 18.262 -2.047 -25.861 1.00 95.31 439 GLN A CA 1
ATOM 3429 C C . GLN A 1 439 ? 18.078 -2.758 -24.529 1.00 95.31 439 GLN A C 1
ATOM 3431 O O . GLN A 1 439 ? 19.056 -3.095 -23.860 1.00 95.31 439 GLN A O 1
ATOM 3436 N N . LEU A 1 440 ? 16.824 -3.027 -24.187 1.00 96.44 440 LEU A N 1
ATOM 3437 C CA . LEU A 1 440 ? 16.432 -3.936 -23.120 1.00 96.44 440 LEU A CA 1
ATOM 3438 C C . LEU A 1 440 ? 15.883 -5.212 -23.744 1.00 96.44 440 LEU A C 1
ATOM 3440 O O . LEU A 1 440 ? 15.057 -5.150 -24.651 1.00 96.44 440 LEU A O 1
ATOM 3444 N N . GLN A 1 441 ? 16.323 -6.365 -23.257 1.00 95.25 441 GLN A N 1
ATOM 3445 C CA . GLN A 1 441 ? 15.769 -7.657 -23.640 1.00 95.25 441 GLN A CA 1
ATOM 3446 C C . GLN A 1 441 ? 15.370 -8.437 -22.389 1.00 95.25 441 GLN A C 1
ATOM 3448 O O . GLN A 1 441 ? 16.174 -8.592 -21.470 1.00 95.25 441 GLN A O 1
ATOM 3453 N N . VAL A 1 442 ? 14.127 -8.917 -22.357 1.00 94.50 442 VAL A N 1
ATOM 3454 C CA . VAL A 1 442 ? 13.596 -9.722 -21.252 1.00 94.50 442 VAL A CA 1
ATOM 3455 C C . VAL A 1 442 ? 14.095 -11.158 -21.395 1.00 94.50 442 VAL A C 1
ATOM 3457 O O . VAL A 1 442 ? 13.910 -11.800 -22.431 1.00 94.50 442 VAL A O 1
ATOM 3460 N N . MET A 1 443 ? 14.743 -11.656 -20.352 1.00 94.50 443 MET A N 1
ATOM 3461 C CA . MET A 1 443 ? 15.308 -12.999 -20.250 1.00 94.50 443 MET A CA 1
ATOM 3462 C C . MET A 1 443 ? 14.427 -13.871 -19.340 1.00 94.50 443 MET A C 1
ATOM 3464 O O . MET A 1 443 ? 13.422 -13.408 -18.807 1.00 94.50 443 MET A O 1
ATOM 3468 N N . ALA A 1 444 ? 14.777 -15.147 -19.160 1.00 92.38 444 ALA A N 1
ATOM 3469 C CA . ALA A 1 444 ? 14.099 -15.998 -18.182 1.00 92.38 444 ALA A CA 1
ATOM 3470 C C . ALA A 1 444 ? 14.365 -15.539 -16.731 1.00 92.38 444 ALA A C 1
ATOM 3472 O O . ALA A 1 444 ? 15.359 -14.863 -16.454 1.00 92.38 444 ALA A O 1
ATOM 3473 N N . ASP A 1 445 ? 13.516 -15.975 -15.797 1.00 88.88 445 ASP A N 1
ATOM 3474 C CA . ASP A 1 445 ? 13.657 -15.722 -14.352 1.00 88.88 445 ASP A CA 1
ATOM 3475 C C . ASP A 1 445 ? 13.695 -14.223 -13.978 1.00 88.88 445 ASP A C 1
ATOM 3477 O O . ASP A 1 445 ? 14.483 -13.821 -13.110 1.00 88.88 445 ASP A O 1
ATOM 3481 N N . ASP A 1 446 ? 12.876 -13.420 -14.672 1.00 87.88 446 ASP A N 1
ATOM 3482 C CA . ASP A 1 446 ? 12.699 -11.968 -14.494 1.00 87.88 446 ASP A CA 1
ATOM 3483 C C . ASP A 1 446 ? 13.998 -11.155 -14.606 1.00 87.88 446 ASP A C 1
ATOM 3485 O O . ASP A 1 446 ? 14.174 -10.108 -13.988 1.00 87.88 446 ASP A O 1
ATOM 3489 N N . VAL A 1 447 ? 14.947 -11.646 -15.408 1.00 93.56 447 VAL A N 1
ATOM 3490 C CA . VAL A 1 447 ? 16.207 -10.948 -15.679 1.00 93.56 447 VAL A CA 1
ATOM 3491 C C . VAL A 1 447 ? 16.075 -10.083 -16.930 1.00 93.56 447 VAL A C 1
ATOM 3493 O O . VAL A 1 447 ? 15.567 -10.513 -17.962 1.00 93.56 447 VAL A O 1
ATOM 3496 N N . PHE A 1 448 ? 16.631 -8.880 -16.880 1.00 95.50 448 PHE A N 1
ATOM 3497 C CA . PHE A 1 448 ? 16.738 -7.953 -17.998 1.00 95.50 448 PHE A CA 1
ATOM 3498 C C . PHE A 1 448 ? 18.185 -7.883 -18.476 1.00 95.50 448 PHE A C 1
ATOM 3500 O O . PHE A 1 448 ? 19.100 -7.642 -17.686 1.00 95.50 448 PHE A O 1
ATOM 3507 N N . MET A 1 449 ? 18.398 -8.065 -19.779 1.00 96.00 449 MET A N 1
ATOM 3508 C CA . MET A 1 449 ? 19.656 -7.723 -20.434 1.00 96.00 449 MET A CA 1
ATOM 3509 C C . MET A 1 449 ? 19.578 -6.289 -20.951 1.00 96.00 449 MET A C 1
ATOM 3511 O O . MET A 1 449 ? 18.740 -5.981 -21.796 1.00 96.00 449 MET A O 1
ATOM 3515 N N . VAL A 1 450 ? 20.481 -5.428 -20.494 1.00 96.69 450 VAL A N 1
ATOM 3516 C CA . VAL A 1 450 ? 20.628 -4.056 -20.989 1.00 96.69 450 VAL A CA 1
ATOM 3517 C C . VAL A 1 450 ? 21.859 -3.975 -21.873 1.00 96.69 450 VAL A C 1
ATOM 3519 O O . VAL A 1 450 ? 22.933 -4.391 -21.453 1.00 96.69 450 VAL A O 1
ATOM 3522 N N . ARG A 1 451 ? 21.738 -3.409 -23.073 1.00 95.81 451 ARG A N 1
ATOM 3523 C CA . ARG A 1 451 ? 22.856 -3.150 -23.992 1.00 95.81 451 ARG A CA 1
ATOM 3524 C C . ARG A 1 451 ? 22.906 -1.666 -24.324 1.00 95.81 451 ARG A C 1
ATOM 3526 O O . ARG A 1 451 ? 21.865 -1.064 -24.573 1.00 95.81 451 ARG A O 1
ATOM 3533 N N . ARG A 1 452 ? 24.100 -1.074 -24.337 1.00 95.25 452 ARG A N 1
ATOM 3534 C CA . ARG A 1 452 ? 24.321 0.319 -24.756 1.00 95.25 452 ARG A CA 1
ATOM 3535 C C . ARG A 1 452 ? 25.242 0.354 -25.963 1.00 95.25 452 ARG A C 1
ATOM 3537 O O . ARG A 1 452 ? 26.230 -0.382 -26.020 1.00 95.25 452 ARG A O 1
ATOM 3544 N N . SER A 1 453 ? 24.940 1.237 -26.906 1.00 93.31 453 SER A N 1
ATOM 3545 C CA . SER A 1 453 ? 25.760 1.383 -28.099 1.00 93.31 453 SER A CA 1
ATOM 3546 C C . SER A 1 453 ? 25.744 2.795 -28.681 1.00 93.31 453 SER A C 1
ATOM 3548 O O . SER A 1 453 ? 24.855 3.604 -28.401 1.00 93.31 453 SER A O 1
ATOM 3550 N N . ARG A 1 454 ? 26.763 3.073 -29.494 1.00 91.50 454 ARG A N 1
ATOM 3551 C CA . ARG A 1 454 ? 26.864 4.185 -30.447 1.00 91.50 454 ARG A CA 1
ATOM 3552 C C . ARG A 1 454 ? 26.694 3.717 -31.896 1.00 91.50 454 ARG A C 1
ATOM 3554 O O . ARG A 1 454 ? 26.805 4.521 -32.812 1.00 91.50 454 ARG A O 1
ATOM 3561 N N . THR A 1 455 ? 26.425 2.434 -32.118 1.00 88.69 455 THR A N 1
ATOM 3562 C CA . THR A 1 455 ? 26.036 1.874 -33.419 1.00 88.69 455 THR A CA 1
ATOM 3563 C C . THR A 1 455 ? 24.674 1.226 -33.288 1.00 88.69 455 THR A C 1
ATOM 3565 O O . THR A 1 455 ? 24.350 0.733 -32.211 1.00 88.69 455 THR A O 1
ATOM 3568 N N . GLU A 1 456 ? 23.890 1.181 -34.362 1.00 88.50 456 GLU A N 1
ATOM 3569 C CA . GLU A 1 456 ? 22.596 0.490 -34.361 1.00 88.50 456 GLU A CA 1
ATOM 3570 C C . GLU A 1 456 ? 22.725 -0.931 -33.778 1.00 88.50 456 GLU A C 1
ATOM 3572 O O . GLU A 1 456 ? 23.539 -1.732 -34.245 1.00 88.50 456 GLU A O 1
ATOM 3577 N N . LEU A 1 457 ? 21.953 -1.214 -32.724 1.00 90.56 457 LEU A N 1
ATOM 3578 C CA . LEU A 1 457 ? 21.874 -2.537 -32.114 1.00 90.56 457 LEU A CA 1
ATOM 3579 C C . LEU A 1 457 ? 20.956 -3.428 -32.952 1.00 90.56 457 LEU A C 1
ATOM 3581 O O . LEU A 1 457 ? 19.806 -3.087 -33.220 1.00 90.56 457 LEU A O 1
ATOM 3585 N N . GLY A 1 458 ? 21.443 -4.608 -33.329 1.00 87.88 458 GLY A N 1
ATOM 3586 C CA . GLY A 1 458 ? 20.620 -5.616 -33.983 1.00 87.88 458 GLY A CA 1
ATOM 3587 C C . GLY A 1 458 ? 19.687 -6.314 -32.992 1.00 87.88 458 GLY A C 1
ATOM 3588 O O . GLY A 1 458 ? 19.937 -6.354 -31.786 1.00 87.88 458 GLY A O 1
ATOM 3589 N N . HIS A 1 459 ? 18.621 -6.941 -33.487 1.00 90.19 459 HIS A N 1
ATOM 3590 C CA . HIS A 1 459 ? 17.753 -7.779 -32.653 1.00 90.19 459 HIS A CA 1
ATOM 3591 C C . HIS A 1 459 ? 18.393 -9.143 -32.408 1.00 90.19 459 HIS A C 1
ATOM 3593 O O . HIS A 1 459 ? 18.478 -9.982 -33.312 1.00 90.19 459 HIS A O 1
ATOM 3599 N N . LEU A 1 460 ? 18.851 -9.372 -31.176 1.00 86.50 460 LEU A N 1
ATOM 3600 C CA . LEU A 1 460 ? 19.487 -10.629 -30.805 1.00 86.50 460 LEU A CA 1
ATOM 3601 C C . LEU A 1 460 ? 18.477 -11.775 -30.810 1.00 86.50 460 LEU A C 1
ATOM 3603 O O . LEU A 1 460 ? 17.489 -11.779 -30.075 1.00 86.50 460 LEU A O 1
ATOM 3607 N N . ARG A 1 461 ? 18.792 -12.793 -31.611 1.00 84.50 461 ARG A N 1
ATOM 3608 C CA . ARG A 1 461 ? 18.111 -14.088 -31.616 1.00 84.50 461 ARG A CA 1
ATOM 3609 C C . ARG A 1 461 ? 18.953 -15.073 -30.825 1.00 84.50 461 ARG A C 1
ATOM 3611 O O . ARG A 1 461 ? 19.835 -15.730 -31.380 1.00 84.50 461 ARG A O 1
ATOM 3618 N N . LEU A 1 462 ? 18.722 -15.115 -29.520 1.00 86.81 462 LEU A N 1
ATOM 3619 C CA . LEU A 1 462 ? 19.446 -16.010 -28.628 1.00 86.81 462 LEU A CA 1
ATOM 3620 C C . LEU A 1 462 ? 18.960 -17.450 -28.824 1.00 86.81 462 LEU A C 1
ATOM 3622 O O . LEU A 1 462 ? 17.789 -17.697 -29.104 1.00 86.81 462 LEU A O 1
ATOM 3626 N N . ALA A 1 463 ? 19.880 -18.411 -28.709 1.00 84.75 463 ALA A N 1
ATOM 3627 C CA . ALA A 1 463 ? 19.537 -19.831 -28.802 1.00 84.75 463 ALA A CA 1
ATOM 3628 C C . ALA A 1 463 ? 18.716 -20.311 -27.591 1.00 84.75 463 ALA A C 1
ATOM 3630 O O . ALA A 1 463 ? 17.974 -21.284 -27.702 1.00 84.75 463 ALA A O 1
ATOM 3631 N N . ASP A 1 464 ? 18.886 -19.635 -26.454 1.00 86.25 464 ASP A N 1
ATOM 3632 C CA . ASP A 1 464 ? 18.188 -19.840 -25.190 1.00 86.25 464 ASP A CA 1
ATOM 3633 C C . ASP A 1 464 ? 18.194 -18.512 -24.405 1.00 86.25 464 ASP A C 1
ATOM 3635 O O . ASP A 1 464 ? 19.115 -17.706 -24.562 1.00 86.25 464 ASP A O 1
ATOM 3639 N N . TYR A 1 465 ? 17.175 -18.300 -23.572 1.00 90.50 465 TYR A N 1
ATOM 3640 C CA . TYR A 1 465 ? 16.995 -17.136 -22.698 1.00 90.50 465 TYR A CA 1
ATOM 3641 C C . TYR A 1 465 ? 17.279 -17.455 -21.220 1.00 90.50 465 TYR A C 1
ATOM 3643 O O . TYR A 1 465 ? 17.047 -16.611 -20.356 1.00 90.50 465 TYR A O 1
ATOM 3651 N N . SER A 1 466 ? 17.777 -18.660 -20.920 1.00 90.31 466 SER A N 1
ATOM 3652 C CA . SER A 1 466 ? 18.204 -19.061 -19.577 1.00 90.31 466 SER A CA 1
ATOM 3653 C C . SER A 1 466 ? 19.255 -18.119 -18.987 1.00 90.31 466 SER A C 1
ATOM 3655 O O . SER A 1 466 ? 20.249 -17.773 -19.628 1.00 90.31 466 SER A O 1
ATOM 3657 N N . THR A 1 467 ? 19.073 -17.770 -17.714 1.00 90.31 467 THR A N 1
ATOM 3658 C CA . THR A 1 467 ? 19.968 -16.890 -16.946 1.00 90.31 467 THR A CA 1
ATOM 3659 C C . THR A 1 467 ? 20.762 -17.648 -15.882 1.00 90.31 467 THR A C 1
ATOM 3661 O O . THR A 1 467 ? 21.464 -17.056 -15.068 1.00 90.31 467 THR A O 1
ATOM 3664 N N . SER A 1 468 ? 20.752 -18.985 -15.924 1.00 90.12 468 SER A N 1
ATOM 3665 C CA . SER A 1 468 ? 21.431 -19.838 -14.932 1.00 90.12 468 SER A CA 1
ATOM 3666 C C . SER A 1 468 ? 22.955 -19.650 -14.851 1.00 90.12 468 SER A C 1
ATOM 3668 O O . SER A 1 468 ? 23.574 -20.098 -13.887 1.00 90.12 468 SER A O 1
ATOM 3670 N N . PHE A 1 469 ? 23.573 -19.025 -15.858 1.00 85.81 469 PHE A N 1
ATOM 3671 C CA . PHE A 1 469 ? 25.028 -18.868 -15.970 1.00 85.81 469 PHE A CA 1
ATOM 3672 C C . PHE A 1 469 ? 25.493 -17.411 -16.093 1.00 85.81 469 PHE A C 1
ATOM 3674 O O . PHE A 1 469 ? 26.684 -17.190 -16.315 1.00 85.81 469 PHE A O 1
ATOM 3681 N N . VAL A 1 470 ? 24.588 -16.432 -15.978 1.00 88.38 470 VAL A N 1
ATOM 3682 C CA . VAL A 1 470 ? 24.959 -15.010 -16.040 1.00 88.38 470 VAL A CA 1
ATOM 3683 C C . VAL A 1 470 ? 25.237 -14.473 -14.639 1.00 88.38 470 VAL A C 1
ATOM 3685 O O . VAL A 1 470 ? 24.555 -14.831 -13.678 1.00 88.38 470 VAL A O 1
ATOM 3688 N N . GLU A 1 471 ? 26.255 -13.624 -14.511 1.00 92.50 471 GLU A N 1
ATOM 3689 C CA . GLU A 1 471 ? 26.467 -12.851 -13.288 1.00 92.50 471 GLU A CA 1
ATOM 3690 C C . GLU A 1 471 ? 25.570 -11.615 -13.355 1.00 92.50 471 GLU A C 1
ATOM 3692 O O . GLU A 1 471 ? 25.601 -10.868 -14.337 1.00 92.50 471 GLU A O 1
ATOM 3697 N N . LEU A 1 472 ? 24.741 -11.429 -12.332 1.00 94.25 472 LEU A N 1
ATOM 3698 C CA . LEU A 1 472 ? 23.864 -10.269 -12.236 1.00 94.25 472 LEU A CA 1
ATOM 3699 C C . LEU A 1 472 ? 24.641 -9.049 -11.728 1.00 94.25 472 LEU A C 1
ATOM 3701 O O . LEU A 1 472 ? 25.689 -9.176 -11.092 1.00 94.25 472 LEU A O 1
ATOM 3705 N N . ASP A 1 473 ? 24.123 -7.867 -12.041 1.00 93.19 473 ASP A N 1
ATOM 3706 C CA . ASP A 1 473 ? 24.574 -6.564 -11.546 1.00 93.19 473 ASP A CA 1
ATOM 3707 C C . ASP A 1 473 ? 26.050 -6.251 -11.851 1.00 93.19 473 ASP A C 1
ATOM 3709 O O . ASP A 1 473 ? 26.704 -5.448 -11.183 1.00 93.19 473 ASP A O 1
ATOM 3713 N N . THR A 1 474 ? 26.577 -6.877 -12.906 1.00 93.62 474 THR A N 1
ATOM 3714 C CA . THR A 1 474 ? 27.954 -6.718 -13.377 1.00 93.62 474 THR A CA 1
ATOM 3715 C C . THR A 1 474 ? 27.970 -6.124 -14.781 1.00 93.62 474 THR A C 1
ATOM 3717 O O . THR A 1 474 ? 27.338 -6.642 -15.700 1.00 93.62 474 THR A O 1
ATOM 3720 N N . TRP A 1 475 ? 28.714 -5.026 -14.958 1.00 94.31 475 TRP A N 1
ATOM 3721 C CA . TRP A 1 475 ? 28.886 -4.391 -16.266 1.00 94.31 475 TRP A CA 1
ATOM 3722 C C . TRP A 1 475 ? 29.963 -5.105 -17.081 1.00 94.31 475 TRP A C 1
ATOM 3724 O O . TRP A 1 475 ? 31.136 -5.126 -16.696 1.00 94.31 475 TRP A O 1
ATOM 3734 N N . TYR A 1 476 ? 29.583 -5.635 -18.238 1.00 91.38 476 TYR A N 1
ATOM 3735 C CA . TYR A 1 476 ? 30.488 -6.285 -19.173 1.00 91.38 476 TYR A CA 1
ATOM 3736 C C . TYR A 1 476 ? 30.905 -5.316 -20.273 1.00 91.38 476 TYR A C 1
ATOM 3738 O O . TYR A 1 476 ? 30.072 -4.751 -20.981 1.00 91.38 476 TYR A O 1
ATOM 3746 N N . LEU A 1 477 ? 32.216 -5.145 -20.441 1.00 85.56 477 LEU A N 1
ATOM 3747 C CA . LEU A 1 477 ? 32.775 -4.412 -21.573 1.00 85.56 477 LEU A CA 1
ATOM 3748 C C . LEU A 1 477 ? 32.828 -5.317 -22.812 1.00 85.56 477 LEU A C 1
ATOM 3750 O O . LEU A 1 477 ? 32.908 -6.540 -22.703 1.00 85.56 477 LEU A O 1
ATOM 3754 N N . ALA A 1 478 ? 32.735 -4.697 -23.986 1.00 70.31 478 ALA A N 1
ATOM 3755 C CA . ALA A 1 478 ? 32.531 -5.358 -25.270 1.00 70.31 478 ALA A CA 1
ATOM 3756 C C . ALA A 1 478 ? 33.534 -6.494 -25.561 1.00 70.31 478 ALA A C 1
ATOM 3758 O O . ALA A 1 478 ? 34.705 -6.236 -25.834 1.00 70.31 478 ALA A O 1
ATOM 3759 N N . GLU A 1 479 ? 33.040 -7.740 -25.558 1.00 66.38 479 GLU A N 1
ATOM 3760 C CA . GLU A 1 479 ? 33.749 -8.936 -26.056 1.00 66.38 479 GLU A CA 1
ATOM 3761 C C . GLU A 1 479 ? 32.820 -9.983 -26.720 1.00 66.38 479 GLU A C 1
ATOM 3763 O O . GLU A 1 479 ? 33.313 -10.887 -27.394 1.00 66.38 479 GLU A O 1
ATOM 3768 N N . HIS A 1 480 ? 31.489 -9.885 -26.553 1.00 80.62 480 HIS A N 1
ATOM 3769 C CA . HIS A 1 480 ? 30.537 -10.915 -27.010 1.00 80.62 480 HIS A CA 1
ATOM 3770 C C . HIS A 1 480 ? 29.595 -10.480 -28.144 1.00 80.62 480 HIS A C 1
ATOM 3772 O O . HIS A 1 480 ? 29.204 -11.313 -28.959 1.00 80.62 480 HIS A O 1
ATOM 3778 N N . PHE A 1 481 ? 29.242 -9.194 -28.209 1.00 87.06 481 PHE A N 1
ATOM 3779 C CA . PHE A 1 481 ? 28.317 -8.643 -29.199 1.00 87.06 481 PHE A CA 1
ATOM 3780 C C . PHE A 1 481 ? 29.016 -7.539 -29.995 1.00 87.06 481 PHE A C 1
ATOM 3782 O O . PHE A 1 481 ? 29.439 -6.539 -29.415 1.00 87.06 481 PHE A O 1
ATOM 3789 N N . ASP A 1 482 ? 29.138 -7.728 -31.309 1.00 85.00 482 ASP A N 1
ATOM 3790 C CA . ASP A 1 482 ? 29.884 -6.820 -32.193 1.00 85.00 482 ASP A CA 1
ATOM 3791 C C . ASP A 1 482 ? 29.219 -5.436 -32.336 1.00 85.00 482 ASP A C 1
ATOM 3793 O O . ASP A 1 482 ? 29.891 -4.457 -32.653 1.00 85.00 482 ASP A O 1
ATOM 3797 N N . ASP A 1 483 ? 27.909 -5.354 -32.089 1.00 87.19 483 ASP A N 1
ATOM 3798 C CA . ASP A 1 483 ? 27.071 -4.153 -32.177 1.00 87.19 483 ASP A CA 1
ATOM 3799 C C . ASP A 1 483 ? 26.955 -3.383 -30.848 1.00 87.19 483 ASP A C 1
ATOM 3801 O O . ASP A 1 483 ? 26.326 -2.329 -30.794 1.00 87.19 483 ASP A O 1
ATOM 3805 N N . CYS A 1 484 ? 27.553 -3.890 -29.766 1.00 90.75 484 CYS A N 1
ATOM 3806 C CA . CYS A 1 484 ? 27.421 -3.362 -28.409 1.00 90.75 484 CYS A CA 1
ATOM 3807 C C . CYS A 1 484 ? 28.678 -2.582 -27.998 1.00 90.75 484 CYS A C 1
ATOM 3809 O O . CYS A 1 484 ? 29.552 -3.099 -27.297 1.00 90.75 484 CYS A O 1
ATOM 3811 N N . THR A 1 485 ? 28.800 -1.332 -28.451 1.00 91.06 485 THR A N 1
ATOM 3812 C CA . THR A 1 485 ? 30.052 -0.569 -28.299 1.00 91.06 485 THR A CA 1
ATOM 3813 C C . THR A 1 485 ? 30.359 -0.124 -26.874 1.00 91.06 485 THR A C 1
ATOM 3815 O O . THR A 1 485 ? 31.519 0.149 -26.565 1.00 91.06 485 THR A O 1
ATOM 3818 N N . ASP A 1 486 ? 29.351 -0.044 -26.003 1.00 92.94 486 ASP A N 1
ATOM 3819 C CA . ASP A 1 486 ? 29.482 0.534 -24.660 1.00 92.94 486 ASP A CA 1
ATOM 3820 C C . ASP A 1 486 ? 29.178 -0.464 -23.536 1.00 92.94 486 ASP A C 1
ATOM 3822 O O . ASP A 1 486 ? 29.219 -0.118 -22.352 1.00 92.94 486 ASP A O 1
ATOM 3826 N N . GLY A 1 487 ? 28.983 -1.731 -23.901 1.00 94.19 487 GLY A N 1
ATOM 3827 C CA . GLY A 1 487 ? 28.830 -2.835 -22.966 1.00 94.19 487 GLY A CA 1
ATOM 3828 C C . GLY A 1 487 ? 27.385 -3.145 -22.593 1.00 94.19 487 GLY A C 1
ATOM 3829 O O . GLY A 1 487 ? 26.429 -2.522 -23.065 1.00 94.19 487 GLY A O 1
ATOM 3830 N N . TYR A 1 488 ? 27.244 -4.166 -21.755 1.00 95.62 488 TYR A N 1
ATOM 3831 C CA . TYR A 1 488 ? 25.957 -4.736 -21.379 1.00 95.62 488 TYR A CA 1
ATOM 3832 C C . TYR A 1 488 ? 25.913 -5.173 -19.910 1.00 95.62 488 TYR A C 1
ATOM 3834 O O . TYR A 1 488 ? 26.946 -5.325 -19.258 1.00 95.62 488 TYR A O 1
ATOM 3842 N N . LEU A 1 489 ? 24.699 -5.370 -19.403 1.00 96.06 489 LEU A N 1
ATOM 3843 C CA . LEU A 1 489 ? 24.375 -5.718 -18.020 1.00 96.06 489 LEU A CA 1
ATOM 3844 C C . LEU A 1 489 ? 23.262 -6.763 -17.997 1.00 96.06 489 LEU A C 1
ATOM 3846 O O . LEU A 1 489 ? 22.348 -6.685 -18.813 1.00 96.06 489 LEU A O 1
ATOM 3850 N N . PHE A 1 490 ? 23.304 -7.677 -17.031 1.00 95.69 490 PHE A N 1
ATOM 3851 C CA . PHE A 1 490 ? 22.155 -8.492 -16.639 1.00 95.69 490 PHE A CA 1
ATOM 3852 C C . PHE A 1 490 ? 21.728 -8.103 -15.228 1.00 95.69 490 PHE A C 1
ATOM 3854 O O . PHE A 1 490 ? 22.580 -8.004 -14.350 1.00 95.69 490 PHE A O 1
ATOM 3861 N N . THR A 1 491 ? 20.441 -7.886 -14.988 1.00 95.00 491 THR A N 1
ATOM 3862 C CA . THR A 1 491 ? 19.926 -7.540 -13.655 1.00 95.00 491 THR A CA 1
ATOM 3863 C C . THR A 1 491 ? 18.483 -8.002 -13.487 1.00 95.00 491 THR A C 1
ATOM 3865 O O . THR A 1 491 ? 17.773 -8.122 -14.481 1.00 95.00 491 THR A O 1
ATOM 3868 N N . ARG A 1 492 ? 18.052 -8.279 -12.253 1.00 91.81 492 ARG A N 1
ATOM 3869 C CA . ARG A 1 492 ? 16.619 -8.420 -11.923 1.00 91.81 492 ARG A CA 1
ATOM 3870 C C . ARG A 1 492 ? 15.981 -7.089 -11.542 1.00 91.81 492 ARG A C 1
ATOM 3872 O O . ARG A 1 492 ? 14.785 -6.903 -11.723 1.00 91.81 492 ARG A O 1
ATOM 3879 N N . ASP A 1 493 ? 16.803 -6.137 -11.110 1.00 89.44 493 ASP A N 1
ATOM 3880 C CA . ASP A 1 493 ? 16.356 -4.813 -10.722 1.00 89.44 493 ASP A CA 1
ATOM 3881 C C . ASP A 1 493 ? 15.915 -4.031 -11.973 1.00 89.44 493 ASP A C 1
ATOM 3883 O O . ASP A 1 493 ? 16.717 -3.511 -12.762 1.00 89.44 493 ASP A O 1
ATOM 3887 N N . ARG A 1 494 ? 14.592 -3.959 -12.158 1.00 90.19 494 ARG A N 1
ATOM 3888 C CA . ARG A 1 494 ? 13.934 -3.208 -13.240 1.00 90.19 494 ARG A CA 1
ATOM 3889 C C . ARG A 1 494 ? 14.354 -1.748 -13.242 1.00 90.19 494 ARG A C 1
ATOM 3891 O O . ARG A 1 494 ? 14.542 -1.160 -14.310 1.00 90.19 494 ARG A O 1
ATOM 3898 N N . ARG A 1 495 ? 14.509 -1.160 -12.056 1.00 88.81 495 ARG A N 1
ATOM 3899 C CA . ARG A 1 495 ? 14.892 0.235 -11.898 1.00 88.81 495 ARG A CA 1
ATOM 3900 C C . ARG A 1 495 ? 16.337 0.435 -12.322 1.00 88.81 495 ARG A C 1
ATOM 3902 O O . ARG A 1 495 ? 16.601 1.354 -13.093 1.00 88.81 495 ARG A O 1
ATOM 3909 N N . LEU A 1 496 ? 17.255 -0.445 -11.923 1.00 92.12 496 LEU A N 1
ATOM 3910 C CA . LEU A 1 496 ? 18.639 -0.415 -12.397 1.00 92.12 496 LEU A CA 1
ATOM 3911 C C . LEU A 1 496 ? 18.702 -0.553 -13.922 1.00 92.12 496 LEU A C 1
ATOM 3913 O O . LEU A 1 496 ? 19.457 0.176 -14.574 1.00 92.12 496 LEU A O 1
ATOM 3917 N N . ALA A 1 497 ? 17.895 -1.439 -14.511 1.00 94.50 497 ALA A N 1
ATOM 3918 C CA . ALA A 1 497 ? 17.821 -1.601 -15.960 1.00 94.50 497 ALA A CA 1
ATOM 3919 C C . ALA A 1 497 ? 17.333 -0.316 -16.663 1.00 94.50 497 ALA A C 1
ATOM 3921 O O . ALA A 1 497 ? 17.959 0.157 -17.623 1.00 94.50 497 ALA A O 1
ATOM 3922 N N . ALA A 1 498 ? 16.258 0.288 -16.152 1.00 93.88 498 ALA A N 1
ATOM 3923 C CA . ALA A 1 498 ? 15.687 1.526 -16.667 1.00 93.88 498 ALA A CA 1
ATOM 3924 C C . ALA A 1 498 ? 16.639 2.721 -16.498 1.00 93.88 498 ALA A C 1
ATOM 3926 O O . ALA A 1 498 ? 16.936 3.422 -17.468 1.00 93.88 498 ALA A O 1
ATOM 3927 N N . GLU A 1 499 ? 17.191 2.930 -15.301 1.00 93.38 499 GLU A N 1
ATOM 3928 C CA . GLU A 1 499 ? 18.165 3.986 -15.008 1.00 93.38 499 GLU A CA 1
ATOM 3929 C C . GLU A 1 499 ? 19.404 3.852 -15.890 1.00 93.38 499 GLU A C 1
ATOM 3931 O O . GLU A 1 499 ? 19.901 4.845 -16.428 1.00 93.38 499 GLU A O 1
ATOM 3936 N N . THR A 1 500 ? 19.870 2.624 -16.120 1.00 95.06 500 THR A N 1
ATOM 3937 C CA . THR A 1 500 ? 20.971 2.344 -17.041 1.00 95.06 500 THR A CA 1
ATOM 3938 C C . THR A 1 500 ? 20.642 2.831 -18.458 1.00 95.06 500 THR A C 1
ATOM 3940 O O . THR A 1 500 ? 21.477 3.462 -19.107 1.00 95.06 500 THR A O 1
ATOM 3943 N N . CYS A 1 501 ? 19.427 2.636 -18.954 1.00 94.69 501 CYS A N 1
ATOM 3944 C CA . CYS A 1 501 ? 19.050 3.169 -20.264 1.00 94.69 501 CYS A CA 1
ATOM 3945 C C . CYS A 1 501 ? 18.930 4.696 -20.256 1.00 94.69 501 CYS A C 1
ATOM 3947 O O . CYS A 1 501 ? 19.513 5.376 -21.092 1.00 94.69 501 CYS A O 1
ATOM 3949 N N . VAL A 1 502 ? 18.212 5.264 -19.293 1.00 92.94 502 VAL A N 1
ATOM 3950 C CA . VAL A 1 502 ? 17.885 6.696 -19.285 1.00 92.94 502 VAL A CA 1
ATOM 3951 C C . VAL A 1 502 ? 19.128 7.567 -19.074 1.00 92.94 502 VAL A C 1
ATOM 3953 O O . VAL A 1 502 ? 19.321 8.567 -19.771 1.00 92.94 502 VAL A O 1
ATOM 3956 N N . THR A 1 503 ? 20.019 7.169 -18.162 1.00 92.62 503 THR A N 1
ATOM 3957 C CA . THR A 1 503 ? 21.284 7.884 -17.912 1.00 92.62 503 THR A CA 1
ATOM 3958 C C . THR A 1 503 ? 22.201 7.885 -19.132 1.00 92.62 503 THR A C 1
ATOM 3960 O O . THR A 1 503 ? 22.902 8.869 -19.363 1.00 92.62 503 THR A O 1
ATOM 3963 N N . TRP A 1 504 ? 22.154 6.833 -19.958 1.00 93.88 504 TRP A N 1
ATOM 3964 C CA . TRP A 1 504 ? 22.932 6.750 -21.193 1.00 93.88 504 TRP A CA 1
ATOM 3965 C C . TRP A 1 504 ? 22.617 7.910 -22.138 1.00 93.88 504 TRP A C 1
ATOM 3967 O O . TRP A 1 504 ? 23.530 8.641 -22.529 1.00 93.88 504 TRP A O 1
ATOM 3977 N N . PHE A 1 505 ? 21.333 8.133 -22.428 1.00 92.31 505 PHE A N 1
ATOM 3978 C CA . PHE A 1 505 ? 20.888 9.220 -23.304 1.00 92.31 505 PHE A CA 1
ATOM 3979 C C . PHE A 1 505 ? 21.155 10.595 -22.706 1.00 92.31 505 PHE A C 1
ATOM 3981 O O . PHE A 1 505 ? 21.683 11.468 -23.399 1.00 92.31 505 PHE A O 1
ATOM 3988 N N . ARG A 1 506 ? 20.835 10.764 -21.416 1.00 89.88 506 ARG A N 1
ATOM 3989 C CA . ARG A 1 506 ? 21.017 12.025 -20.691 1.00 89.88 506 ARG A CA 1
ATOM 3990 C C . ARG A 1 506 ? 22.477 12.485 -20.710 1.00 89.88 506 ARG A C 1
ATOM 3992 O O . ARG A 1 506 ? 22.746 13.660 -20.951 1.00 89.88 506 ARG A O 1
ATOM 3999 N N . ASP A 1 507 ? 23.414 11.566 -20.478 1.00 89.44 507 ASP A N 1
ATOM 4000 C CA . ASP A 1 507 ? 24.818 11.914 -20.242 1.00 89.44 507 ASP A CA 1
ATOM 4001 C C . ASP A 1 507 ? 25.667 11.910 -21.531 1.00 89.44 507 ASP A C 1
ATOM 4003 O O . ASP A 1 507 ? 26.722 12.545 -21.569 1.00 89.44 507 ASP A O 1
ATOM 4007 N N . ASN A 1 508 ? 25.209 11.258 -22.610 1.00 85.19 508 ASN A N 1
ATOM 4008 C CA . ASN A 1 508 ? 25.963 11.120 -23.870 1.00 85.19 508 ASN A CA 1
ATOM 4009 C C . ASN A 1 508 ? 25.384 11.922 -25.041 1.00 85.19 508 ASN A C 1
ATOM 4011 O O . ASN A 1 508 ? 25.782 11.700 -26.180 1.00 85.19 508 ASN A O 1
ATOM 4015 N N . GLN A 1 509 ? 24.482 12.872 -24.769 1.00 73.06 509 GLN A N 1
ATOM 4016 C CA . GLN A 1 509 ? 23.818 13.695 -25.792 1.00 73.06 509 GLN A CA 1
ATOM 4017 C C . GLN A 1 509 ? 23.047 12.865 -26.831 1.00 73.06 509 GLN A C 1
ATOM 4019 O O . GLN A 1 509 ? 22.915 13.281 -27.977 1.00 73.06 509 GLN A O 1
ATOM 4024 N N . GLY A 1 510 ? 22.522 11.701 -26.434 1.00 68.12 510 GLY A N 1
ATOM 4025 C CA . GLY A 1 510 ? 21.680 10.890 -27.317 1.00 68.12 510 GLY A CA 1
ATOM 4026 C C . GLY A 1 510 ? 20.305 11.505 -27.582 1.00 68.12 510 GLY A C 1
ATOM 4027 O O . GLY A 1 510 ? 19.652 11.138 -28.549 1.00 68.12 510 GLY A O 1
ATOM 4028 N N . ALA A 1 511 ? 19.884 12.445 -26.730 1.00 77.31 511 ALA A N 1
ATOM 4029 C CA . ALA A 1 511 ? 18.717 13.301 -26.909 1.00 77.31 511 ALA A CA 1
ATOM 4030 C C . ALA A 1 511 ? 18.871 14.573 -26.054 1.00 77.31 511 ALA A C 1
ATOM 4032 O O . ALA A 1 511 ? 19.395 14.516 -24.937 1.00 77.31 511 ALA A O 1
ATOM 4033 N N . HIS A 1 512 ? 18.407 15.727 -26.540 1.00 76.38 512 HIS A N 1
ATOM 4034 C CA . HIS A 1 512 ? 18.403 16.980 -25.772 1.00 76.38 512 HIS A CA 1
ATOM 4035 C C . HIS A 1 512 ? 17.254 17.042 -24.763 1.00 76.38 512 HIS A C 1
ATOM 4037 O O . HIS A 1 512 ? 17.334 17.761 -23.764 1.00 76.38 512 HIS A O 1
ATOM 4043 N N . SER A 1 513 ? 16.184 16.289 -25.015 1.00 84.31 513 SER A N 1
ATOM 4044 C CA . SER A 1 513 ? 15.047 16.138 -24.115 1.00 84.31 513 SER A CA 1
ATOM 4045 C C . SER A 1 513 ? 14.435 14.748 -24.246 1.00 84.31 513 SER A C 1
ATOM 4047 O O . SER A 1 513 ? 14.605 14.078 -25.260 1.00 84.31 513 SER A O 1
ATOM 4049 N N . THR A 1 514 ? 13.663 14.320 -23.250 1.00 85.50 514 THR A N 1
ATOM 4050 C CA . THR A 1 514 ? 12.995 13.012 -23.303 1.00 85.50 514 THR A CA 1
ATOM 4051 C C . THR A 1 514 ? 11.971 12.890 -24.430 1.00 85.50 514 THR A C 1
ATOM 4053 O O . THR A 1 514 ? 11.668 11.778 -24.839 1.00 85.50 514 THR A O 1
ATOM 4056 N N . GLY A 1 515 ? 11.464 14.009 -24.963 1.00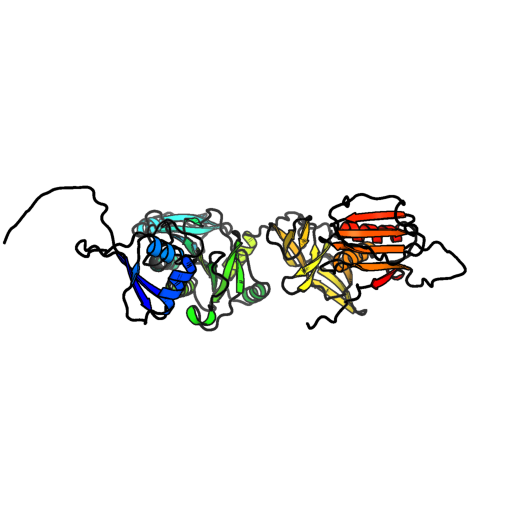 83.38 515 GLY A N 1
ATOM 4057 C CA . GLY A 1 515 ? 10.552 14.015 -26.111 1.00 83.38 515 GLY A CA 1
ATOM 4058 C C . GLY A 1 515 ? 11.226 13.717 -27.454 1.00 83.38 515 GLY A C 1
ATOM 4059 O O . GLY A 1 515 ? 10.530 13.492 -28.435 1.00 83.38 515 GLY A O 1
ATOM 4060 N N . GLU A 1 516 ? 12.559 13.717 -27.504 1.00 86.62 516 GLU A N 1
ATOM 4061 C CA . GLU A 1 516 ? 13.331 13.344 -28.695 1.00 86.62 516 GLU A CA 1
ATOM 4062 C C . GLU A 1 516 ? 13.673 11.848 -28.716 1.00 86.62 516 GLU A C 1
ATOM 4064 O O . GLU A 1 516 ? 14.202 11.370 -29.717 1.00 86.62 516 GLU A O 1
ATOM 4069 N N . LEU A 1 517 ? 13.354 11.099 -27.652 1.00 89.31 517 LEU A N 1
ATOM 4070 C CA . LEU A 1 517 ? 13.554 9.654 -27.594 1.00 89.31 517 LEU A CA 1
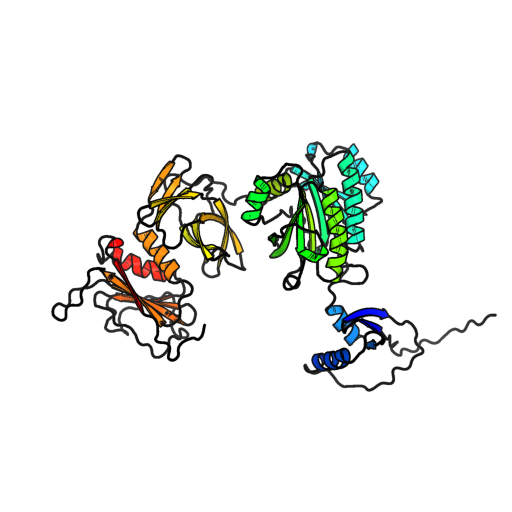ATOM 4071 C C . LEU A 1 517 ? 12.390 8.909 -28.252 1.00 89.31 517 LEU A C 1
ATOM 4073 O O . LEU A 1 517 ? 11.224 9.120 -27.927 1.00 89.31 517 LEU A O 1
ATOM 4077 N N . GLY A 1 518 ? 12.728 8.009 -29.167 1.00 88.38 518 GLY A N 1
ATOM 4078 C CA . GLY A 1 518 ? 11.850 6.976 -29.688 1.00 88.38 518 GLY A CA 1
ATOM 4079 C C . GLY A 1 518 ? 11.967 5.692 -28.868 1.00 88.38 518 GLY A C 1
ATOM 4080 O O . GLY A 1 518 ? 13.021 5.387 -28.307 1.00 88.38 518 GLY A O 1
ATOM 4081 N N . CYS A 1 519 ? 10.873 4.934 -28.830 1.00 90.44 519 CYS A N 1
ATOM 4082 C CA . CYS A 1 519 ? 10.802 3.608 -28.228 1.00 90.44 519 CYS A CA 1
ATOM 4083 C C . CYS A 1 519 ? 10.112 2.654 -29.209 1.00 90.44 519 CYS A C 1
ATOM 4085 O O . CYS A 1 519 ? 9.055 2.993 -29.751 1.00 90.44 519 CYS A O 1
ATOM 4087 N N . SER A 1 520 ? 10.692 1.476 -29.444 1.00 90.06 520 SER A N 1
ATOM 4088 C CA . SER A 1 520 ? 10.068 0.425 -30.255 1.00 90.06 520 SER A CA 1
ATOM 4089 C C . SER A 1 520 ? 10.072 -0.916 -29.528 1.00 90.06 520 SER A C 1
ATOM 4091 O O . SER A 1 520 ? 11.010 -1.227 -28.798 1.00 90.06 520 SER A O 1
ATOM 4093 N N . TYR A 1 521 ? 9.005 -1.693 -29.725 1.00 91.19 521 TYR A N 1
ATOM 4094 C CA . TYR A 1 521 ? 8.776 -2.970 -29.050 1.00 91.19 521 TYR A CA 1
ATOM 4095 C C . TYR A 1 521 ? 8.763 -4.104 -30.070 1.00 91.19 521 TYR A C 1
ATOM 4097 O O . TYR A 1 521 ? 8.066 -4.017 -31.084 1.00 91.19 521 TYR A O 1
ATOM 4105 N N . TRP A 1 522 ? 9.473 -5.186 -29.763 1.00 90.38 522 TRP A N 1
ATOM 4106 C CA . TRP A 1 522 ? 9.528 -6.390 -30.584 1.00 90.38 522 TRP A CA 1
ATOM 4107 C 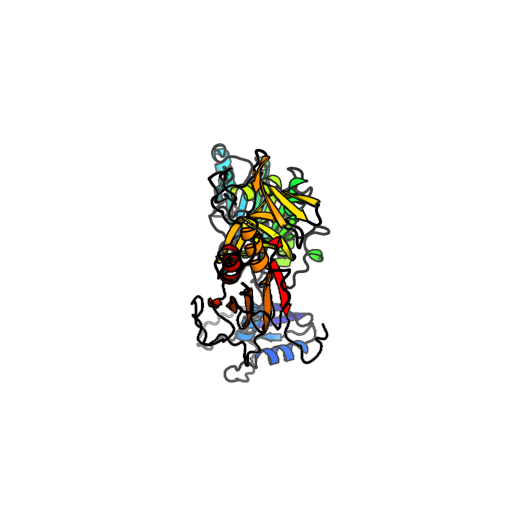C . TRP A 1 522 ? 9.241 -7.617 -29.728 1.00 90.38 522 TRP A C 1
ATOM 4109 O O . TRP A 1 522 ? 10.007 -7.963 -28.831 1.00 90.38 522 TRP A O 1
ATOM 4119 N N . PHE A 1 523 ? 8.121 -8.270 -30.016 1.00 89.44 523 PHE A N 1
ATOM 4120 C CA . PHE A 1 523 ? 7.694 -9.489 -29.339 1.00 89.44 523 PHE A CA 1
ATOM 4121 C C . PHE A 1 523 ? 8.221 -10.716 -30.082 1.00 89.44 523 PHE A C 1
ATOM 4123 O O . PHE A 1 523 ? 8.428 -10.672 -31.298 1.00 89.44 523 PHE A O 1
ATOM 4130 N N . ALA A 1 524 ? 8.436 -11.813 -29.357 1.00 85.12 524 ALA A N 1
ATOM 4131 C CA . ALA A 1 524 ? 8.762 -13.084 -29.984 1.00 85.12 524 ALA A CA 1
ATOM 4132 C C . ALA A 1 524 ? 7.596 -13.576 -30.853 1.00 85.12 524 ALA A C 1
ATOM 4134 O O . ALA A 1 524 ? 6.430 -13.435 -30.484 1.00 85.12 524 ALA A O 1
ATOM 4135 N N . ASP A 1 525 ? 7.922 -14.181 -31.995 1.00 80.44 525 ASP A N 1
ATOM 4136 C CA . ASP A 1 525 ? 6.922 -14.836 -32.831 1.00 80.44 525 ASP A CA 1
ATOM 4137 C C . ASP A 1 525 ? 6.377 -16.078 -32.115 1.00 80.44 525 ASP A C 1
ATOM 4139 O O . ASP A 1 525 ? 7.129 -16.990 -31.753 1.00 80.44 525 ASP A O 1
ATOM 4143 N N . GLU A 1 526 ? 5.058 -16.154 -31.969 1.00 74.38 526 GLU A N 1
ATOM 4144 C CA . GLU A 1 526 ? 4.394 -17.374 -31.526 1.00 74.38 526 GLU A CA 1
ATOM 4145 C C . GLU A 1 526 ? 4.227 -18.338 -32.709 1.00 74.38 526 GLU A C 1
ATOM 4147 O O . GLU A 1 526 ? 3.732 -17.990 -33.783 1.00 74.38 526 GLU A O 1
ATOM 4152 N N . LEU A 1 527 ? 4.655 -19.589 -32.518 1.00 69.69 527 LEU A N 1
ATOM 4153 C CA . LEU A 1 527 ? 4.578 -20.637 -33.545 1.00 69.69 527 LEU A CA 1
ATOM 4154 C C . LEU A 1 527 ? 3.133 -21.037 -33.883 1.00 69.69 527 LEU A C 1
ATOM 4156 O O . LEU A 1 527 ? 2.873 -21.532 -34.982 1.00 69.69 527 LEU A O 1
ATOM 4160 N N . LEU A 1 528 ? 2.210 -20.848 -32.941 1.00 73.44 528 LEU A N 1
ATOM 4161 C CA . LEU A 1 528 ? 0.775 -21.077 -33.069 1.00 73.44 528 LEU A CA 1
ATOM 4162 C C . LEU A 1 528 ? 0.049 -19.911 -32.381 1.00 73.44 528 LEU A C 1
ATOM 4164 O O . LEU A 1 528 ? 0.572 -19.427 -31.384 1.00 73.44 528 LEU A O 1
ATOM 4168 N N . PRO A 1 529 ? -1.126 -19.473 -32.866 1.00 68.38 529 PRO A N 1
ATOM 4169 C CA . PRO A 1 529 ? -1.927 -18.485 -32.151 1.00 68.38 529 PRO A CA 1
ATOM 4170 C C . PRO A 1 529 ? -2.322 -19.031 -30.775 1.00 68.38 529 PRO A C 1
ATOM 4172 O O . PRO A 1 529 ? -2.787 -20.171 -30.697 1.00 68.38 529 PRO A O 1
ATOM 4175 N N . ASN A 1 530 ? -2.168 -18.235 -29.719 1.00 58.38 530 ASN A N 1
ATOM 4176 C CA . ASN A 1 530 ? -2.815 -18.515 -28.441 1.00 58.38 530 ASN A CA 1
ATOM 4177 C C . ASN A 1 530 ? -4.337 -18.319 -28.585 1.00 58.38 530 ASN A C 1
ATOM 4179 O O . ASN A 1 530 ? -4.800 -17.247 -28.977 1.00 58.38 530 ASN A O 1
ATOM 4183 N N . ASP A 1 531 ? -5.105 -19.382 -28.326 1.00 49.31 531 ASP A N 1
ATOM 4184 C CA . ASP A 1 531 ? -6.567 -19.337 -28.199 1.00 49.31 531 ASP A CA 1
ATOM 4185 C C . ASP A 1 531 ? -6.915 -18.880 -26.767 1.00 49.31 531 ASP A C 1
ATOM 4187 O O . ASP A 1 531 ? -7.330 -19.705 -25.953 1.00 49.31 531 ASP A O 1
ATOM 4191 N N . ASP A 1 532 ? -6.712 -17.597 -26.454 1.00 47.47 532 ASP A N 1
ATOM 4192 C CA . ASP A 1 532 ? -7.212 -16.969 -25.217 1.00 47.47 532 ASP A CA 1
ATOM 4193 C C . ASP A 1 532 ? -8.365 -15.993 -25.507 1.00 47.47 532 ASP A C 1
ATOM 4195 O O . ASP A 1 532 ? -8.215 -15.114 -26.394 1.00 47.47 532 ASP A O 1
#

Organism: Rhodococcoides fascians (NCBI:txid1828)

Sequence (532 aa):
MTNTGKYPTDGSAESYGYCAAFEHGEAVTVVRSLDPDYPADGERFDKPSRTWVTDIERRLDHINSDDWVFLTVEEADAVTERKAFGLQGIPIGDPGFTACIDIDAPMAEFNDAALQLLREMTEWSEELHARSTTTEQVQVVAEIDHAGWFHAGSLAMRIARVLELRWPVLGVQICRTDVWDNADQTVHWVAPNFADVLSARTNEDCVVTLEVQHNAFAELDFDSSLVPNETSFPTASSLGFPQLNFDCSGQTCVGAADALTKAAHIVSEQHSIVRIRASRADFYRISFLCAGALPATEPAPMSITPSWHFSLTTYDERCVVISDLQFDFSGWSVKIAQDDELHIGQVVPDRVWRDGEDDLNLFGQREFLHGWLAMVEPGARLAAFITPTGTRLEVDSWTHMTEWLTESLADKPVALIIDLGPSDYIPSEHDSDDVVNAQLQVMADDVFMVRRSRTELGHLRLADYSTSFVELDTWYLAEHFDDCTDGYLFTRDRRLAAETCVTWFRDNQGAHSTGELGCSYWFADELLPNDD

Radius of gyration: 32.58 Å; chains: 1; bounding box: 65×85×92 Å

pLDDT: mean 73.53, std 19.54, range [23.53, 96.69]

Secondary structure (DSSP, 8-state):
---------------PPEEEEEETTEEEEEEE---TTS--------S--TTHHHHHHHHHTT--TT-EEEEPHHHHHHHHTTSSB-GGGPBTT---EEEEEEEEEEGGG--HHHHHHHHHHTTS-SEEEEEE-TTSEEEEEEEETT--HHHHHHHHHHHHHHHHTTS-EEEEEEEEGGG--SS--------HHHHHHHHTS-TT-EEEEEEE-GGGGGG--GGGTT-TT---EEEE-TT--EEEEEEETT--HHHHHHHHHHHHHHHHTTS-EEEEEEEEHHHHHHHHHHHS--S--EEPPTTSPPPEEEEE-TTS-EEEEE--TTEE-TT-EEEEEETTEEEEEEPEEEEEEE-TTS-EES--SSEEEEEEEEE--TT-EEEEEE-TT--EEEPPHHHHHHHHHHHTTTTPPTT-EEEEEETT----SS------EEEEEE-STT-EEEEEESSPPP----S----TTPPTTEEEPSSS-TT-TT-EEEES-HHHHHHHHHHHHHHTTS-SSGGGEEEEEEPPPPSS----